Protein AF-A0AAI9E9S0-F1 (afdb_monomer_lite)

Structure (mmCIF, N/CA/C/O backbone):
data_AF-A0AAI9E9S0-F1
#
_entry.id   AF-A0AAI9E9S0-F1
#
loop_
_atom_site.group_PDB
_atom_site.id
_atom_site.type_symbol
_atom_site.label_atom_id
_atom_site.label_alt_id
_atom_site.label_comp_id
_atom_site.label_asym_id
_atom_site.label_entity_id
_atom_site.label_seq_id
_atom_site.pdbx_PDB_ins_code
_atom_site.Cartn_x
_atom_site.Cartn_y
_atom_site.Cartn_z
_atom_site.occupancy
_atom_site.B_iso_or_equiv
_atom_site.auth_seq_id
_atom_site.auth_comp_id
_atom_site.auth_asym_id
_atom_site.auth_atom_id
_atom_site.pdbx_PDB_model_num
ATOM 1 N N . MET A 1 1 ? -4.256 -9.813 33.688 1.00 37.62 1 MET A N 1
ATOM 2 C CA . MET A 1 1 ? -2.878 -9.738 34.220 1.00 37.62 1 MET A CA 1
ATOM 3 C C . MET A 1 1 ? -1.947 -9.517 33.041 1.00 37.62 1 MET A C 1
ATOM 5 O O . MET A 1 1 ? -1.795 -10.424 32.239 1.00 37.62 1 MET A O 1
ATOM 9 N N . PHE A 1 2 ? -1.407 -8.309 32.873 1.00 42.47 2 PHE A N 1
ATOM 10 C CA . PHE A 1 2 ? -0.489 -8.019 31.769 1.00 42.47 2 PHE A CA 1
ATOM 11 C C . PHE A 1 2 ? 0.939 -8.445 32.125 1.00 42.47 2 PHE A C 1
ATOM 13 O O . PHE A 1 2 ? 1.390 -8.265 33.258 1.00 42.47 2 PHE A O 1
ATOM 20 N N . SER A 1 3 ? 1.641 -9.020 31.147 1.00 36.75 3 SER A N 1
ATOM 21 C CA . SER A 1 3 ? 3.048 -9.400 31.262 1.00 36.75 3 SER A CA 1
ATOM 22 C C . SER A 1 3 ? 3.907 -8.158 31.522 1.00 36.75 3 SER A C 1
ATOM 24 O O . SER A 1 3 ? 3.943 -7.231 30.710 1.00 36.75 3 SER A O 1
ATOM 26 N N . LYS A 1 4 ? 4.629 -8.153 32.653 1.00 39.78 4 LYS A N 1
ATOM 27 C CA . LYS A 1 4 ? 5.573 -7.095 33.066 1.00 39.78 4 LYS A CA 1
ATOM 28 C C . LYS A 1 4 ? 6.629 -6.772 31.991 1.00 39.78 4 LYS A C 1
ATOM 30 O O . LYS A 1 4 ? 7.218 -5.695 32.026 1.00 39.78 4 LYS A O 1
ATOM 35 N N . SER A 1 5 ? 6.832 -7.655 31.013 1.00 37.00 5 SER A N 1
ATOM 36 C CA . SER A 1 5 ? 7.821 -7.498 29.944 1.00 37.00 5 SER A CA 1
ATOM 37 C C . SER A 1 5 ? 7.487 -6.388 28.937 1.00 37.00 5 SER A C 1
ATOM 39 O O . SER A 1 5 ? 8.405 -5.743 28.435 1.00 37.00 5 SER A O 1
ATOM 41 N N . ALA A 1 6 ? 6.205 -6.096 28.678 1.00 41.62 6 ALA A N 1
ATOM 42 C CA . ALA A 1 6 ? 5.822 -5.070 27.698 1.00 41.62 6 ALA A CA 1
ATOM 43 C C . ALA A 1 6 ? 6.074 -3.634 28.206 1.00 41.62 6 ALA A C 1
ATOM 45 O O . ALA A 1 6 ? 6.467 -2.753 27.444 1.00 41.62 6 ALA A O 1
ATOM 46 N N . VAL A 1 7 ? 5.933 -3.410 29.516 1.00 46.94 7 VAL A N 1
ATOM 47 C CA . VAL A 1 7 ? 6.136 -2.092 30.146 1.00 46.94 7 VAL A CA 1
ATOM 48 C C . VAL A 1 7 ? 7.628 -1.740 30.258 1.00 46.94 7 VAL A C 1
ATOM 50 O O . VAL A 1 7 ? 8.011 -0.578 30.124 1.00 46.94 7 VAL A O 1
ATOM 53 N N . ILE A 1 8 ? 8.500 -2.741 30.423 1.00 47.16 8 ILE A N 1
ATOM 54 C CA . ILE A 1 8 ? 9.955 -2.540 30.545 1.00 47.16 8 ILE A CA 1
ATOM 55 C C . ILE A 1 8 ? 10.592 -2.171 29.193 1.00 47.16 8 ILE A C 1
ATOM 57 O O . ILE A 1 8 ? 11.488 -1.322 29.149 1.00 47.16 8 ILE A O 1
ATOM 61 N N . ALA A 1 9 ? 10.102 -2.732 28.081 1.00 41.97 9 ALA A N 1
ATOM 62 C CA . ALA A 1 9 ? 10.637 -2.456 26.744 1.00 41.97 9 ALA A CA 1
ATOM 63 C C . ALA A 1 9 ? 10.419 -0.994 26.299 1.00 41.97 9 ALA A C 1
ATOM 65 O O . ALA A 1 9 ? 11.311 -0.379 25.711 1.00 41.97 9 ALA A O 1
ATOM 66 N N . VAL A 1 10 ? 9.273 -0.398 26.649 1.00 48.44 10 VAL A N 1
ATOM 67 C CA . VAL A 1 10 ? 8.953 0.996 26.293 1.00 48.44 10 VAL A CA 1
ATOM 68 C C . VAL A 1 10 ? 9.741 1.995 27.154 1.00 48.44 10 VAL A C 1
ATOM 70 O O . VAL A 1 10 ? 10.228 3.004 26.638 1.00 48.44 10 VAL A O 1
ATOM 73 N N . MET A 1 11 ? 9.979 1.699 28.439 1.00 44.53 11 MET A N 1
ATOM 74 C CA . MET A 1 11 ? 10.754 2.589 29.317 1.00 44.53 11 MET A CA 1
ATOM 75 C C . MET A 1 11 ? 12.261 2.617 29.001 1.00 44.53 11 MET A C 1
ATOM 77 O O . MET A 1 11 ? 12.898 3.664 29.147 1.00 44.53 11 MET A O 1
ATOM 81 N N . HIS A 1 12 ? 12.845 1.520 28.504 1.00 40.50 12 HIS A N 1
ATOM 82 C CA . HIS A 1 12 ? 14.269 1.494 28.140 1.00 40.50 12 HIS A CA 1
ATOM 83 C C . HIS A 1 12 ? 14.606 2.321 26.884 1.00 40.50 12 HIS A C 1
ATOM 85 O O . HIS A 1 12 ? 15.711 2.859 26.783 1.00 40.50 12 HIS A O 1
ATOM 91 N N . SER A 1 13 ? 13.656 2.493 25.958 1.00 39.66 13 SER A N 1
ATOM 92 C CA . SER A 1 13 ? 13.858 3.284 24.733 1.00 39.66 13 SER A CA 1
ATOM 93 C C . SER A 1 13 ? 13.825 4.802 24.998 1.00 39.66 13 SER A C 1
ATOM 95 O O . SER A 1 13 ? 14.531 5.573 24.344 1.00 39.66 13 SER A O 1
ATOM 97 N N . ALA A 1 14 ? 13.099 5.246 26.032 1.00 41.09 14 ALA A N 1
ATOM 98 C CA . ALA A 1 14 ? 13.004 6.661 26.405 1.00 41.09 14 ALA A CA 1
ATOM 99 C C . ALA A 1 14 ? 14.246 7.184 27.158 1.00 41.09 14 ALA A C 1
ATOM 101 O O . ALA A 1 14 ? 14.602 8.356 27.037 1.00 41.09 14 ALA A O 1
ATOM 102 N N . ARG A 1 15 ? 14.966 6.319 27.888 1.00 38.50 15 ARG A N 1
ATOM 103 C CA . ARG A 1 15 ? 16.116 6.728 28.719 1.00 38.50 15 ARG A CA 1
ATOM 104 C C . ARG A 1 15 ? 17.417 6.946 27.933 1.00 38.50 15 ARG A C 1
ATOM 106 O O . ARG A 1 15 ? 18.344 7.559 28.451 1.00 38.50 15 ARG A O 1
ATOM 113 N N . LYS A 1 16 ? 17.495 6.501 26.672 1.00 40.56 16 LYS A N 1
ATOM 114 C CA . LYS A 1 16 ? 18.721 6.582 25.851 1.00 40.56 16 LYS A CA 1
ATOM 115 C C . LYS A 1 16 ? 18.895 7.904 25.079 1.00 40.56 16 LYS A C 1
ATOM 117 O O . LYS A 1 16 ? 19.890 8.052 24.379 1.00 40.56 16 LYS A O 1
ATOM 122 N N . ARG A 1 17 ? 17.963 8.868 25.186 1.00 43.06 17 ARG A N 1
ATOM 123 C CA . ARG A 1 17 ? 17.985 10.130 24.403 1.00 43.06 17 ARG A CA 1
ATOM 124 C C . ARG A 1 17 ? 18.277 11.415 25.188 1.00 43.06 17 ARG A C 1
ATOM 126 O O . ARG A 1 17 ? 18.325 12.480 24.583 1.00 43.06 17 ARG A O 1
ATOM 133 N N . HIS A 1 18 ? 18.547 11.338 26.488 1.00 36.56 18 HIS A N 1
ATOM 134 C CA . HIS A 1 18 ? 18.933 12.505 27.287 1.00 36.56 18 HIS A CA 1
ATOM 135 C C . HIS A 1 18 ? 20.314 12.323 27.905 1.00 36.56 18 HIS A C 1
ATOM 137 O O . HIS A 1 18 ? 20.424 12.038 29.090 1.00 36.56 18 HIS A O 1
ATOM 143 N N . ASN A 1 19 ? 21.369 12.495 27.104 1.00 39.25 19 ASN A N 1
ATOM 144 C CA . ASN A 1 19 ? 22.635 12.989 27.641 1.00 39.25 19 ASN A CA 1
ATOM 145 C C . ASN A 1 19 ? 23.551 13.535 26.536 1.00 39.25 19 ASN A C 1
ATOM 147 O O . ASN A 1 19 ? 24.425 12.813 26.070 1.00 39.25 19 ASN A O 1
ATOM 151 N N . LYS A 1 20 ? 23.342 14.785 26.105 1.00 37.12 20 LYS A N 1
ATOM 152 C CA . LYS A 1 20 ? 24.395 15.654 25.546 1.00 37.12 20 LYS A CA 1
ATOM 153 C C . LYS A 1 20 ? 24.008 17.113 25.802 1.00 37.12 20 LYS A C 1
ATOM 155 O O . LYS A 1 20 ? 23.267 17.696 25.019 1.00 37.12 20 LYS A O 1
ATOM 160 N N . ASN A 1 21 ? 24.494 17.662 26.914 1.00 35.44 21 ASN A N 1
ATOM 161 C CA . ASN A 1 21 ? 24.666 19.102 27.085 1.00 35.44 21 ASN A CA 1
ATOM 162 C C . ASN A 1 21 ? 26.125 19.466 26.755 1.00 35.44 21 ASN A C 1
ATOM 164 O O . ASN A 1 21 ? 27.052 18.746 27.119 1.00 35.44 21 ASN A O 1
ATOM 168 N N . THR A 1 22 ? 26.240 20.577 26.032 1.00 41.19 22 THR A N 1
ATOM 169 C CA . THR A 1 22 ? 27.369 21.444 25.626 1.00 41.19 22 THR A CA 1
ATOM 170 C C . THR A 1 22 ? 28.330 21.816 26.781 1.00 41.19 22 THR A C 1
ATOM 172 O O . THR A 1 22 ? 27.913 21.632 27.927 1.00 41.19 22 THR A O 1
ATOM 175 N N . PRO A 1 23 ? 29.561 22.369 26.564 1.00 47.38 23 PRO A N 1
ATOM 176 C CA . PRO A 1 23 ? 29.767 23.666 25.870 1.00 47.38 23 PRO A CA 1
ATOM 177 C C . PRO A 1 23 ? 31.135 23.932 25.178 1.00 47.38 23 PRO A C 1
ATOM 179 O O . PRO A 1 23 ? 32.105 23.213 25.382 1.00 47.38 23 PRO A O 1
ATOM 182 N N . GLY A 1 24 ? 31.215 25.064 24.460 1.00 33.78 24 GLY A N 1
ATOM 183 C CA . GLY A 1 24 ? 32.368 25.974 24.564 1.00 33.78 24 GLY A CA 1
ATOM 184 C C . GLY A 1 24 ? 33.218 26.206 23.312 1.00 33.78 24 GLY A C 1
ATOM 185 O O . GLY A 1 24 ? 33.991 25.340 22.922 1.00 33.78 24 GLY A O 1
ATOM 186 N N . ASP A 1 25 ? 33.117 27.424 22.769 1.00 41.34 25 ASP A N 1
ATOM 187 C CA . ASP A 1 25 ? 34.102 28.082 21.900 1.00 41.34 25 ASP A CA 1
ATOM 188 C C . ASP A 1 25 ? 35.520 28.047 22.492 1.00 41.34 25 ASP A C 1
ATOM 190 O O . ASP A 1 25 ? 35.710 28.445 23.642 1.00 41.34 25 ASP A O 1
ATOM 194 N N . GLN A 1 26 ? 36.515 27.699 21.670 1.00 35.00 26 GLN A N 1
ATOM 195 C CA . GLN A 1 26 ? 37.838 28.330 21.686 1.00 35.00 26 GLN A CA 1
ATOM 196 C C . GLN A 1 26 ? 38.583 28.085 20.364 1.00 35.00 26 GLN A C 1
ATOM 198 O O . GLN A 1 26 ? 38.620 26.978 19.832 1.00 35.00 26 GLN A O 1
ATOM 203 N N . VAL A 1 27 ? 39.148 29.174 19.852 1.00 41.09 27 VAL A N 1
ATOM 204 C CA . VAL A 1 27 ? 39.994 29.299 18.663 1.00 41.09 27 VAL A CA 1
ATOM 205 C C . VAL A 1 27 ? 41.451 29.086 19.082 1.00 41.09 27 VAL A C 1
ATOM 207 O O . VAL A 1 27 ? 41.869 29.739 20.032 1.00 41.09 27 VAL A O 1
ATOM 210 N N . ASP A 1 28 ? 42.199 28.205 18.405 1.00 33.59 28 ASP A N 1
ATOM 211 C CA . ASP A 1 28 ? 43.530 28.492 17.820 1.00 33.59 28 ASP A CA 1
ATOM 212 C C . ASP A 1 28 ? 44.173 27.254 17.136 1.00 33.59 28 ASP A C 1
ATOM 214 O O . ASP A 1 28 ? 43.714 26.127 17.344 1.00 33.59 28 ASP A O 1
ATOM 218 N N . PRO A 1 29 ? 45.185 27.451 16.255 1.00 55.69 29 PRO A N 1
ATOM 219 C CA . PRO A 1 29 ? 45.495 26.559 15.139 1.00 55.69 29 PRO A CA 1
ATOM 220 C C . PRO A 1 29 ? 46.784 25.734 15.307 1.00 55.69 29 PRO A C 1
ATOM 222 O O . PRO A 1 29 ? 47.699 26.106 16.037 1.00 55.69 29 PRO A O 1
ATOM 225 N N . GLY A 1 30 ? 46.913 24.690 14.479 1.00 32.34 30 GLY A N 1
ATOM 226 C CA . GLY A 1 30 ? 48.213 24.210 13.996 1.00 32.34 30 GLY A CA 1
ATOM 227 C C . GLY A 1 30 ? 48.457 22.702 14.083 1.00 32.34 30 GLY A C 1
ATOM 228 O O . GLY A 1 30 ? 48.504 22.166 15.180 1.00 32.34 30 GLY A O 1
ATOM 229 N N . LEU A 1 31 ? 48.756 22.114 12.905 1.00 34.47 31 LEU A N 1
ATOM 230 C CA . LEU A 1 31 ? 49.663 20.967 12.652 1.00 34.47 31 LEU A CA 1
ATOM 231 C C . LEU A 1 31 ? 49.209 19.604 13.244 1.00 34.47 31 LEU A C 1
ATOM 233 O O . LEU A 1 31 ? 48.863 19.507 14.406 1.00 34.47 31 LEU A O 1
ATOM 237 N N . THR A 1 32 ? 49.128 18.475 12.531 1.00 34.94 32 THR A N 1
ATOM 238 C CA . THR A 1 32 ? 49.977 17.896 11.472 1.00 34.94 32 THR A CA 1
ATOM 239 C C . THR A 1 32 ? 49.245 16.743 10.766 1.00 34.94 32 THR A C 1
ATOM 241 O O . THR A 1 32 ? 48.364 16.108 11.340 1.00 34.94 32 THR A O 1
ATOM 244 N N . GLN A 1 33 ? 49.67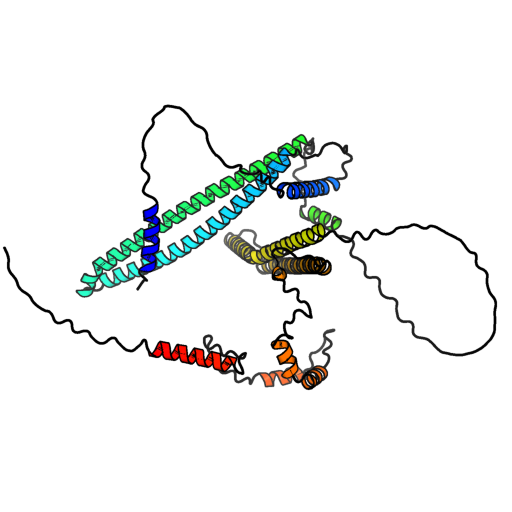9 16.467 9.533 1.00 39.72 33 GLN A N 1
ATOM 245 C CA . GLN A 1 33 ? 49.444 15.262 8.727 1.00 39.72 33 GLN A CA 1
ATOM 246 C C . GLN A 1 33 ? 49.690 13.948 9.500 1.00 39.72 33 GLN A C 1
ATOM 248 O O . GLN A 1 33 ? 50.731 13.829 10.136 1.00 39.72 33 GLN A O 1
ATOM 253 N N . SER A 1 34 ? 48.823 12.942 9.345 1.00 36.12 34 SER A N 1
ATOM 254 C CA . SER A 1 34 ? 49.113 11.714 8.574 1.00 36.12 34 SER A CA 1
ATOM 255 C C . SER A 1 34 ? 47.888 10.781 8.532 1.00 36.12 34 SER A C 1
ATOM 257 O O . SER A 1 34 ? 47.064 10.767 9.441 1.00 36.12 34 SER A O 1
ATOM 259 N N . ASP A 1 35 ? 47.802 10.028 7.435 1.00 36.38 35 ASP A N 1
ATOM 260 C CA . ASP A 1 35 ? 47.088 8.755 7.265 1.00 36.38 35 ASP A CA 1
ATOM 261 C C . ASP A 1 35 ? 45.549 8.763 7.192 1.00 36.38 35 ASP A C 1
ATOM 263 O O . ASP A 1 35 ? 44.829 8.413 8.127 1.00 36.38 35 ASP A O 1
ATOM 267 N N . ARG A 1 36 ? 45.048 9.053 5.982 1.00 32.62 36 ARG A N 1
ATOM 268 C CA . ARG A 1 36 ? 43.782 8.504 5.471 1.00 32.62 36 ARG A CA 1
ATOM 269 C C . ARG A 1 36 ? 44.088 7.414 4.438 1.00 32.62 36 ARG A C 1
ATOM 271 O O . ARG A 1 36 ? 44.893 7.681 3.546 1.00 32.62 36 ARG A O 1
ATOM 278 N N . PRO A 1 37 ? 43.466 6.229 4.531 1.00 37.22 37 PRO A N 1
ATOM 279 C CA . PRO A 1 37 ? 43.490 5.261 3.451 1.00 37.22 37 PRO A CA 1
ATOM 280 C C . PRO A 1 37 ? 42.573 5.722 2.311 1.00 37.22 37 PRO A C 1
ATOM 282 O O . PRO A 1 37 ? 41.578 6.412 2.523 1.00 37.22 37 PRO A O 1
ATOM 285 N N . ASP A 1 38 ? 43.002 5.347 1.118 1.00 40.78 38 ASP A N 1
ATOM 286 C CA . ASP A 1 38 ? 42.445 5.611 -0.202 1.00 40.78 38 ASP A CA 1
ATOM 287 C C . ASP A 1 38 ? 41.045 4.973 -0.335 1.00 40.78 38 ASP A C 1
ATOM 289 O O . ASP A 1 38 ? 40.919 3.748 -0.410 1.00 40.78 38 ASP A O 1
ATOM 293 N N . ASP A 1 39 ? 39.989 5.792 -0.307 1.00 35.53 39 ASP A N 1
ATOM 294 C CA . ASP A 1 39 ? 38.630 5.362 -0.643 1.00 35.53 39 ASP A CA 1
ATOM 295 C C . ASP A 1 39 ? 38.507 5.371 -2.170 1.00 35.53 39 ASP A C 1
ATOM 297 O O . ASP A 1 39 ? 38.377 6.421 -2.797 1.00 35.53 39 ASP A O 1
ATOM 301 N N . GLY A 1 40 ? 38.596 4.179 -2.759 1.00 34.59 40 GLY A N 1
ATOM 302 C CA . GLY A 1 40 ? 38.465 3.967 -4.193 1.00 34.59 40 GLY A CA 1
ATOM 303 C C . GLY A 1 40 ? 37.113 4.431 -4.737 1.00 34.59 40 GLY A C 1
ATOM 304 O O . GLY A 1 40 ? 36.052 4.084 -4.215 1.00 34.59 40 GLY A O 1
ATOM 305 N N . ASP A 1 41 ? 37.182 5.177 -5.837 1.00 38.88 41 ASP A N 1
ATOM 306 C CA . ASP A 1 41 ? 36.060 5.621 -6.655 1.00 38.88 41 ASP A CA 1
ATOM 307 C C . ASP A 1 41 ? 35.214 4.438 -7.153 1.00 38.88 41 ASP A C 1
ATOM 309 O O . ASP A 1 41 ? 35.500 3.813 -8.176 1.00 38.88 41 ASP A O 1
ATOM 313 N N . THR A 1 42 ? 34.103 4.159 -6.474 1.00 39.91 42 THR A N 1
ATOM 314 C CA . THR A 1 42 ? 32.997 3.381 -7.043 1.00 39.91 42 THR A CA 1
ATOM 315 C C . THR A 1 42 ? 31.984 4.330 -7.672 1.00 39.91 42 THR A C 1
ATOM 317 O O . THR A 1 42 ? 30.894 4.548 -7.136 1.00 39.91 42 THR A O 1
ATOM 320 N N . HIS A 1 43 ? 32.328 4.906 -8.825 1.00 37.22 43 HIS A N 1
ATOM 321 C CA . HIS A 1 43 ? 31.319 5.497 -9.698 1.00 37.22 43 HIS A CA 1
ATOM 322 C C . HIS A 1 43 ? 30.461 4.379 -10.316 1.00 37.22 43 HIS A C 1
ATOM 324 O O . HIS A 1 43 ? 30.913 3.490 -11.033 1.00 37.22 43 HIS A O 1
ATOM 330 N N . THR A 1 44 ? 29.188 4.421 -9.946 1.00 40.62 44 THR A N 1
ATOM 331 C CA . THR A 1 44 ? 28.093 3.498 -10.234 1.00 40.62 44 THR A CA 1
ATOM 332 C C . THR A 1 44 ? 27.805 3.279 -11.726 1.00 40.62 44 THR A C 1
ATOM 334 O O . THR A 1 44 ? 27.346 4.187 -12.418 1.00 40.62 44 THR A O 1
ATOM 337 N N . ALA A 1 45 ? 27.910 2.028 -12.187 1.00 42.28 45 ALA A N 1
ATOM 338 C CA . ALA A 1 45 ? 27.492 1.577 -13.523 1.00 42.28 45 ALA A CA 1
ATOM 339 C C . ALA A 1 45 ? 25.958 1.596 -13.757 1.00 42.28 45 ALA A C 1
ATOM 341 O O . ALA A 1 45 ? 25.478 1.389 -14.873 1.00 42.28 45 ALA A O 1
ATOM 342 N N . THR A 1 46 ? 25.155 1.874 -12.727 1.00 48.75 46 THR A N 1
ATOM 343 C CA . THR A 1 46 ? 23.685 1.861 -12.803 1.00 48.75 46 THR A CA 1
ATOM 344 C C . THR A 1 46 ? 23.082 3.098 -13.484 1.00 48.75 46 THR A C 1
ATOM 346 O O . THR A 1 46 ? 22.007 2.982 -14.071 1.00 48.75 46 THR A O 1
ATOM 349 N N . GLY A 1 47 ? 23.769 4.249 -13.509 1.00 40.81 47 GLY A N 1
ATOM 350 C CA . GLY A 1 47 ? 23.272 5.477 -14.162 1.00 40.81 47 GLY A CA 1
ATOM 351 C C . GLY A 1 47 ? 23.153 5.378 -15.693 1.00 40.81 47 GLY A C 1
ATOM 352 O O . GLY A 1 47 ? 22.168 5.827 -16.284 1.00 40.81 47 GLY A O 1
ATOM 353 N N . SER A 1 48 ? 24.100 4.689 -16.340 1.00 50.84 48 SER A N 1
ATOM 354 C CA . SER A 1 48 ? 24.180 4.540 -17.808 1.00 50.84 48 SER A CA 1
ATOM 355 C C . SER A 1 48 ? 22.966 3.812 -18.417 1.00 50.84 48 SER A C 1
ATOM 357 O O . SER A 1 48 ? 22.411 4.205 -19.454 1.00 50.84 48 SER A O 1
ATOM 359 N N . THR A 1 49 ? 22.478 2.767 -17.743 1.00 54.81 49 THR A N 1
ATOM 360 C CA . THR A 1 49 ? 21.355 1.957 -18.246 1.00 54.81 49 THR A CA 1
ATOM 361 C C . THR A 1 49 ? 20.022 2.705 -18.218 1.00 54.81 49 THR A C 1
ATOM 363 O O . THR A 1 49 ? 19.203 2.540 -19.130 1.00 54.81 49 THR A O 1
ATOM 366 N N . LEU A 1 50 ? 19.808 3.564 -17.218 1.00 48.72 50 LEU A N 1
ATOM 367 C CA . LEU A 1 50 ? 18.581 4.346 -17.079 1.00 48.72 50 LEU A CA 1
ATOM 368 C C . LEU A 1 50 ? 18.564 5.527 -18.060 1.00 48.72 50 LEU A C 1
ATOM 370 O O . LEU A 1 50 ? 17.539 5.762 -18.704 1.00 48.72 50 LEU A O 1
ATOM 374 N N . GLN A 1 51 ? 19.713 6.182 -18.285 1.00 50.59 51 GLN A N 1
ATOM 375 C CA . GLN A 1 51 ? 19.866 7.216 -19.323 1.00 50.59 51 GLN A CA 1
ATOM 376 C C . GLN A 1 51 ? 19.549 6.659 -20.716 1.00 50.59 51 GLN A C 1
ATOM 378 O O . GLN A 1 51 ? 18.820 7.275 -21.496 1.00 50.59 51 GLN A O 1
ATOM 383 N N . THR A 1 52 ? 20.014 5.443 -21.008 1.00 60.12 52 THR A N 1
ATOM 384 C CA . THR A 1 52 ? 19.753 4.777 -22.290 1.00 60.12 52 THR A CA 1
ATOM 385 C C . THR A 1 52 ? 18.269 4.431 -22.478 1.00 60.12 52 THR A C 1
ATOM 387 O O . THR A 1 52 ? 17.746 4.544 -23.589 1.00 60.12 52 THR A O 1
ATOM 390 N N . ARG A 1 53 ? 17.558 4.038 -21.409 1.00 54.47 53 ARG A N 1
ATOM 391 C CA . ARG A 1 53 ? 16.115 3.729 -21.459 1.00 54.47 53 ARG A CA 1
ATOM 392 C C . ARG A 1 53 ? 15.261 4.986 -21.650 1.00 54.47 53 ARG A C 1
ATOM 394 O O . ARG A 1 53 ? 14.408 4.983 -22.535 1.00 54.47 53 ARG A O 1
ATOM 401 N N . VAL A 1 54 ? 15.534 6.066 -20.910 1.00 53.22 54 VAL A N 1
ATOM 402 C CA . VAL A 1 54 ? 14.830 7.355 -21.070 1.00 53.22 54 VAL A CA 1
ATOM 403 C C . VAL A 1 54 ? 15.049 7.918 -22.479 1.00 53.22 54 VAL A C 1
ATOM 405 O O . VAL A 1 54 ? 14.080 8.273 -23.149 1.00 53.22 54 VAL A O 1
ATOM 408 N N . ARG A 1 55 ? 16.288 7.873 -23.000 1.00 59.34 55 ARG A N 1
ATOM 409 C CA . ARG A 1 55 ? 16.597 8.263 -24.390 1.00 59.34 55 ARG A CA 1
ATOM 410 C C . ARG A 1 55 ? 15.846 7.421 -25.429 1.00 59.34 55 ARG A C 1
ATOM 412 O O . ARG A 1 55 ? 15.401 7.971 -26.434 1.00 59.34 55 ARG A O 1
ATOM 419 N N . LYS A 1 56 ? 15.686 6.105 -25.221 1.00 62.59 56 LYS A N 1
ATOM 420 C CA . LYS A 1 56 ? 14.931 5.226 -26.142 1.00 62.59 56 LYS A CA 1
ATOM 421 C C . LYS A 1 56 ? 13.426 5.521 -26.136 1.00 62.59 56 LYS A C 1
ATOM 423 O O . LYS A 1 56 ? 12.827 5.523 -27.209 1.00 62.59 56 LYS A O 1
ATOM 428 N N . ILE A 1 57 ? 12.833 5.784 -24.969 1.00 59.16 57 ILE A N 1
ATOM 429 C CA . ILE A 1 57 ? 11.405 6.122 -24.841 1.00 59.16 57 ILE A CA 1
ATOM 430 C C . ILE A 1 57 ? 11.118 7.475 -25.505 1.00 59.16 57 ILE A C 1
ATOM 432 O O . ILE A 1 57 ? 10.234 7.551 -26.355 1.00 59.16 57 ILE A O 1
ATOM 436 N N . PHE A 1 58 ? 11.930 8.502 -25.229 1.00 54.28 58 PHE A N 1
ATOM 437 C CA . PHE A 1 58 ? 11.806 9.807 -25.891 1.00 54.28 58 PHE A CA 1
ATOM 438 C C . PHE A 1 58 ? 12.009 9.710 -27.411 1.00 54.28 58 PHE A C 1
ATOM 440 O O . PHE A 1 58 ? 11.195 10.230 -28.169 1.00 54.28 58 PHE A O 1
ATOM 447 N N . LYS A 1 59 ? 13.021 8.967 -27.889 1.00 58.91 59 LYS A N 1
ATOM 448 C CA . LYS A 1 59 ? 13.209 8.740 -29.336 1.00 58.91 59 LYS A CA 1
ATOM 449 C C . LYS A 1 59 ? 12.024 8.032 -29.998 1.00 58.91 59 LYS A C 1
ATOM 451 O O . LYS A 1 59 ? 11.768 8.304 -31.166 1.00 58.91 59 LYS A O 1
ATOM 456 N N . ARG A 1 60 ? 11.325 7.124 -29.303 1.00 58.22 60 ARG A N 1
ATOM 457 C CA . ARG A 1 60 ? 10.115 6.464 -29.831 1.00 58.22 60 ARG A CA 1
ATOM 458 C C . ARG A 1 60 ? 8.922 7.415 -29.880 1.00 58.22 60 ARG A C 1
ATOM 460 O O . ARG A 1 60 ? 8.269 7.471 -30.913 1.00 58.22 60 ARG A O 1
ATOM 467 N N . LEU A 1 61 ? 8.688 8.184 -28.816 1.00 48.94 61 LEU A N 1
ATOM 468 C CA . LEU A 1 61 ? 7.575 9.138 -28.735 1.00 48.94 61 LEU A CA 1
ATOM 469 C C . LEU A 1 61 ? 7.698 10.286 -29.749 1.00 48.94 61 LEU A C 1
ATOM 471 O O . LEU A 1 61 ? 6.694 10.731 -30.289 1.00 48.94 61 LEU A O 1
ATOM 475 N N . PHE A 1 62 ? 8.919 10.731 -30.058 1.00 52.41 62 PHE A N 1
ATOM 476 C CA . PHE A 1 62 ? 9.141 11.799 -31.040 1.00 52.41 62 PHE A CA 1
ATOM 477 C C . PHE A 1 62 ? 9.279 11.307 -32.489 1.00 52.41 62 PHE A C 1
ATOM 479 O O . PHE A 1 62 ? 9.103 12.101 -33.406 1.00 52.41 62 PHE A O 1
ATOM 486 N N . ARG A 1 63 ? 9.539 10.011 -32.732 1.00 52.34 63 ARG A N 1
ATOM 487 C CA . ARG A 1 63 ? 9.562 9.442 -34.097 1.00 52.34 63 ARG A CA 1
ATOM 488 C C . ARG A 1 63 ? 8.175 9.259 -34.714 1.00 52.34 63 ARG A C 1
ATOM 490 O O . ARG A 1 63 ? 8.093 9.179 -35.934 1.00 52.34 63 ARG A O 1
ATOM 497 N N . SER A 1 64 ? 7.115 9.142 -33.911 1.00 47.03 64 SER A N 1
ATOM 498 C CA . SER A 1 64 ? 5.751 8.909 -34.413 1.00 47.03 64 SER A CA 1
ATOM 499 C C . SER A 1 64 ? 5.060 10.182 -34.908 1.00 47.03 64 SER A C 1
ATOM 501 O O . SER A 1 64 ? 4.149 10.107 -35.729 1.00 47.03 64 SER A O 1
ATOM 503 N N . ARG A 1 65 ? 5.512 11.365 -34.478 1.00 46.97 65 ARG A N 1
ATOM 504 C CA . ARG A 1 65 ? 5.080 12.636 -35.060 1.00 46.97 65 ARG A CA 1
ATOM 505 C C . ARG A 1 65 ? 5.916 12.903 -36.306 1.00 46.97 65 ARG A C 1
ATOM 507 O O . ARG A 1 65 ? 7.103 13.188 -36.218 1.00 46.97 65 ARG A O 1
ATOM 514 N N . ASN A 1 66 ? 5.276 12.792 -37.467 1.00 42.66 66 ASN A N 1
ATOM 515 C CA . ASN A 1 66 ? 5.847 12.955 -38.806 1.00 42.66 66 ASN A CA 1
ATOM 516 C C . ASN A 1 66 ? 6.211 14.429 -39.108 1.00 42.66 66 ASN A C 1
ATOM 518 O O . ASN A 1 66 ? 5.815 15.001 -40.124 1.00 42.66 66 ASN A O 1
ATOM 522 N N . VAL A 1 67 ? 6.921 15.080 -38.185 1.00 47.38 67 VAL A N 1
ATOM 523 C CA . VAL A 1 67 ? 7.424 16.442 -38.325 1.00 47.38 67 VAL A CA 1
ATOM 524 C C . VAL A 1 67 ? 8.728 16.336 -39.099 1.00 47.38 67 VAL A C 1
ATOM 526 O O . VAL A 1 67 ? 9.734 15.830 -38.607 1.00 47.38 67 VAL A O 1
ATOM 529 N N . LYS A 1 68 ? 8.706 16.796 -40.351 1.00 46.66 68 LYS A N 1
ATOM 530 C CA . LYS A 1 68 ? 9.908 17.013 -41.162 1.00 46.66 68 LYS A CA 1
ATOM 531 C C . LYS A 1 68 ? 10.692 18.199 -40.587 1.00 46.66 68 LYS A C 1
ATOM 533 O O . LYS A 1 68 ? 10.742 19.259 -41.198 1.00 46.66 68 LYS A O 1
ATOM 538 N N . SER A 1 69 ? 11.268 18.052 -39.400 1.00 44.47 69 SER A N 1
ATOM 539 C CA . SER A 1 69 ? 12.214 19.010 -38.833 1.00 44.47 69 SER A CA 1
ATOM 540 C C . SER A 1 69 ? 13.597 18.380 -38.788 1.00 44.47 69 SER A C 1
ATOM 542 O O . SER A 1 69 ? 13.746 17.207 -38.449 1.00 44.47 69 SER A O 1
ATOM 544 N N . SER A 1 70 ? 14.581 19.183 -39.186 1.00 44.53 70 SER A N 1
ATOM 545 C CA . SER A 1 70 ? 16.018 18.919 -39.184 1.00 44.53 70 SER A CA 1
ATOM 546 C C . SER A 1 70 ? 16.452 17.915 -38.109 1.00 44.53 70 SER A C 1
ATOM 548 O O . SER A 1 70 ? 16.163 18.086 -36.930 1.00 44.53 70 SER A O 1
ATOM 550 N N . SER A 1 71 ? 17.165 16.865 -38.511 1.00 43.09 71 SER A N 1
ATOM 551 C CA . SER A 1 71 ? 17.648 15.777 -37.647 1.00 43.09 71 SER A CA 1
ATOM 552 C C . SER A 1 71 ? 18.761 16.181 -36.665 1.00 43.09 71 SER A C 1
ATOM 554 O O . SER A 1 71 ? 19.362 15.317 -36.027 1.00 43.09 71 SER A O 1
ATOM 556 N N . GLU A 1 72 ? 19.041 17.475 -36.534 1.00 49.44 72 GLU A N 1
ATOM 557 C CA . GLU A 1 72 ? 19.926 18.045 -35.525 1.00 49.44 72 GLU A CA 1
ATOM 558 C C . GLU A 1 72 ? 19.076 18.722 -34.443 1.00 49.44 72 GLU A C 1
ATOM 560 O O . GLU A 1 72 ? 18.397 19.705 -34.718 1.00 49.44 72 GLU A O 1
ATOM 565 N N . GLY A 1 73 ? 19.140 18.223 -33.203 1.00 50.38 73 GLY A N 1
ATOM 566 C CA . GLY A 1 73 ? 18.854 19.074 -32.041 1.00 50.38 73 GLY A CA 1
ATOM 567 C C . GLY A 1 73 ? 17.619 18.769 -31.191 1.00 50.38 73 GLY A C 1
ATOM 568 O O . GLY A 1 73 ? 16.965 19.692 -30.740 1.00 50.38 73 GLY A O 1
ATOM 569 N N . LEU A 1 74 ? 17.329 17.503 -30.881 1.00 50.62 74 LEU A N 1
ATOM 570 C CA . LEU A 1 74 ? 16.645 17.153 -29.618 1.00 50.62 74 LEU A CA 1
ATOM 571 C C . LEU A 1 74 ? 17.492 16.138 -28.841 1.00 50.62 74 LEU A C 1
ATOM 573 O O . LEU A 1 74 ? 17.024 15.112 -28.343 1.00 50.62 74 LEU A O 1
ATOM 577 N N . LEU A 1 75 ? 18.799 16.396 -28.782 1.00 59.97 75 LEU A N 1
ATOM 578 C CA . LEU A 1 75 ? 19.611 15.825 -27.721 1.00 59.97 75 LEU A CA 1
ATOM 579 C C . LEU A 1 75 ? 19.170 16.551 -26.453 1.00 59.97 75 LEU A C 1
ATOM 581 O O . LEU A 1 75 ? 19.586 17.680 -26.230 1.00 59.97 75 LEU A O 1
ATOM 585 N N . LEU A 1 76 ? 18.270 15.926 -25.683 1.00 62.53 76 LEU A N 1
ATOM 586 C CA . LEU A 1 76 ? 18.001 16.341 -24.306 1.00 62.53 76 LEU A CA 1
ATOM 587 C C . LEU A 1 76 ? 19.358 16.580 -23.648 1.00 62.53 76 LEU A C 1
ATOM 589 O O . LEU A 1 76 ? 20.190 15.661 -23.649 1.00 62.53 76 LEU A O 1
ATOM 593 N N . GLU A 1 77 ? 19.575 17.801 -23.163 1.00 79.56 77 GLU A N 1
ATOM 594 C CA . GLU A 1 77 ? 20.799 18.154 -22.456 1.00 79.56 77 GLU A CA 1
ATOM 595 C C . GLU A 1 77 ? 21.049 17.105 -21.370 1.00 79.56 77 GLU A C 1
ATOM 597 O O . GLU A 1 77 ? 20.119 16.629 -20.709 1.00 79.56 77 GLU A O 1
ATOM 602 N N . GLU A 1 78 ? 22.299 16.661 -21.251 1.00 82.31 78 GLU A N 1
ATOM 603 C CA . GLU A 1 78 ? 22.679 15.609 -20.305 1.00 82.31 78 GLU A CA 1
ATOM 604 C C . GLU A 1 78 ? 22.247 15.975 -18.875 1.00 82.31 78 GLU A C 1
ATOM 606 O O . GLU A 1 78 ? 21.694 15.133 -18.161 1.00 82.31 78 GLU A O 1
ATOM 611 N N . ASP A 1 79 ? 22.331 17.268 -18.560 1.00 79.25 79 ASP A N 1
ATOM 612 C CA . ASP A 1 79 ? 21.887 17.904 -17.322 1.00 79.25 79 ASP A CA 1
ATOM 613 C C . ASP A 1 79 ? 20.383 17.715 -17.055 1.00 79.25 79 ASP A C 1
ATOM 615 O O . ASP A 1 79 ? 19.979 17.406 -15.931 1.00 79.25 79 ASP A O 1
ATOM 619 N N . LEU A 1 80 ? 19.528 17.820 -18.079 1.00 82.44 80 LEU A N 1
ATOM 620 C CA . LEU A 1 80 ? 18.083 17.615 -17.941 1.00 82.44 80 LEU A CA 1
ATOM 621 C C . LEU A 1 80 ? 17.748 16.145 -17.681 1.00 82.44 80 LEU A C 1
ATOM 623 O O . LEU A 1 80 ? 16.878 15.829 -16.866 1.00 82.44 80 LEU A O 1
ATOM 627 N N . VAL A 1 81 ? 18.437 15.224 -18.361 1.00 83.38 81 VAL A N 1
ATOM 628 C CA . VAL A 1 81 ? 18.238 13.786 -18.135 1.00 83.38 81 VAL A CA 1
ATOM 629 C C . VAL A 1 81 ? 18.631 13.424 -16.706 1.00 83.38 81 VAL A C 1
ATOM 631 O O . VAL A 1 81 ? 17.890 12.698 -16.039 1.00 83.38 81 VAL A O 1
ATOM 634 N N . GLU A 1 82 ? 19.756 13.944 -16.217 1.00 84.56 82 GLU A N 1
ATOM 635 C CA . GLU A 1 82 ? 20.185 13.749 -14.834 1.00 84.56 82 GLU A CA 1
ATOM 636 C C . GLU A 1 82 ? 19.194 14.375 -13.836 1.00 84.56 82 GLU A C 1
ATOM 638 O O . GLU A 1 82 ? 18.790 13.718 -12.871 1.00 84.56 82 GLU A O 1
ATOM 643 N N . ALA A 1 83 ? 18.719 15.598 -14.092 1.00 81.88 83 ALA A N 1
ATOM 644 C CA . ALA A 1 83 ? 17.725 16.270 -13.257 1.00 81.88 83 ALA A CA 1
ATOM 645 C C . ALA A 1 83 ? 16.412 15.475 -13.160 1.00 81.88 83 ALA A C 1
ATOM 647 O O . ALA A 1 83 ? 15.880 15.284 -12.060 1.00 81.88 83 ALA A O 1
ATOM 648 N N . LEU A 1 84 ? 15.915 14.946 -14.283 1.00 83.88 84 LEU A N 1
ATOM 649 C CA . LEU A 1 84 ? 14.718 14.105 -14.317 1.00 83.88 84 LEU A CA 1
ATOM 650 C C . LEU A 1 84 ? 14.933 12.793 -13.562 1.00 83.88 84 LEU A C 1
ATOM 652 O O . LEU A 1 84 ? 14.085 12.403 -12.759 1.00 83.88 84 LEU A O 1
ATOM 656 N N . GLN A 1 85 ? 16.069 12.122 -13.767 1.00 87.38 85 GLN A N 1
ATOM 657 C CA . GLN A 1 85 ? 16.393 10.884 -13.053 1.00 87.38 85 GLN A CA 1
ATOM 658 C C . GLN A 1 85 ? 16.444 11.097 -11.543 1.00 87.38 85 GLN A C 1
ATOM 660 O O . GLN A 1 85 ? 15.784 10.370 -10.793 1.00 87.38 85 GLN A O 1
ATOM 665 N N . ASN A 1 86 ? 17.160 12.130 -11.101 1.00 85.75 86 ASN A N 1
ATOM 666 C CA . ASN A 1 86 ? 17.241 12.504 -9.696 1.00 85.75 86 ASN A CA 1
ATOM 667 C C . ASN A 1 86 ? 15.856 12.859 -9.140 1.00 85.75 86 ASN A C 1
ATOM 669 O O . ASN A 1 86 ? 15.487 12.399 -8.057 1.00 85.75 86 ASN A O 1
ATOM 673 N N . GLY A 1 87 ? 15.046 13.595 -9.905 1.00 86.38 87 GLY A N 1
ATOM 674 C CA . GLY A 1 87 ? 13.660 13.907 -9.566 1.00 86.38 87 GLY A CA 1
ATOM 675 C C . GLY A 1 87 ? 12.803 12.656 -9.348 1.00 86.38 87 GLY A C 1
ATOM 676 O O . GLY A 1 87 ? 12.138 12.540 -8.316 1.00 86.38 87 GLY A O 1
ATOM 677 N N . PHE A 1 88 ? 12.846 11.686 -10.265 1.00 87.31 88 PHE A N 1
ATOM 678 C CA . PHE A 1 88 ? 12.081 10.439 -10.147 1.00 87.31 88 PHE A CA 1
ATOM 679 C C . PHE A 1 88 ? 12.525 9.584 -8.958 1.00 87.31 88 PHE A C 1
ATOM 681 O O . PHE A 1 88 ? 11.675 9.063 -8.230 1.00 87.31 88 PHE A O 1
ATOM 688 N N . VAL A 1 89 ? 13.835 9.466 -8.716 1.00 90.00 89 VAL A N 1
ATOM 689 C CA . VAL A 1 89 ? 14.371 8.732 -7.558 1.00 90.00 89 VAL A CA 1
ATOM 690 C C . VAL A 1 89 ? 13.927 9.388 -6.249 1.00 90.00 89 VAL A C 1
ATOM 692 O O . VAL A 1 89 ? 13.446 8.701 -5.343 1.00 90.00 89 VAL A O 1
ATOM 695 N N . LEU A 1 90 ? 14.027 10.718 -6.150 1.00 88.62 90 LEU A N 1
ATOM 696 C CA . LEU A 1 90 ? 13.583 11.467 -4.973 1.00 88.62 90 LEU A CA 1
ATOM 697 C C . LEU A 1 90 ? 12.072 11.352 -4.757 1.00 88.62 90 LEU A C 1
ATOM 699 O O . LEU A 1 90 ? 11.639 11.156 -3.620 1.00 88.62 90 LEU A O 1
ATOM 703 N N . ARG A 1 91 ? 11.275 11.414 -5.830 1.00 91.44 91 ARG A N 1
ATOM 704 C CA . ARG A 1 91 ? 9.821 11.221 -5.773 1.00 91.44 91 ARG A CA 1
ATOM 705 C C . ARG A 1 91 ? 9.470 9.831 -5.252 1.00 91.44 91 ARG A C 1
ATOM 707 O O . ARG A 1 91 ? 8.679 9.729 -4.321 1.00 91.44 91 ARG A O 1
ATOM 714 N N . ARG A 1 92 ? 10.082 8.775 -5.798 1.00 91.00 92 ARG A N 1
ATOM 715 C CA . ARG A 1 92 ? 9.836 7.391 -5.361 1.00 91.00 92 ARG A CA 1
ATOM 716 C C . ARG A 1 92 ? 10.176 7.206 -3.883 1.00 91.00 92 ARG A C 1
ATOM 718 O O . ARG A 1 92 ? 9.369 6.681 -3.127 1.00 91.00 92 ARG A O 1
ATOM 725 N N . LYS A 1 93 ? 11.321 7.737 -3.445 1.00 90.50 93 LYS A N 1
ATOM 726 C CA . LYS A 1 93 ? 11.725 7.710 -2.034 1.00 90.50 93 LYS A CA 1
ATOM 727 C C . LYS A 1 93 ? 10.737 8.450 -1.125 1.00 90.50 93 LYS A C 1
ATOM 729 O O . LYS A 1 93 ? 10.459 7.971 -0.028 1.00 90.50 93 LYS A O 1
ATOM 734 N N . ALA A 1 94 ? 10.220 9.603 -1.551 1.00 88.88 94 ALA A N 1
ATOM 735 C CA . ALA A 1 94 ? 9.203 10.341 -0.800 1.00 88.88 94 ALA A CA 1
ATOM 736 C C . ALA A 1 94 ? 7.877 9.564 -0.721 1.00 88.88 94 ALA A C 1
ATOM 738 O O . ALA A 1 94 ? 7.272 9.496 0.346 1.00 88.88 94 ALA A O 1
ATOM 739 N N . GLN A 1 95 ? 7.471 8.916 -1.814 1.00 91.94 95 GLN A N 1
ATOM 740 C CA . GLN A 1 95 ? 6.267 8.088 -1.874 1.00 91.94 95 GLN A CA 1
ATOM 741 C C . GLN A 1 95 ? 6.362 6.862 -0.950 1.00 91.94 95 GLN A C 1
ATOM 743 O O . GLN A 1 95 ? 5.429 6.589 -0.197 1.00 91.94 95 GLN A O 1
ATOM 748 N N . ASP A 1 96 ? 7.504 6.170 -0.929 1.00 91.88 96 ASP A N 1
ATOM 749 C CA . ASP A 1 96 ? 7.736 5.043 -0.015 1.00 91.88 96 ASP A CA 1
ATOM 750 C C . ASP A 1 96 ? 7.717 5.496 1.458 1.00 91.88 96 ASP A C 1
ATOM 752 O O . ASP A 1 96 ? 7.152 4.825 2.324 1.00 91.88 96 ASP A O 1
ATOM 756 N N . GLN A 1 97 ? 8.273 6.678 1.754 1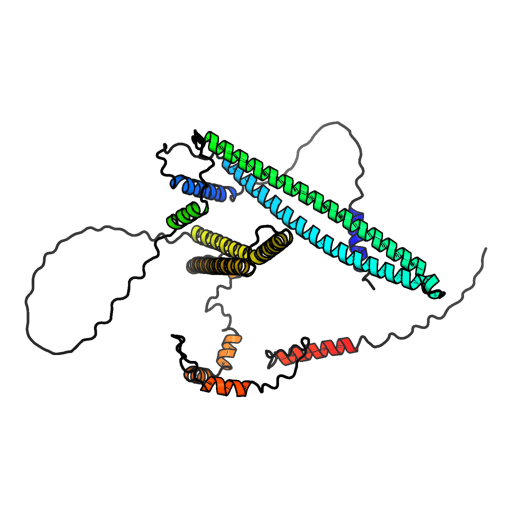.00 93.50 97 GLN A N 1
ATOM 757 C CA . GLN A 1 97 ? 8.184 7.283 3.088 1.00 93.50 97 GLN A CA 1
ATOM 758 C C . GLN A 1 97 ? 6.742 7.636 3.476 1.00 93.50 97 GLN A C 1
ATOM 760 O O . GLN A 1 97 ? 6.367 7.428 4.631 1.00 93.50 97 GLN A O 1
ATOM 765 N N . ASN A 1 98 ? 5.941 8.144 2.535 1.00 93.81 98 ASN A N 1
ATOM 766 C CA . ASN A 1 98 ? 4.528 8.453 2.757 1.00 93.81 98 ASN A CA 1
ATOM 767 C C . ASN A 1 98 ? 3.740 7.186 3.101 1.00 93.81 98 ASN A C 1
ATOM 769 O O . ASN A 1 98 ? 3.091 7.159 4.145 1.00 93.81 98 ASN A O 1
ATOM 773 N N . ARG A 1 99 ? 3.911 6.110 2.321 1.00 93.62 99 ARG A N 1
ATOM 774 C CA . ARG A 1 99 ? 3.289 4.802 2.589 1.00 93.62 99 ARG A CA 1
ATOM 775 C C . ARG A 1 99 ? 3.630 4.280 3.984 1.00 93.62 99 ARG A C 1
ATOM 777 O O . ARG A 1 99 ? 2.748 3.888 4.741 1.00 93.62 99 ARG A O 1
ATOM 784 N N . GLN A 1 100 ? 4.906 4.331 4.374 1.00 94.06 100 GLN A N 1
ATOM 785 C CA . GLN A 1 100 ? 5.320 3.876 5.705 1.00 94.06 100 GLN A CA 1
ATOM 786 C C . GLN A 1 100 ? 4.707 4.719 6.834 1.00 94.06 100 GLN A C 1
ATOM 788 O O . GLN A 1 100 ? 4.380 4.193 7.900 1.00 94.06 100 GLN A O 1
ATOM 793 N N . LEU A 1 101 ? 4.585 6.035 6.641 1.00 93.44 101 LEU A N 1
ATOM 794 C CA . LEU A 1 101 ? 3.956 6.924 7.617 1.00 93.44 101 LEU A CA 1
ATOM 795 C C . LEU A 1 101 ? 2.451 6.663 7.731 1.00 93.44 101 LEU A C 1
ATOM 797 O O . LEU A 1 101 ? 1.948 6.655 8.850 1.00 93.44 101 LEU A O 1
ATOM 801 N N . GLU A 1 102 ? 1.766 6.397 6.621 1.00 95.38 102 GLU A N 1
ATOM 802 C CA . GLU A 1 102 ? 0.343 6.037 6.598 1.00 95.38 102 GLU A CA 1
ATOM 803 C C . GLU A 1 102 ? 0.085 4.729 7.354 1.00 95.38 102 GLU A C 1
ATOM 805 O O . GLU A 1 102 ? -0.762 4.703 8.245 1.00 95.38 102 GLU A O 1
ATOM 810 N N . VAL A 1 103 ? 0.891 3.686 7.117 1.00 95.31 103 VAL A N 1
ATOM 811 C CA . VAL A 1 103 ? 0.824 2.425 7.884 1.00 95.31 103 VAL A CA 1
ATOM 812 C C . VAL A 1 103 ? 1.033 2.671 9.383 1.00 95.31 103 VAL A C 1
ATOM 814 O O . VAL A 1 103 ? 0.290 2.153 10.215 1.00 95.31 103 VAL A O 1
ATOM 817 N N . ASN A 1 104 ? 2.015 3.500 9.751 1.00 92.56 104 ASN A N 1
ATOM 818 C CA . ASN A 1 104 ? 2.273 3.825 11.156 1.00 92.56 104 ASN A CA 1
ATOM 819 C C . ASN A 1 104 ? 1.120 4.608 11.807 1.00 92.56 104 ASN A C 1
ATOM 821 O O . ASN A 1 104 ? 0.890 4.448 13.004 1.00 92.56 104 ASN A O 1
ATOM 825 N N . ILE A 1 105 ? 0.437 5.479 11.058 1.00 96.38 105 ILE A N 1
ATOM 826 C CA . ILE A 1 105 ? -0.725 6.232 11.548 1.00 96.38 105 ILE A CA 1
ATOM 827 C C . ILE A 1 105 ? -1.908 5.284 11.759 1.00 96.38 105 ILE A C 1
ATOM 829 O O . ILE A 1 105 ? -2.459 5.287 12.857 1.00 96.38 105 ILE A O 1
ATOM 833 N N . LYS A 1 106 ? -2.210 4.404 10.792 1.00 95.25 106 LYS A N 1
ATOM 834 C CA . LYS A 1 106 ? -3.257 3.373 10.931 1.00 95.25 106 LYS A CA 1
ATOM 835 C C . LYS A 1 106 ? -3.023 2.489 12.164 1.00 95.25 106 LYS A C 1
ATOM 837 O O . LYS A 1 106 ? -3.911 2.324 12.993 1.00 95.25 106 LYS A O 1
ATOM 842 N N . ALA A 1 107 ? -1.790 2.018 12.362 1.00 94.00 107 ALA A N 1
ATOM 843 C CA . ALA A 1 107 ? -1.438 1.234 13.546 1.00 94.00 107 ALA A CA 1
ATOM 844 C C . ALA A 1 107 ? -1.623 2.018 14.862 1.00 94.00 107 ALA A C 1
ATOM 846 O O . ALA A 1 107 ? -1.985 1.437 15.887 1.00 94.00 107 ALA A O 1
ATOM 847 N N . LEU A 1 108 ? -1.375 3.335 14.863 1.00 95.62 108 LEU A N 1
ATOM 848 C CA . LEU A 1 108 ? -1.630 4.173 16.035 1.00 95.62 108 LEU A CA 1
ATOM 849 C C . LEU A 1 108 ? -3.124 4.324 16.308 1.00 95.62 108 LEU A C 1
ATOM 851 O O . LEU A 1 108 ? -3.505 4.264 17.475 1.00 95.62 108 LEU A O 1
ATOM 855 N N . ASP A 1 109 ? -3.949 4.457 15.275 1.00 96.69 109 ASP A N 1
ATOM 856 C CA . ASP A 1 109 ? -5.403 4.541 15.419 1.00 96.69 109 ASP A CA 1
A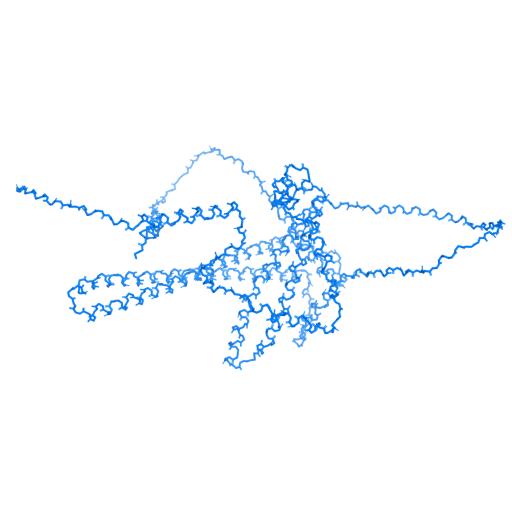TOM 857 C C . ASP A 1 109 ? -5.990 3.309 16.093 1.00 96.69 109 ASP A C 1
ATOM 859 O O . ASP A 1 109 ? -6.648 3.439 17.126 1.00 96.69 109 ASP A O 1
ATOM 863 N N . GLU A 1 110 ? -5.612 2.115 15.641 1.00 95.75 110 GLU A N 1
ATOM 864 C CA . GLU A 1 110 ? -6.031 0.878 16.304 1.00 95.75 110 GLU A CA 1
ATOM 865 C C . GLU A 1 110 ? -5.597 0.829 17.780 1.00 95.75 110 GLU A C 1
ATOM 867 O O . GLU A 1 110 ? -6.309 0.326 18.650 1.00 95.75 110 GLU A O 1
ATOM 872 N N . THR A 1 111 ? -4.394 1.324 18.105 1.00 95.19 111 THR A N 1
ATOM 873 C CA . THR A 1 111 ? -3.933 1.348 19.504 1.00 95.19 111 THR A CA 1
ATOM 874 C C . THR A 1 111 ? -4.672 2.376 20.354 1.00 95.19 111 THR A C 1
ATOM 876 O O . THR A 1 111 ? -4.898 2.122 21.541 1.00 95.19 111 THR A O 1
ATOM 879 N N . ILE A 1 112 ? -5.057 3.515 19.774 1.00 96.25 112 ILE A N 1
ATOM 880 C CA . ILE A 1 112 ? -5.860 4.543 20.441 1.00 96.25 112 ILE A CA 1
ATOM 881 C C . ILE A 1 112 ? -7.247 3.979 20.739 1.00 96.25 112 ILE A C 1
ATOM 883 O O . ILE A 1 112 ? -7.702 4.085 21.876 1.00 96.25 112 ILE A O 1
ATOM 887 N N . GLU A 1 113 ? -7.864 3.299 19.777 1.00 96.88 113 GLU A N 1
ATOM 888 C CA . GLU A 1 113 ? -9.189 2.696 19.920 1.00 96.88 113 GLU A CA 1
ATOM 889 C C . GLU A 1 113 ? -9.212 1.611 21.010 1.00 96.88 113 GLU A C 1
ATOM 891 O O . GLU A 1 113 ? -9.977 1.705 21.972 1.00 96.88 113 GLU A O 1
ATOM 896 N N . ARG A 1 114 ? -8.259 0.665 20.982 1.00 96.69 114 ARG A N 1
ATOM 897 C CA . ARG A 1 114 ? -8.095 -0.339 22.058 1.00 96.69 114 ARG A CA 1
ATOM 898 C C . ARG A 1 114 ? -7.870 0.309 23.431 1.00 96.69 114 ARG A C 1
ATOM 900 O O . ARG A 1 114 ? -8.321 -0.205 24.459 1.00 96.69 114 ARG A O 1
ATOM 907 N N . THR A 1 115 ? -7.161 1.439 23.476 1.00 96.81 115 THR A N 1
ATOM 908 C CA . THR A 1 115 ? -6.936 2.188 24.722 1.00 96.81 115 THR A CA 1
ATOM 909 C C . THR A 1 115 ? -8.214 2.886 25.190 1.00 96.81 115 THR A C 1
ATOM 911 O O . THR A 1 115 ? -8.487 2.895 26.392 1.00 96.81 115 THR A O 1
ATOM 914 N N . ALA A 1 116 ? -9.022 3.421 24.273 1.00 96.69 116 ALA A N 1
ATOM 915 C CA . ALA A 1 116 ? -10.315 4.026 24.572 1.00 96.69 116 ALA A CA 1
ATOM 916 C C . ALA A 1 116 ? -11.297 2.992 25.145 1.00 96.69 116 ALA A C 1
ATOM 918 O O . ALA A 1 116 ? -11.912 3.246 26.181 1.00 96.69 116 ALA A O 1
ATOM 919 N N . GLU A 1 117 ? -11.356 1.785 24.578 1.00 97.56 117 GLU A N 1
ATOM 920 C CA . GLU A 1 117 ? -12.133 0.680 25.153 1.00 97.56 117 GLU A CA 1
ATOM 921 C C . GLU A 1 117 ? -11.657 0.308 26.563 1.00 97.56 117 GLU A C 1
ATOM 923 O O . GLU A 1 117 ? -12.458 0.098 27.478 1.00 97.56 117 GLU A O 1
ATOM 928 N N . SER A 1 118 ? -10.338 0.221 26.768 1.00 96.31 118 SER A N 1
ATOM 929 C CA . SER A 1 118 ? -9.761 -0.064 28.087 1.00 96.31 118 SER A CA 1
ATOM 930 C C . SER A 1 118 ? -10.073 1.040 29.101 1.00 96.31 118 SER A C 1
ATOM 932 O O . SER A 1 118 ? -10.248 0.756 30.294 1.00 96.31 118 SER A O 1
ATOM 934 N N . LYS A 1 119 ? -10.129 2.296 28.650 1.00 97.50 119 LYS A N 1
ATOM 935 C CA . LYS A 1 119 ? -10.523 3.444 29.467 1.00 97.50 119 LYS A CA 1
ATOM 936 C C . LYS A 1 119 ? -11.990 3.322 29.870 1.00 97.50 119 LYS A C 1
ATOM 938 O O . LYS A 1 119 ? -12.262 3.328 31.066 1.00 97.50 119 LYS A O 1
ATOM 943 N N . LEU A 1 120 ? -12.887 3.080 28.914 1.00 97.94 120 LEU A N 1
ATOM 944 C CA . LEU A 1 120 ? -14.318 2.888 29.162 1.00 97.94 120 LEU A CA 1
ATOM 945 C C . LEU A 1 120 ? -14.577 1.745 30.158 1.00 97.94 120 LEU A C 1
ATOM 947 O O . LEU A 1 120 ? -15.313 1.914 31.126 1.00 97.94 120 LEU A O 1
ATOM 951 N N . LYS A 1 121 ? -13.902 0.598 29.995 1.00 97.69 121 LYS A N 1
ATOM 952 C CA . LYS A 1 121 ? -13.983 -0.526 30.952 1.00 97.69 121 LYS A CA 1
ATOM 953 C C . LYS A 1 121 ? -13.500 -0.135 32.354 1.00 97.69 121 LYS A C 1
ATOM 955 O O . LYS A 1 121 ? -14.031 -0.618 33.353 1.00 97.69 121 LYS A O 1
ATOM 960 N N . SER A 1 122 ? -12.484 0.726 32.446 1.00 96.25 122 SER A N 1
ATOM 961 C CA . SER A 1 122 ? -11.977 1.231 33.729 1.00 96.25 122 SER A CA 1
ATOM 962 C C . SER A 1 122 ? -12.947 2.222 34.380 1.00 96.25 122 SER A C 1
ATOM 964 O O . SER A 1 122 ? -13.103 2.181 35.598 1.00 96.25 122 SER A O 1
ATOM 966 N N . GLU A 1 123 ? -13.619 3.063 33.590 1.00 97.81 123 GLU A N 1
ATOM 967 C CA . GLU A 1 123 ? -14.672 3.985 34.047 1.00 97.81 123 GLU A CA 1
ATOM 968 C C . GLU A 1 123 ? -15.889 3.217 34.572 1.00 97.81 123 GLU A C 1
ATOM 970 O O . GLU A 1 123 ? -16.303 3.438 35.705 1.00 97.81 123 GLU A O 1
ATOM 975 N N . GLN A 1 124 ? -16.379 2.225 33.822 1.00 98.00 124 GLN A N 1
ATOM 976 C CA . GLN A 1 124 ? -17.476 1.350 34.259 1.00 98.00 124 GLN A CA 1
ATOM 977 C C . GLN A 1 124 ? -17.137 0.608 35.559 1.00 98.00 124 GLN A C 1
ATOM 979 O O . GLN A 1 124 ? -17.966 0.481 36.460 1.00 98.00 124 GLN A O 1
ATOM 984 N N . ARG A 1 125 ? -15.893 0.125 35.692 1.00 97.12 125 ARG A N 1
ATOM 985 C CA . ARG A 1 125 ? -15.426 -0.507 36.932 1.00 97.12 125 ARG A CA 1
ATOM 986 C C . ARG A 1 125 ? -15.388 0.482 38.096 1.00 97.12 125 ARG A C 1
ATOM 988 O O . ARG A 1 125 ? -15.698 0.089 39.218 1.00 97.12 125 ARG A O 1
ATOM 995 N N . LEU A 1 126 ? -14.968 1.721 37.849 1.00 97.38 126 LEU A N 1
ATOM 996 C CA . LEU A 1 126 ? -14.958 2.773 38.859 1.00 97.38 126 LEU A CA 1
ATOM 997 C C . LEU A 1 126 ? -16.383 3.058 39.344 1.00 97.38 126 LEU A C 1
ATOM 999 O O . LEU A 1 126 ? -16.622 3.011 40.545 1.00 97.38 126 LEU A O 1
ATOM 1003 N N . GLU A 1 127 ? -17.325 3.255 38.424 1.00 97.88 127 GLU A N 1
ATOM 1004 C CA . GLU A 1 127 ? -18.735 3.509 38.730 1.00 97.88 127 GLU A CA 1
ATOM 1005 C C . GLU A 1 127 ? -19.357 2.361 39.542 1.00 97.88 127 GLU A C 1
ATOM 1007 O O . GLU A 1 127 ? -20.001 2.591 40.566 1.00 97.88 127 GLU A O 1
ATOM 1012 N N . ALA A 1 128 ? -19.082 1.108 39.164 1.00 97.50 128 ALA A N 1
ATOM 1013 C CA . ALA A 1 128 ? -19.542 -0.064 39.909 1.00 97.50 128 ALA A CA 1
ATOM 1014 C C . ALA A 1 128 ? -18.959 -0.142 41.335 1.00 97.50 128 ALA A C 1
ATOM 1016 O O . ALA A 1 128 ? -19.644 -0.582 42.262 1.00 97.50 128 ALA A O 1
ATOM 1017 N N . LEU A 1 129 ? -17.701 0.275 41.527 1.00 97.06 129 LEU A N 1
ATOM 1018 C CA . LEU A 1 129 ? -17.079 0.358 42.852 1.00 97.06 129 LEU A CA 1
ATOM 1019 C C . LEU A 1 129 ? -17.642 1.521 43.677 1.00 97.06 129 LEU A C 1
ATOM 1021 O O . LEU A 1 129 ? -17.806 1.365 44.880 1.00 97.06 129 LEU A O 1
ATOM 1025 N N . GLU A 1 130 ? -17.960 2.658 43.055 1.00 96.19 130 GLU A N 1
ATOM 1026 C CA . GLU A 1 130 ? -18.564 3.813 43.733 1.00 96.19 130 GLU A CA 1
ATOM 1027 C C . GLU A 1 130 ? -20.015 3.539 44.153 1.00 96.19 130 GLU A C 1
ATOM 1029 O O . GLU A 1 130 ? -20.431 3.958 45.233 1.00 96.19 130 GLU A O 1
ATOM 1034 N N . ALA A 1 131 ? -20.765 2.770 43.359 1.00 97.00 131 ALA A N 1
ATOM 1035 C CA . ALA A 1 131 ? -22.111 2.318 43.710 1.00 97.00 131 ALA A CA 1
ATOM 1036 C C . ALA A 1 131 ? -22.122 1.285 44.856 1.00 97.00 131 ALA A C 1
ATOM 1038 O O . ALA A 1 131 ? -23.118 1.144 45.570 1.00 97.00 131 ALA A O 1
ATOM 1039 N N . ASN A 1 132 ? -21.024 0.550 45.051 1.00 95.88 132 ASN A N 1
ATOM 1040 C CA . ASN A 1 132 ? -20.910 -0.473 46.083 1.00 95.88 132 ASN A CA 1
ATOM 1041 C C . ASN A 1 132 ? -20.310 0.111 47.373 1.00 95.88 132 ASN A C 1
ATOM 1043 O O . ASN A 1 132 ? -19.105 0.295 47.488 1.00 95.88 132 ASN A O 1
ATOM 1047 N N . SER A 1 133 ? -21.136 0.322 48.400 1.00 93.69 133 SER A N 1
ATOM 1048 C CA . SER A 1 133 ? -20.692 0.901 49.681 1.00 93.69 133 SER A CA 1
ATOM 1049 C C . SER A 1 133 ? -19.940 -0.072 50.614 1.00 93.69 133 SER A C 1
ATOM 1051 O O . SER A 1 133 ? -19.782 0.219 51.801 1.00 93.69 133 SER A O 1
ATOM 1053 N N . SER A 1 134 ? -19.495 -1.237 50.131 1.00 96.44 134 SER A N 1
ATOM 1054 C CA . SER A 1 134 ? -18.713 -2.178 50.945 1.00 96.44 134 SER A CA 1
ATOM 1055 C C . SER A 1 134 ? -17.315 -1.638 51.280 1.00 96.44 134 SER A C 1
ATOM 1057 O O . SER A 1 134 ? -16.685 -0.946 50.482 1.00 96.44 134 SER A O 1
ATOM 1059 N N . GLU A 1 135 ? -16.783 -2.001 52.449 1.00 95.69 135 GLU A N 1
ATOM 1060 C CA . GLU A 1 135 ? -15.437 -1.595 52.888 1.00 95.69 135 GLU A CA 1
ATOM 1061 C C . GLU A 1 135 ? -14.341 -2.040 51.898 1.00 95.69 135 GLU A C 1
ATOM 1063 O O . GLU A 1 135 ? -13.412 -1.290 51.604 1.00 95.69 135 GLU A O 1
ATOM 1068 N N . ASN A 1 136 ? -14.491 -3.226 51.295 1.00 96.06 136 ASN A N 1
ATOM 1069 C CA . ASN A 1 136 ? -13.580 -3.715 50.255 1.00 96.06 136 ASN A CA 1
ATOM 1070 C C . ASN A 1 136 ? -13.627 -2.831 48.993 1.00 96.06 136 ASN A C 1
ATOM 1072 O O . ASN A 1 136 ? -12.588 -2.522 48.413 1.00 96.06 136 ASN A O 1
ATOM 1076 N N . ALA A 1 137 ? -14.811 -2.361 48.586 1.00 95.06 137 ALA A N 1
ATOM 1077 C CA . ALA A 1 137 ? -14.927 -1.427 47.468 1.00 95.06 137 ALA A CA 1
ATOM 1078 C C . ALA A 1 137 ? -14.248 -0.082 47.783 1.00 95.06 137 ALA A C 1
ATOM 1080 O O . ALA A 1 137 ? -13.488 0.422 46.955 1.00 95.06 137 ALA A O 1
ATOM 1081 N N . GLN A 1 138 ? -14.408 0.437 49.007 1.00 95.69 138 GLN A N 1
ATOM 1082 C CA . GLN A 1 138 ? -13.716 1.653 49.454 1.00 95.69 138 GLN A CA 1
ATOM 1083 C C . GLN A 1 138 ? -12.187 1.510 49.424 1.00 95.69 138 GLN A C 1
ATOM 1085 O O . GLN A 1 138 ? -11.495 2.446 49.024 1.00 95.69 138 GLN A O 1
ATOM 1090 N N . GLN A 1 139 ? -11.653 0.334 49.770 1.00 96.94 139 GLN A N 1
ATOM 1091 C CA . GLN A 1 139 ? -10.215 0.052 49.679 1.00 96.94 139 GLN A CA 1
ATOM 1092 C C . GLN A 1 139 ? -9.710 -0.030 48.225 1.00 96.94 139 GLN A C 1
ATOM 1094 O O . GLN A 1 139 ? -8.559 0.313 47.960 1.00 96.94 139 GLN A O 1
ATOM 1099 N N . GLN A 1 140 ? -10.550 -0.444 47.267 1.00 96.56 140 GLN A N 1
ATOM 1100 C CA . GLN A 1 140 ? -10.171 -0.576 45.851 1.00 96.56 140 GLN A CA 1
ATOM 1101 C C . GLN A 1 140 ? -10.299 0.723 45.037 1.00 96.56 140 GLN A C 1
ATOM 1103 O O . GLN A 1 140 ? -9.644 0.854 43.996 1.00 96.56 140 GLN A O 1
ATOM 1108 N N . LEU A 1 141 ? -11.106 1.689 45.491 1.00 97.00 141 LEU A N 1
ATOM 1109 C CA . LEU A 1 141 ? -11.353 2.951 44.780 1.00 97.00 141 LEU A CA 1
ATOM 1110 C C . LEU A 1 141 ? -10.076 3.741 44.431 1.00 97.00 141 LEU A C 1
ATOM 1112 O O . LEU A 1 141 ? -9.942 4.138 43.271 1.00 97.00 141 LEU A O 1
ATOM 1116 N N . PRO A 1 142 ? -9.105 3.953 45.345 1.00 97.69 142 PRO A N 1
ATOM 1117 C CA . PRO A 1 142 ? -7.886 4.696 45.020 1.00 97.69 142 PRO A CA 1
ATOM 1118 C C . PRO A 1 142 ? -7.080 4.039 43.894 1.00 97.69 142 PRO A C 1
ATOM 1120 O O . PRO A 1 142 ? -6.612 4.721 42.983 1.00 97.69 142 PRO A O 1
ATOM 1123 N N . THR A 1 143 ? -6.969 2.708 43.912 1.00 97.19 143 THR A N 1
ATOM 1124 C CA . THR A 1 143 ? -6.256 1.947 42.877 1.00 97.19 143 THR A CA 1
ATOM 1125 C C . THR A 1 143 ? -6.973 2.019 41.531 1.00 97.19 143 THR A C 1
ATOM 1127 O O . THR A 1 143 ? -6.322 2.180 40.500 1.00 97.19 143 THR A O 1
ATOM 1130 N N . ALA A 1 144 ? -8.308 1.942 41.521 1.00 97.19 144 ALA A N 1
ATOM 1131 C CA . ALA A 1 144 ? -9.099 2.082 40.300 1.00 97.19 144 ALA A CA 1
ATOM 1132 C C . ALA A 1 144 ? -8.971 3.492 39.692 1.00 97.19 144 ALA A C 1
ATOM 1134 O O . ALA A 1 144 ? -8.762 3.615 38.485 1.00 97.19 144 ALA A O 1
ATOM 1135 N N . ARG A 1 145 ? -8.996 4.546 40.524 1.00 97.81 145 ARG A N 1
ATOM 1136 C CA . ARG A 1 145 ? -8.764 5.939 40.093 1.00 97.81 145 ARG A CA 1
ATOM 1137 C C . ARG A 1 145 ? -7.376 6.124 39.492 1.00 97.81 145 ARG A C 1
ATOM 1139 O O . ARG A 1 145 ? -7.254 6.665 38.397 1.00 97.81 145 ARG A O 1
ATOM 1146 N N . GLN A 1 146 ? -6.346 5.610 40.162 1.00 97.19 146 GLN A N 1
ATOM 1147 C CA . GLN A 1 146 ? -4.972 5.674 39.666 1.00 97.19 146 GLN A CA 1
ATOM 1148 C C . GLN A 1 146 ? -4.815 4.942 38.325 1.00 97.19 146 GLN A C 1
ATOM 1150 O O . GLN A 1 146 ? -4.146 5.436 37.417 1.00 97.19 146 GLN A O 1
ATOM 1155 N N . HIS A 1 147 ? -5.445 3.773 38.174 1.00 95.62 147 HIS A N 1
ATOM 1156 C CA . HIS A 1 147 ? -5.444 3.044 36.909 1.00 95.62 147 HIS A CA 1
ATOM 1157 C C . HIS A 1 147 ? -6.111 3.860 35.793 1.00 95.62 147 HIS A C 1
ATOM 1159 O O . HIS A 1 147 ? -5.517 4.031 34.730 1.00 95.62 147 HIS A O 1
ATOM 1165 N N . LEU A 1 148 ? -7.300 4.417 36.040 1.00 97.62 148 LEU A N 1
ATOM 1166 C CA . LEU A 1 148 ? -8.012 5.250 35.069 1.00 97.62 148 LEU A CA 1
ATOM 1167 C C . LEU A 1 148 ? -7.188 6.477 34.644 1.00 97.62 148 LEU A C 1
ATOM 1169 O O . LEU A 1 148 ? -7.111 6.793 33.453 1.00 97.62 148 LEU A O 1
ATOM 1173 N N . GLU A 1 149 ? -6.516 7.133 35.591 1.00 97.44 149 GLU A N 1
ATOM 1174 C CA . GLU A 1 149 ? -5.608 8.248 35.306 1.00 97.44 149 GLU A CA 1
ATOM 1175 C C . GLU A 1 149 ? -4.414 7.799 34.444 1.00 97.44 149 GLU A C 1
ATOM 1177 O O . GLU A 1 149 ? -4.070 8.455 33.455 1.00 97.44 149 GLU A O 1
ATOM 1182 N N . SER A 1 150 ? -3.817 6.640 34.742 1.00 94.94 150 SER A N 1
ATOM 1183 C CA . SER A 1 150 ? -2.719 6.085 33.939 1.00 94.94 150 SER A CA 1
ATOM 1184 C C . SER A 1 150 ? -3.132 5.758 32.499 1.00 94.94 150 SER A C 1
ATOM 1186 O O . SER A 1 150 ? -2.403 6.073 31.560 1.00 94.94 150 SER A O 1
ATOM 1188 N N . VAL A 1 151 ? -4.330 5.200 32.298 1.00 96.25 151 VAL A N 1
ATOM 1189 C CA . VAL A 1 151 ? -4.854 4.893 30.958 1.00 96.25 151 VAL A CA 1
ATOM 1190 C C . VAL A 1 151 ? -5.157 6.185 30.200 1.00 96.25 151 VAL A C 1
ATOM 1192 O O . VAL A 1 151 ? -4.813 6.310 29.028 1.00 96.25 151 VAL A O 1
ATOM 1195 N N . SER A 1 152 ? -5.726 7.183 30.878 1.00 95.00 152 SER A N 1
ATOM 1196 C CA . SER A 1 152 ? -6.049 8.485 30.280 1.00 95.00 152 SER A CA 1
ATOM 1197 C C . SER A 1 152 ? -4.797 9.257 29.854 1.00 95.00 152 SER A C 1
ATOM 1199 O O . SER A 1 152 ? -4.745 9.832 28.766 1.00 95.00 152 SER A O 1
ATOM 1201 N N . THR A 1 153 ? -3.755 9.253 30.687 1.00 93.00 153 THR A N 1
ATOM 1202 C CA . THR A 1 153 ? -2.470 9.885 30.350 1.00 93.00 153 THR A CA 1
ATOM 1203 C C . THR A 1 153 ? -1.758 9.162 29.207 1.00 93.00 153 THR A C 1
ATOM 1205 O O . THR A 1 153 ? -1.178 9.829 28.347 1.00 93.00 153 THR A O 1
ATOM 1208 N N . PHE A 1 154 ? -1.844 7.829 29.154 1.00 94.44 154 PHE A N 1
ATOM 1209 C CA . PHE A 1 154 ? -1.327 7.028 28.046 1.00 94.44 154 PHE A CA 1
ATOM 1210 C C . PHE A 1 154 ? -2.069 7.308 26.730 1.00 94.44 154 PHE A C 1
ATOM 1212 O O . PHE A 1 154 ? -1.411 7.579 25.726 1.00 94.44 154 PHE A O 1
ATOM 1219 N N . ALA A 1 155 ? -3.407 7.351 26.750 1.00 94.50 155 ALA A N 1
ATOM 1220 C CA . ALA A 1 155 ? -4.235 7.687 25.587 1.00 94.50 155 ALA A CA 1
ATOM 1221 C C . ALA A 1 155 ? -3.841 9.045 24.983 1.00 94.50 155 ALA A C 1
ATOM 1223 O O . ALA A 1 155 ? -3.516 9.134 23.800 1.00 94.50 155 ALA A O 1
ATOM 1224 N N . ARG A 1 156 ? -3.712 10.081 25.823 1.00 92.44 156 ARG A N 1
ATOM 1225 C CA . ARG A 1 156 ? -3.237 11.406 25.387 1.00 92.44 156 ARG A CA 1
ATOM 1226 C C . ARG A 1 156 ? -1.825 11.354 24.787 1.00 92.44 156 ARG A C 1
ATOM 1228 O O . ARG A 1 156 ? -1.498 12.100 23.866 1.00 92.44 156 ARG A O 1
ATOM 1235 N N . GLY A 1 157 ? -0.956 10.492 25.317 1.00 92.00 157 GLY A N 1
ATOM 1236 C CA . GLY A 1 157 ? 0.383 10.264 24.772 1.00 92.00 157 GLY A CA 1
ATOM 1237 C C . GLY A 1 157 ? 0.359 9.684 23.354 1.00 92.00 157 GLY A C 1
ATOM 1238 O O . GLY A 1 157 ? 1.148 10.120 22.510 1.00 92.00 157 GLY A O 1
ATOM 1239 N N . LEU A 1 158 ? -0.560 8.751 23.085 1.00 94.12 158 LEU A N 1
ATOM 1240 C CA . LEU A 1 158 ? -0.767 8.170 21.757 1.00 94.12 158 LEU A CA 1
ATOM 1241 C C . LEU A 1 158 ? -1.309 9.201 20.763 1.00 94.12 158 LEU A C 1
ATOM 1243 O O . LEU A 1 158 ? -0.755 9.315 19.672 1.00 94.12 158 LEU A O 1
ATOM 1247 N N . GLU A 1 159 ? -2.292 10.016 21.152 1.00 93.56 159 GLU A N 1
ATOM 1248 C CA . GLU A 1 159 ? -2.834 11.095 20.307 1.00 93.56 159 GLU A CA 1
ATOM 1249 C C . GLU A 1 159 ? -1.745 12.095 19.887 1.00 93.56 159 GLU A C 1
ATOM 1251 O O . GLU A 1 159 ? -1.589 12.419 18.709 1.00 93.56 159 GLU A O 1
ATOM 1256 N N . VAL A 1 160 ? -0.907 12.535 20.834 1.00 92.00 160 VAL A N 1
ATOM 1257 C CA . VAL A 1 160 ? 0.227 13.425 20.532 1.00 92.00 160 VAL A CA 1
ATOM 1258 C C . VAL A 1 160 ? 1.240 12.746 19.604 1.00 92.00 160 VAL A C 1
ATOM 1260 O O . VAL A 1 160 ? 1.874 13.412 18.778 1.00 92.00 160 VAL A O 1
ATOM 1263 N N . HIS A 1 161 ? 1.440 11.433 19.738 1.00 93.88 161 HIS A N 1
ATOM 1264 C CA . HIS A 1 161 ? 2.325 10.682 18.853 1.00 93.88 161 HIS A CA 1
ATOM 1265 C C . HIS A 1 161 ? 1.746 10.558 17.437 1.00 93.88 161 HIS A C 1
ATOM 1267 O O . HIS A 1 161 ? 2.481 10.820 16.483 1.00 93.88 161 HIS A O 1
ATOM 1273 N N . LYS A 1 162 ? 0.447 10.260 17.303 1.00 96.00 162 LYS A N 1
ATOM 1274 C CA . LYS A 1 162 ? -0.284 10.259 16.028 1.00 96.00 162 LYS A CA 1
ATOM 1275 C C . LYS A 1 162 ? -0.161 11.611 15.331 1.00 96.00 162 LYS A C 1
ATOM 1277 O O . LYS A 1 162 ? 0.388 11.669 14.233 1.00 96.00 162 LYS A O 1
ATOM 1282 N N . TYR A 1 163 ? -0.487 12.702 16.024 1.00 92.75 163 TYR A N 1
ATOM 1283 C CA . TYR A 1 163 ? -0.367 14.062 15.488 1.00 92.75 163 TYR A CA 1
ATOM 1284 C C . TYR A 1 163 ? 1.047 14.378 14.965 1.00 92.75 163 TYR A C 1
ATOM 1286 O O . TYR A 1 163 ? 1.237 15.008 13.921 1.00 92.75 163 TYR A O 1
ATOM 1294 N N . LYS A 1 164 ? 2.095 13.915 15.664 1.00 91.44 164 LYS A N 1
ATOM 1295 C CA . LYS A 1 164 ? 3.483 14.077 15.199 1.00 91.44 164 LYS A CA 1
ATOM 1296 C C . LYS A 1 164 ? 3.776 13.293 13.919 1.00 91.44 164 LYS A C 1
ATOM 1298 O O . LYS A 1 164 ? 4.601 13.762 13.134 1.00 91.44 164 LYS A O 1
ATOM 1303 N N . GLN A 1 165 ? 3.181 12.116 13.729 1.00 94.38 165 GLN A N 1
ATOM 1304 C CA . GLN A 1 165 ? 3.346 11.325 12.506 1.00 94.38 165 GLN A CA 1
ATOM 1305 C C . GLN A 1 165 ? 2.560 11.933 11.343 1.00 94.38 165 GLN A C 1
ATOM 1307 O O . GLN A 1 165 ? 3.138 12.123 10.277 1.00 94.38 165 GLN A O 1
ATOM 1312 N N . GLU A 1 166 ? 1.319 12.364 11.564 1.00 94.50 166 GLU A N 1
ATOM 1313 C CA . GLU A 1 166 ? 0.513 13.080 10.563 1.00 94.50 166 GLU A CA 1
ATOM 1314 C C . GLU A 1 166 ? 1.222 14.344 10.075 1.00 94.50 166 GLU A C 1
ATOM 1316 O O . GLU A 1 166 ? 1.362 14.578 8.876 1.00 94.50 166 GLU A O 1
ATOM 1321 N N . ARG A 1 167 ? 1.801 15.127 10.993 1.00 94.69 167 ARG A N 1
ATOM 1322 C CA . ARG A 1 167 ? 2.576 16.316 10.619 1.00 94.69 167 ARG A CA 1
ATOM 1323 C C . ARG A 1 167 ? 3.820 15.983 9.788 1.00 94.69 167 ARG A C 1
ATOM 1325 O O . ARG A 1 167 ? 4.243 16.799 8.969 1.00 94.69 167 ARG A O 1
ATOM 1332 N N . LYS A 1 168 ? 4.444 14.819 10.000 1.00 93.31 168 LYS A N 1
ATOM 1333 C CA . LYS A 1 168 ? 5.549 14.353 9.144 1.00 93.31 168 LYS A CA 1
ATOM 1334 C C . LYS A 1 168 ? 5.041 13.928 7.772 1.00 93.31 168 LYS A C 1
ATOM 1336 O O . LYS A 1 168 ? 5.697 14.270 6.793 1.00 93.31 168 LYS A O 1
ATOM 1341 N N . LEU A 1 169 ? 3.902 13.236 7.713 1.00 96.44 169 LEU A N 1
ATOM 1342 C CA . LEU A 1 169 ? 3.266 12.821 6.465 1.00 96.44 169 LEU A CA 1
ATOM 1343 C C . LEU A 1 169 ? 2.925 14.042 5.610 1.00 96.44 169 LEU A C 1
ATOM 1345 O O . LEU A 1 169 ? 3.346 14.102 4.462 1.00 96.44 169 LEU A O 1
ATOM 1349 N N . MET A 1 170 ? 2.293 15.063 6.194 1.00 95.00 170 MET A N 1
ATOM 1350 C CA . MET A 1 170 ? 1.973 16.316 5.498 1.00 95.00 170 MET A CA 1
ATOM 1351 C C . MET A 1 170 ? 3.216 16.986 4.906 1.00 95.00 170 MET A C 1
ATOM 1353 O O . MET A 1 170 ? 3.268 17.245 3.708 1.00 95.00 170 MET A O 1
ATOM 1357 N N . ARG A 1 171 ? 4.278 17.167 5.704 1.00 93.81 171 ARG A N 1
ATOM 1358 C CA . ARG A 1 171 ? 5.551 17.735 5.217 1.00 93.81 171 ARG A CA 1
ATOM 1359 C C . ARG A 1 171 ? 6.206 16.893 4.123 1.00 93.81 171 ARG A C 1
ATOM 1361 O O . ARG A 1 171 ? 6.952 17.416 3.303 1.00 93.81 171 ARG A O 1
ATOM 1368 N N . SER A 1 172 ? 6.010 15.580 4.157 1.00 93.56 172 SER A N 1
ATOM 1369 C CA . SER A 1 172 ? 6.552 14.665 3.156 1.00 93.56 172 SER A CA 1
ATOM 1370 C C . SER A 1 172 ? 5.745 14.725 1.851 1.00 93.56 172 SER A C 1
ATOM 1372 O O . SER A 1 172 ? 6.345 14.821 0.781 1.00 93.56 172 SER A O 1
ATOM 1374 N N . LYS A 1 173 ? 4.409 14.814 1.928 1.00 92.81 173 LYS A N 1
ATOM 1375 C CA . LYS A 1 173 ? 3.522 15.079 0.780 1.00 92.81 173 LYS A CA 1
ATOM 1376 C C . LYS A 1 173 ? 3.813 16.439 0.132 1.00 92.81 173 LYS A C 1
ATOM 1378 O O . LYS A 1 173 ? 3.954 16.503 -1.085 1.00 92.81 173 LYS A O 1
ATOM 1383 N N . GLU A 1 174 ? 4.027 17.493 0.921 1.00 94.50 174 GLU A N 1
ATOM 1384 C CA . GLU A 1 174 ? 4.458 18.813 0.422 1.00 94.50 174 GLU A CA 1
ATOM 1385 C C . GLU A 1 174 ? 5.790 18.734 -0.346 1.00 94.50 174 GLU A C 1
ATOM 1387 O O . GLU A 1 174 ? 5.943 19.326 -1.414 1.00 94.50 174 GLU A O 1
ATOM 1392 N N . ARG A 1 175 ? 6.768 17.966 0.159 1.00 91.88 175 ARG A N 1
ATOM 1393 C CA . ARG A 1 175 ? 8.044 17.747 -0.546 1.00 91.88 175 ARG A CA 1
ATOM 1394 C C . ARG A 1 175 ? 7.854 16.985 -1.850 1.00 91.88 175 ARG A C 1
ATOM 1396 O O . ARG A 1 175 ? 8.486 17.339 -2.839 1.00 91.88 175 ARG A O 1
ATOM 1403 N N . GLU A 1 176 ? 7.012 15.956 -1.856 1.00 91.69 176 GLU A N 1
ATOM 1404 C CA . GLU A 1 176 ? 6.691 15.197 -3.065 1.00 91.69 176 GLU A CA 1
ATOM 1405 C C . GLU A 1 176 ? 6.046 16.100 -4.126 1.00 91.69 176 GLU A C 1
ATOM 1407 O O . GLU A 1 176 ? 6.469 16.078 -5.281 1.00 91.69 176 GLU A O 1
ATOM 1412 N N . GLN A 1 177 ? 5.084 16.941 -3.736 1.00 93.12 177 GLN A N 1
ATOM 1413 C CA . GLN A 1 177 ? 4.477 17.940 -4.619 1.00 93.12 177 GLN A CA 1
ATOM 1414 C C . GLN A 1 177 ? 5.514 18.942 -5.139 1.00 93.12 177 GLN A C 1
ATOM 1416 O O . GLN A 1 177 ? 5.547 19.218 -6.334 1.00 93.12 177 GLN A O 1
ATOM 1421 N N . GLY A 1 178 ? 6.421 19.417 -4.280 1.00 93.00 178 GLY A N 1
ATOM 1422 C CA . GLY A 1 178 ? 7.526 20.282 -4.694 1.00 93.00 178 GLY A CA 1
ATOM 1423 C C . GLY A 1 178 ? 8.478 19.615 -5.694 1.00 93.00 178 GLY A C 1
ATOM 1424 O O . GLY A 1 178 ? 8.960 20.274 -6.611 1.00 93.00 178 GLY A O 1
ATOM 1425 N N . ILE A 1 179 ? 8.735 18.309 -5.563 1.00 88.81 179 ILE A N 1
ATOM 1426 C CA . ILE A 1 179 ? 9.521 17.543 -6.543 1.00 88.81 179 ILE A CA 1
ATOM 1427 C C . ILE A 1 179 ? 8.751 17.415 -7.863 1.00 88.81 179 ILE A C 1
ATOM 1429 O O . ILE A 1 179 ? 9.339 17.641 -8.915 1.00 88.81 179 ILE A O 1
ATOM 1433 N N . LYS A 1 180 ? 7.446 17.106 -7.821 1.00 89.81 180 LYS A N 1
ATOM 1434 C CA . LYS A 1 180 ? 6.594 17.043 -9.022 1.00 89.81 180 LYS A CA 1
ATOM 1435 C C . LYS A 1 180 ? 6.596 18.374 -9.771 1.00 89.81 180 LYS A C 1
ATOM 1437 O O . LYS A 1 180 ? 6.876 18.375 -10.959 1.00 89.81 180 LYS A O 1
ATOM 1442 N N . ALA A 1 181 ? 6.388 19.486 -9.067 1.00 92.38 181 ALA A N 1
ATOM 1443 C CA . ALA A 1 181 ? 6.408 20.821 -9.659 1.00 92.38 181 ALA A CA 1
ATOM 1444 C C . ALA A 1 181 ? 7.758 21.147 -10.318 1.00 92.38 181 ALA A C 1
ATOM 1446 O O . ALA A 1 181 ? 7.783 21.681 -11.419 1.00 92.38 181 ALA A O 1
ATOM 1447 N N . LYS A 1 182 ? 8.884 20.772 -9.692 1.00 90.50 182 LYS A N 1
ATOM 1448 C CA . LYS A 1 182 ? 10.220 20.946 -10.290 1.00 90.50 182 LYS A CA 1
ATOM 1449 C C . LYS A 1 182 ? 10.425 20.099 -11.544 1.00 90.50 182 LYS A C 1
ATOM 1451 O O . LYS A 1 182 ? 11.023 20.582 -12.494 1.00 90.50 182 LYS A O 1
ATOM 1456 N N . ILE A 1 183 ? 9.949 18.852 -11.541 1.00 87.25 183 ILE A N 1
ATOM 1457 C CA . ILE A 1 183 ? 10.002 17.978 -12.721 1.00 87.25 183 ILE A CA 1
ATOM 1458 C C . ILE A 1 183 ? 9.156 18.577 -13.849 1.00 87.25 183 ILE A C 1
ATOM 1460 O O . ILE A 1 183 ? 9.635 18.647 -14.973 1.00 87.25 183 ILE A O 1
ATOM 1464 N N . SER A 1 184 ? 7.936 19.033 -13.551 1.00 86.25 184 SER A N 1
ATOM 1465 C CA . SER A 1 184 ? 7.061 19.681 -14.533 1.00 86.25 184 SER A CA 1
ATOM 1466 C C . SER A 1 184 ? 7.694 20.945 -15.111 1.00 86.25 184 SER A C 1
ATOM 1468 O O . SER A 1 184 ? 7.786 21.051 -16.324 1.00 86.25 184 SER A O 1
ATOM 1470 N N . ALA A 1 185 ? 8.225 21.834 -14.266 1.00 89.62 185 ALA A N 1
ATOM 1471 C CA . ALA A 1 185 ? 8.897 23.054 -14.714 1.00 89.62 185 ALA A CA 1
ATOM 1472 C C . ALA A 1 185 ? 10.126 22.756 -15.592 1.00 89.62 185 ALA A C 1
ATOM 1474 O O . ALA A 1 185 ? 10.311 23.393 -16.620 1.00 89.62 185 ALA A O 1
ATOM 1475 N N . ALA A 1 186 ? 10.936 21.752 -15.232 1.00 86.75 186 ALA A N 1
ATOM 1476 C CA . ALA A 1 186 ? 12.083 21.342 -16.045 1.00 86.75 186 ALA A CA 1
ATOM 1477 C C . ALA A 1 186 ? 11.659 20.753 -17.403 1.00 86.75 186 ALA A C 1
ATOM 1479 O O . ALA A 1 186 ? 12.347 20.938 -18.403 1.00 86.75 186 ALA A O 1
ATOM 1480 N N . LEU A 1 187 ? 10.530 20.037 -17.451 1.00 86.12 187 LEU A N 1
ATOM 1481 C CA . LEU A 1 187 ? 9.965 19.549 -18.709 1.00 86.12 187 LEU A CA 1
ATOM 1482 C C . LEU A 1 187 ? 9.428 20.703 -19.560 1.00 86.12 187 LEU A C 1
ATOM 1484 O O . LEU A 1 187 ? 9.730 20.744 -20.746 1.00 86.12 187 LEU A O 1
ATOM 1488 N N . GLU A 1 188 ? 8.674 21.632 -18.972 1.00 88.06 188 GLU A N 1
ATOM 1489 C CA . GLU A 1 188 ? 8.169 22.836 -19.646 1.00 88.06 188 GLU A CA 1
ATOM 1490 C C . GLU A 1 188 ? 9.318 23.658 -20.243 1.00 88.06 188 GLU A C 1
ATOM 1492 O O . GLU A 1 188 ? 9.315 23.912 -21.445 1.00 88.06 188 GLU A O 1
ATOM 1497 N N . GLU A 1 189 ? 10.356 23.958 -19.455 1.00 87.25 189 GLU A N 1
ATOM 1498 C CA . GLU A 1 189 ? 11.554 24.671 -19.914 1.00 87.25 189 GLU A CA 1
ATOM 1499 C C . GLU A 1 189 ? 12.245 23.937 -21.076 1.00 87.25 189 GLU A C 1
ATOM 1501 O O . GLU A 1 189 ? 12.652 24.561 -22.058 1.00 87.25 189 GLU A O 1
ATOM 1506 N N . ALA A 1 190 ? 12.332 22.606 -21.018 1.00 84.00 190 ALA A N 1
ATOM 1507 C CA . ALA A 1 190 ? 12.885 21.800 -22.102 1.00 84.00 190 ALA A CA 1
ATOM 1508 C C . ALA A 1 190 ? 12.027 21.839 -23.377 1.00 84.00 190 ALA A C 1
ATOM 1510 O O . ALA A 1 190 ? 12.565 21.863 -24.486 1.00 84.00 190 ALA A O 1
ATOM 1511 N N . PHE A 1 191 ? 10.698 21.839 -23.239 1.00 83.00 191 PHE A N 1
ATOM 1512 C CA . PHE A 1 191 ? 9.776 21.965 -24.368 1.00 83.00 191 PHE A CA 1
ATOM 1513 C C . PHE A 1 191 ? 9.833 23.364 -24.999 1.00 83.00 191 PHE A C 1
ATOM 1515 O O . PHE A 1 191 ? 9.744 23.472 -26.226 1.00 83.00 191 PHE A O 1
ATOM 1522 N N . GLU A 1 192 ? 10.020 24.411 -24.191 1.00 84.50 192 GLU A N 1
ATOM 1523 C CA . GLU A 1 192 ? 10.226 25.786 -24.659 1.00 84.50 192 GLU A CA 1
ATOM 1524 C C . GLU A 1 192 ? 11.541 25.908 -25.438 1.00 84.50 192 GLU A C 1
ATOM 1526 O O . GLU A 1 192 ? 11.534 26.346 -26.591 1.00 84.50 192 GLU A O 1
ATOM 1531 N N . HIS A 1 193 ? 12.656 25.440 -24.865 1.00 82.19 193 HIS A N 1
ATOM 1532 C CA . HIS A 1 193 ? 13.972 25.470 -25.517 1.00 82.19 193 HIS A CA 1
ATOM 1533 C C . HIS A 1 193 ? 14.027 24.605 -26.781 1.00 82.19 193 HIS A C 1
ATOM 1535 O O . HIS A 1 193 ? 14.660 24.981 -27.766 1.00 82.19 193 HIS A O 1
ATOM 1541 N N . GLY A 1 194 ? 13.332 23.465 -26.783 1.00 79.44 194 GLY A N 1
ATOM 1542 C CA . GLY A 1 194 ? 13.215 22.584 -27.945 1.00 79.44 194 GLY A CA 1
ATOM 1543 C C . GLY A 1 194 ? 12.344 23.141 -29.076 1.00 79.44 194 GLY A C 1
ATOM 1544 O O . GLY A 1 194 ? 12.164 22.456 -30.082 1.00 79.44 194 GLY A O 1
ATOM 1545 N N . GLY A 1 195 ? 11.757 24.335 -28.919 1.00 77.31 195 GLY A N 1
ATOM 1546 C CA . GLY A 1 195 ? 10.859 24.942 -29.904 1.00 77.31 195 GLY A CA 1
ATOM 1547 C C . GLY A 1 195 ? 9.557 24.163 -30.118 1.00 77.31 195 GLY A C 1
ATOM 1548 O O . GLY A 1 195 ? 8.801 24.476 -31.033 1.00 77.31 195 GLY A O 1
ATOM 1549 N N . ALA A 1 196 ? 9.270 23.160 -29.282 1.00 67.88 196 ALA A N 1
ATOM 1550 C CA . ALA A 1 196 ? 8.063 22.341 -29.373 1.00 67.88 196 ALA A CA 1
ATOM 1551 C C . ALA A 1 196 ? 6.809 23.104 -28.914 1.00 67.88 196 ALA A C 1
ATOM 1553 O O . ALA A 1 196 ? 5.698 22.726 -29.274 1.00 67.88 196 ALA A O 1
ATOM 1554 N N . LEU A 1 197 ? 7.001 24.183 -28.149 1.00 65.94 197 LEU A N 1
ATOM 1555 C CA . LEU A 1 197 ? 5.961 25.132 -27.744 1.00 65.94 197 LEU A CA 1
ATOM 1556 C C . LEU A 1 197 ? 5.867 26.362 -28.665 1.00 65.94 197 LEU A C 1
ATOM 1558 O O . LEU A 1 197 ? 5.104 27.284 -28.379 1.00 65.94 197 LEU A O 1
ATOM 1562 N N . ALA A 1 198 ? 6.623 26.411 -29.771 1.00 57.28 198 ALA A N 1
ATOM 1563 C CA . ALA A 1 198 ? 6.560 27.535 -30.698 1.00 57.28 198 ALA A CA 1
ATOM 1564 C C . ALA A 1 198 ? 5.195 27.575 -31.410 1.00 57.28 198 ALA A C 1
ATOM 1566 O O . ALA A 1 198 ? 4.939 26.790 -32.317 1.00 57.28 198 ALA A O 1
ATOM 1567 N N . GLN A 1 199 ? 4.354 28.522 -30.979 1.00 57.47 199 GLN A N 1
ATOM 1568 C CA . GLN A 1 199 ? 3.090 28.937 -31.600 1.00 57.47 199 GLN A CA 1
ATOM 1569 C C . GLN A 1 199 ? 2.152 27.773 -31.933 1.00 57.47 199 GLN A C 1
ATOM 1571 O O . GLN A 1 199 ? 1.834 27.511 -33.090 1.00 57.47 199 GLN A O 1
ATOM 1576 N N . VAL A 1 200 ? 1.655 27.092 -30.900 1.00 54.59 200 VAL A N 1
ATOM 1577 C CA . VAL A 1 200 ? 0.332 26.484 -31.041 1.00 54.59 200 VAL A CA 1
ATOM 1578 C C . VAL A 1 200 ? -0.650 27.656 -31.043 1.00 54.59 200 VAL A C 1
ATOM 1580 O O . VAL A 1 200 ? -0.896 28.249 -29.993 1.00 54.59 200 VAL A O 1
ATOM 1583 N N . ASP A 1 201 ? -1.100 28.063 -32.233 1.00 63.50 201 ASP A N 1
ATOM 1584 C CA . ASP A 1 201 ? -2.200 29.021 -32.396 1.00 63.50 201 ASP A CA 1
ATOM 1585 C C . ASP A 1 201 ? -3.361 28.611 -31.477 1.00 63.50 201 ASP A C 1
ATOM 1587 O O . ASP A 1 201 ? -3.588 27.410 -31.320 1.00 63.50 201 ASP A O 1
ATOM 1591 N N . GLU A 1 202 ? -4.033 29.592 -30.850 1.00 62.50 202 GLU A N 1
ATOM 1592 C CA . GLU A 1 202 ? -5.132 29.419 -29.879 1.00 62.50 202 GLU A CA 1
ATOM 1593 C C . GLU A 1 202 ? -5.898 28.109 -30.107 1.00 62.50 202 GLU A C 1
ATOM 1595 O O . GLU A 1 202 ? -6.727 28.002 -31.012 1.00 62.50 202 GLU A O 1
ATOM 1600 N N . VAL A 1 203 ? -5.589 27.087 -29.300 1.00 58.59 203 VAL A N 1
ATOM 1601 C CA . VAL A 1 203 ? -6.354 25.842 -29.316 1.00 58.59 203 VAL A CA 1
ATOM 1602 C C . VAL A 1 203 ? -7.733 26.206 -28.800 1.00 58.59 203 VAL A C 1
ATOM 1604 O O . VAL A 1 203 ? -7.871 26.625 -27.650 1.00 58.59 203 VAL A O 1
ATOM 1607 N N . ASP A 1 204 ? -8.732 26.096 -29.672 1.00 64.12 204 ASP A N 1
ATOM 1608 C CA . ASP A 1 204 ? -10.129 26.317 -29.330 1.00 64.12 204 ASP A CA 1
ATOM 1609 C C . ASP A 1 204 ? -10.474 25.439 -28.108 1.00 64.12 204 ASP A C 1
ATOM 1611 O O . ASP A 1 204 ? -10.417 24.209 -28.212 1.00 64.12 204 ASP A O 1
ATOM 1615 N N . PRO A 1 205 ? -10.793 26.028 -26.937 1.00 62.31 205 PRO A N 1
ATOM 1616 C CA . PRO A 1 205 ? -11.016 25.283 -25.698 1.00 62.31 205 PRO A CA 1
ATOM 1617 C C . PRO A 1 205 ? -12.248 24.370 -25.763 1.00 62.31 205 PRO A C 1
ATOM 1619 O O . PRO A 1 205 ? -12.511 23.639 -24.812 1.00 62.31 205 PRO A O 1
ATOM 1622 N N . THR A 1 206 ? -13.015 24.421 -26.857 1.00 62.72 206 THR A N 1
ATOM 1623 C CA . THR A 1 206 ? -14.154 23.533 -27.108 1.00 62.72 206 THR A CA 1
ATOM 1624 C C . THR A 1 206 ? -13.781 22.207 -27.766 1.00 62.72 206 THR A C 1
ATOM 1626 O O . THR A 1 206 ? -14.621 21.309 -27.819 1.00 62.72 206 THR A O 1
ATOM 1629 N N . VAL A 1 207 ? -12.541 22.039 -28.237 1.00 58.91 207 VAL A N 1
ATOM 1630 C CA . VAL A 1 207 ? -12.072 20.740 -28.728 1.00 58.91 207 VAL A CA 1
ATOM 1631 C C . VAL A 1 207 ? -11.702 19.887 -27.518 1.00 58.91 207 VAL A C 1
ATOM 1633 O O . VAL A 1 207 ? -10.568 19.918 -27.039 1.00 58.91 207 VAL A O 1
ATOM 1636 N N . GLU A 1 208 ? -12.680 19.140 -26.999 1.00 58.75 208 GLU A N 1
ATOM 1637 C CA . GLU A 1 208 ? -12.422 18.045 -26.065 1.00 58.75 208 GLU A CA 1
ATOM 1638 C C . GLU A 1 208 ? -11.436 17.085 -26.732 1.00 58.75 208 GLU A C 1
ATOM 1640 O O . GLU A 1 208 ? -11.742 16.419 -27.721 1.00 58.75 208 GLU A O 1
ATOM 1645 N N . PHE A 1 209 ? -10.204 17.074 -26.228 1.00 54.09 209 PHE A N 1
ATOM 1646 C CA . PHE A 1 209 ? -9.213 16.098 -26.639 1.00 54.09 209 PHE A CA 1
ATOM 1647 C C . PHE A 1 209 ? -9.674 14.746 -26.103 1.00 54.09 209 PHE A C 1
ATOM 1649 O O . PHE A 1 209 ? -9.506 14.463 -24.914 1.00 54.09 209 PHE A O 1
ATOM 1656 N N . ASP A 1 210 ? -10.286 13.943 -26.971 1.00 74.38 210 ASP A N 1
ATOM 1657 C CA . ASP A 1 210 ? -10.711 12.590 -26.642 1.00 74.38 210 ASP A CA 1
ATOM 1658 C C . ASP A 1 210 ? -9.468 11.720 -26.397 1.00 74.38 210 ASP A C 1
ATOM 1660 O O . ASP A 1 210 ? -8.843 11.143 -27.293 1.00 74.38 210 ASP A O 1
ATOM 1664 N N . LEU A 1 211 ? -9.060 11.693 -25.128 1.00 56.44 211 LEU A N 1
ATOM 1665 C CA . LEU A 1 211 ? -7.946 10.903 -24.621 1.00 56.44 211 LEU A CA 1
ATOM 1666 C C . LEU A 1 211 ? -8.146 9.411 -24.910 1.00 56.44 211 LEU A C 1
ATOM 1668 O O . LEU A 1 211 ? -7.152 8.701 -25.072 1.00 56.44 211 LEU A O 1
ATOM 1672 N N . GLN A 1 212 ? -9.398 8.952 -25.003 1.00 61.72 212 GLN A N 1
ATOM 1673 C CA . GLN A 1 212 ? -9.739 7.570 -25.302 1.00 61.72 212 GLN A CA 1
ATOM 1674 C C . GLN A 1 212 ? -9.471 7.263 -26.779 1.00 61.72 212 GLN A C 1
ATOM 1676 O O . GLN A 1 212 ? -8.754 6.310 -27.071 1.00 61.72 212 GLN A O 1
ATOM 1681 N N . GLU A 1 213 ? -9.909 8.130 -27.698 1.00 73.94 213 GLU A N 1
ATOM 1682 C CA . GLU A 1 213 ? -9.612 8.003 -29.134 1.00 73.94 213 GLU A CA 1
ATOM 1683 C C . GLU A 1 213 ? -8.096 8.025 -29.402 1.00 73.94 213 GLU A C 1
ATOM 1685 O O . GLU A 1 213 ? -7.571 7.238 -30.197 1.00 73.94 213 GLU A O 1
ATOM 1690 N N . PHE A 1 214 ? -7.350 8.878 -28.689 1.00 65.69 214 PHE A N 1
ATOM 1691 C CA . PHE A 1 214 ? -5.890 8.921 -28.793 1.00 65.69 214 PHE A CA 1
ATOM 1692 C C . PHE A 1 214 ? -5.224 7.626 -28.300 1.00 65.69 214 PHE A C 1
ATOM 1694 O O . PHE A 1 214 ? -4.288 7.130 -28.936 1.00 65.69 214 PHE A O 1
ATOM 1701 N N . LEU A 1 215 ? -5.687 7.069 -27.177 1.00 61.50 215 LEU A N 1
ATOM 1702 C CA . LEU A 1 215 ? -5.167 5.814 -26.630 1.00 61.50 215 LEU A CA 1
ATOM 1703 C C . LEU A 1 215 ? -5.530 4.612 -27.510 1.00 61.50 215 LEU A C 1
ATOM 1705 O O . LEU A 1 215 ? -4.665 3.769 -27.747 1.00 61.50 215 LEU A O 1
ATOM 1709 N N . ASP A 1 216 ? -6.739 4.576 -28.067 1.00 67.62 216 ASP A N 1
ATOM 1710 C CA . ASP A 1 216 ? -7.192 3.535 -28.994 1.00 67.62 216 ASP A CA 1
ATOM 1711 C C . ASP A 1 216 ? -6.417 3.599 -30.319 1.00 67.62 216 ASP A C 1
ATOM 1713 O O . ASP A 1 216 ? -5.950 2.579 -30.841 1.00 67.62 216 ASP A O 1
ATOM 1717 N N . SER A 1 217 ? -6.154 4.807 -30.827 1.00 68.69 217 SER A N 1
ATOM 1718 C CA . SER A 1 217 ? -5.281 5.015 -31.985 1.00 68.69 217 SER A CA 1
ATOM 1719 C C . SER A 1 217 ? -3.837 4.588 -31.695 1.00 68.69 217 SER A C 1
ATOM 1721 O O . SER A 1 217 ? -3.185 3.999 -32.559 1.00 68.69 217 SER A O 1
ATOM 1723 N N . ALA A 1 218 ? -3.307 4.867 -30.501 1.00 56.38 218 ALA A N 1
ATOM 1724 C CA . ALA A 1 218 ? -1.956 4.460 -30.119 1.00 56.38 218 ALA A CA 1
ATOM 1725 C C . ALA A 1 218 ? -1.843 2.938 -29.928 1.00 56.38 218 ALA A C 1
ATOM 1727 O O . ALA A 1 218 ? -0.843 2.344 -30.338 1.00 56.38 218 ALA A O 1
ATOM 1728 N N . ALA A 1 219 ? -2.873 2.298 -29.369 1.00 59.44 219 ALA A N 1
ATOM 1729 C CA . ALA A 1 219 ? -2.968 0.847 -29.242 1.00 59.44 219 ALA A CA 1
ATOM 1730 C C . ALA A 1 219 ? -3.037 0.165 -30.617 1.00 59.44 219 ALA A C 1
ATOM 1732 O O . ALA A 1 219 ? -2.354 -0.831 -30.837 1.00 59.44 219 ALA A O 1
ATOM 1733 N N . THR A 1 220 ? -3.756 0.758 -31.573 1.00 64.56 220 THR A N 1
ATOM 1734 C CA . THR A 1 220 ? -3.838 0.269 -32.960 1.00 64.56 220 THR A CA 1
ATOM 1735 C C . THR A 1 220 ? -2.485 0.332 -33.680 1.00 64.56 220 THR A C 1
ATOM 1737 O O . THR A 1 220 ? -2.137 -0.571 -34.433 1.00 64.56 220 THR A O 1
ATOM 1740 N N . VAL A 1 221 ? -1.674 1.363 -33.419 1.00 55.06 221 VAL A N 1
ATOM 1741 C CA . VAL A 1 221 ? -0.313 1.488 -33.982 1.00 55.06 221 VAL A CA 1
ATOM 1742 C C . VAL A 1 221 ? 0.681 0.520 -33.322 1.00 55.06 221 VAL A C 1
ATOM 1744 O O . VAL A 1 221 ? 1.685 0.150 -33.933 1.00 55.06 221 VAL A O 1
ATOM 1747 N N . LEU A 1 222 ? 0.421 0.111 -32.078 1.00 46.06 222 LEU A N 1
ATOM 1748 C CA . LEU A 1 222 ? 1.245 -0.841 -31.328 1.00 46.06 222 LEU A CA 1
ATOM 1749 C C . LEU A 1 222 ? 0.786 -2.299 -31.471 1.00 46.06 222 LEU A C 1
ATOM 1751 O O . LEU A 1 222 ? 1.524 -3.192 -31.052 1.00 46.06 222 LEU A O 1
ATOM 1755 N N . ALA A 1 223 ? -0.374 -2.549 -32.082 1.00 43.69 223 ALA A N 1
ATOM 1756 C CA . ALA A 1 223 ? -0.824 -3.879 -32.457 1.00 43.69 223 ALA A CA 1
ATOM 1757 C C . ALA A 1 223 ? 0.095 -4.432 -33.558 1.00 43.69 223 ALA A C 1
ATOM 1759 O O . ALA A 1 223 ? -0.005 -4.097 -34.738 1.00 43.69 223 ALA A O 1
ATOM 1760 N N . ILE A 1 224 ? 1.050 -5.257 -33.135 1.00 44.03 224 ILE A N 1
ATOM 1761 C CA . ILE A 1 224 ? 1.869 -6.092 -34.011 1.00 44.03 224 ILE A CA 1
ATOM 1762 C C . ILE A 1 224 ? 0.896 -6.993 -34.789 1.00 44.03 224 ILE A C 1
ATOM 1764 O O . ILE A 1 224 ? 0.047 -7.605 -34.140 1.00 44.03 224 ILE A O 1
ATOM 1768 N N . PRO A 1 225 ? 0.977 -7.085 -36.132 1.00 45.41 225 PRO A N 1
ATOM 1769 C CA . PRO A 1 225 ? 0.104 -7.966 -36.893 1.00 45.41 225 PRO A CA 1
ATOM 1770 C C . PRO A 1 225 ? 0.287 -9.390 -36.379 1.00 45.41 225 PRO A C 1
ATOM 1772 O O . PRO A 1 225 ? 1.377 -9.959 -36.455 1.00 45.41 225 PRO A O 1
ATOM 1775 N N . GLU A 1 226 ? -0.785 -9.905 -35.795 1.00 45.03 226 GLU A N 1
ATOM 1776 C CA . GLU A 1 226 ? -0.954 -11.275 -35.345 1.00 45.03 226 GLU A CA 1
ATOM 1777 C C . GLU A 1 226 ? -0.507 -12.215 -36.477 1.00 45.03 226 GLU A C 1
ATOM 1779 O O . GLU A 1 226 ? -0.942 -12.062 -37.623 1.00 45.03 226 GLU A O 1
ATOM 1784 N N . LEU A 1 227 ? 0.421 -13.134 -36.179 1.00 46.09 227 LEU A N 1
ATOM 1785 C CA . LEU A 1 227 ? 0.779 -14.217 -37.091 1.00 46.09 227 LEU A CA 1
ATOM 1786 C C . LEU A 1 227 ? -0.507 -14.979 -37.417 1.00 46.09 227 LEU A C 1
ATOM 1788 O O . LEU A 1 227 ? -1.034 -15.702 -36.576 1.00 46.09 227 LEU A O 1
ATOM 1792 N N . ALA A 1 228 ? -1.012 -14.792 -38.631 1.00 42.81 228 ALA A N 1
ATOM 1793 C CA . ALA A 1 228 ? -2.077 -15.610 -39.170 1.00 42.81 228 ALA A CA 1
ATOM 1794 C C . ALA A 1 228 ? -1.574 -17.058 -39.265 1.00 42.81 228 ALA A C 1
ATOM 1796 O O . ALA A 1 228 ? -0.644 -17.342 -40.021 1.00 42.81 228 ALA A O 1
ATOM 1797 N N . ASP A 1 229 ? -2.190 -17.949 -38.489 1.00 43.44 229 ASP A N 1
ATOM 1798 C CA . ASP A 1 229 ? -2.095 -19.393 -38.672 1.00 43.44 229 ASP A CA 1
ATOM 1799 C C . ASP A 1 229 ? -2.519 -19.738 -40.106 1.00 43.44 229 ASP A C 1
ATOM 1801 O O . ASP A 1 229 ? -3.680 -19.570 -40.496 1.00 43.44 229 ASP A O 1
ATOM 1805 N N . GLU A 1 230 ? -1.568 -20.214 -40.911 1.00 42.97 230 GLU A N 1
ATOM 1806 C CA . GLU A 1 230 ? -1.882 -20.839 -42.191 1.00 42.97 230 GLU A CA 1
ATOM 1807 C C . GLU A 1 230 ? -2.678 -22.134 -41.946 1.00 42.97 230 GLU A C 1
ATOM 1809 O O . GLU A 1 230 ? -2.235 -23.001 -41.185 1.00 42.97 230 GLU A O 1
ATOM 1814 N N . PRO A 1 231 ? -3.839 -22.323 -42.598 1.00 43.25 231 PRO A N 1
ATOM 1815 C CA . PRO A 1 231 ? -4.588 -23.562 -42.480 1.00 43.25 231 PRO A CA 1
ATOM 1816 C C . PRO A 1 231 ? -3.848 -24.700 -43.195 1.00 43.25 231 PRO A C 1
ATOM 1818 O O . PRO A 1 231 ? -3.563 -24.631 -44.391 1.00 43.25 231 PRO A O 1
ATOM 1821 N N . ALA A 1 232 ? -3.572 -25.772 -42.451 1.00 40.44 232 ALA A N 1
ATOM 1822 C CA . ALA A 1 232 ? -2.972 -26.999 -42.961 1.00 40.44 232 ALA A CA 1
ATOM 1823 C C . ALA A 1 232 ? -3.764 -27.573 -44.162 1.00 40.44 232 ALA A C 1
ATOM 1825 O O . ALA A 1 232 ? -5.000 -27.604 -44.122 1.00 40.44 232 ALA A O 1
ATOM 1826 N N . PRO A 1 233 ? -3.088 -28.058 -45.223 1.00 43.25 233 PRO A N 1
ATOM 1827 C CA . PRO A 1 233 ? -3.761 -28.582 -46.404 1.00 43.25 233 PRO A CA 1
ATOM 1828 C C . PRO A 1 233 ? -4.506 -29.887 -46.100 1.00 43.25 233 PRO A C 1
ATOM 1830 O O . PRO A 1 233 ? -4.012 -30.784 -45.415 1.00 43.25 233 PRO A O 1
ATOM 1833 N N . ALA A 1 234 ? -5.721 -29.963 -46.639 1.00 42.53 234 ALA A N 1
ATOM 1834 C CA . ALA A 1 234 ? -6.641 -31.078 -46.517 1.00 42.53 234 ALA A CA 1
ATOM 1835 C C . ALA A 1 234 ? -6.065 -32.392 -47.075 1.00 42.53 234 ALA A C 1
ATOM 1837 O O . ALA A 1 234 ? -5.424 -32.422 -48.124 1.00 42.53 234 ALA A O 1
ATOM 1838 N N . ASN A 1 235 ? -6.362 -33.484 -46.369 1.00 43.91 235 ASN A N 1
ATOM 1839 C CA . ASN A 1 235 ? -6.168 -34.857 -46.820 1.00 43.91 235 ASN A CA 1
ATOM 1840 C C . ASN A 1 235 ? -6.984 -35.133 -48.093 1.00 43.91 235 ASN A C 1
ATOM 1842 O O . ASN A 1 235 ? -8.214 -35.087 -48.048 1.00 43.91 235 ASN A O 1
ATOM 1846 N N . ASP A 1 236 ? -6.303 -35.504 -49.175 1.00 40.81 236 ASP A N 1
ATOM 1847 C CA . ASP A 1 236 ? -6.904 -36.104 -50.368 1.00 40.81 236 ASP A CA 1
ATOM 1848 C C . ASP A 1 236 ? -6.835 -37.643 -50.252 1.00 40.81 236 ASP A C 1
ATOM 1850 O O . ASP A 1 236 ? -5.742 -38.185 -50.044 1.00 40.81 236 ASP A O 1
ATOM 1854 N N . PRO A 1 237 ? -7.954 -38.386 -50.359 1.00 54.06 237 PRO A N 1
ATOM 1855 C CA . PRO A 1 237 ? -7.948 -39.839 -50.315 1.00 54.06 237 PRO A CA 1
ATOM 1856 C C . PRO A 1 237 ? -8.217 -40.417 -51.708 1.00 54.06 237 PRO A C 1
ATOM 1858 O O . PRO A 1 237 ? -9.367 -40.465 -52.113 1.00 54.06 237 PRO A O 1
ATOM 1861 N N . GLU A 1 238 ? -7.202 -40.920 -52.419 1.00 42.84 238 GLU A N 1
ATOM 1862 C CA . GLU A 1 238 ? -7.383 -41.992 -53.419 1.00 42.84 238 GLU A CA 1
ATOM 1863 C C . GLU A 1 238 ? -6.037 -42.460 -53.996 1.00 42.84 238 GLU A C 1
ATOM 1865 O O . GLU A 1 238 ? -5.478 -41.875 -54.920 1.00 42.84 238 GLU A O 1
ATOM 1870 N N . PHE A 1 239 ? -5.512 -43.568 -53.466 1.00 39.03 239 PHE A N 1
ATOM 1871 C CA . PHE A 1 239 ? -4.429 -44.323 -54.097 1.00 39.03 239 PHE A CA 1
ATOM 1872 C C . PHE A 1 239 ? -4.961 -45.712 -54.465 1.00 39.03 239 PHE A C 1
ATOM 1874 O O . PHE A 1 239 ? -5.055 -46.600 -53.618 1.00 39.03 239 PHE A O 1
ATOM 1881 N N . GLN A 1 240 ? -5.347 -45.895 -55.730 1.00 40.81 240 GLN A N 1
ATOM 1882 C CA . GLN A 1 240 ? -5.583 -47.215 -56.319 1.00 40.81 240 GLN A CA 1
ATOM 1883 C C . GLN A 1 240 ? -4.309 -47.681 -57.041 1.00 40.81 240 GLN A C 1
ATOM 1885 O O . GLN A 1 240 ? -3.785 -46.936 -57.870 1.00 40.81 240 GLN A O 1
ATOM 1890 N N . PRO A 1 241 ? -3.806 -48.902 -56.787 1.00 51.00 241 PRO A N 1
ATOM 1891 C CA . PRO A 1 241 ? -2.683 -49.451 -57.531 1.00 51.00 241 PRO A CA 1
ATOM 1892 C C . PRO A 1 241 ? -3.188 -50.233 -58.753 1.00 51.00 241 PRO A C 1
ATOM 1894 O O . PRO A 1 241 ? -4.001 -51.149 -58.625 1.00 51.00 241 PRO A O 1
ATOM 1897 N N . GLY A 1 242 ? -2.669 -49.920 -59.939 1.00 36.50 242 GLY A N 1
ATOM 1898 C CA . GLY A 1 242 ? -2.893 -50.717 -61.145 1.00 36.50 242 GLY A CA 1
ATOM 1899 C C . GLY A 1 242 ? -1.833 -50.459 -62.224 1.00 36.50 242 GLY A C 1
ATOM 1900 O O . GLY A 1 242 ? -1.305 -49.352 -62.274 1.00 36.50 242 GLY A O 1
ATOM 1901 N N . PRO A 1 243 ? -1.460 -51.471 -63.031 1.00 56.22 243 PRO A N 1
ATOM 1902 C CA . PRO A 1 243 ? -0.065 -51.705 -63.396 1.00 56.22 243 PRO A CA 1
ATOM 1903 C C . PRO A 1 243 ? 0.258 -51.503 -64.888 1.00 56.22 243 PRO A C 1
ATOM 1905 O O . PRO A 1 243 ? -0.622 -51.556 -65.737 1.00 56.22 243 PRO A O 1
ATOM 1908 N N . ASP A 1 244 ? 1.564 -51.392 -65.151 1.00 47.94 244 ASP A N 1
ATOM 1909 C CA . ASP A 1 244 ? 2.276 -51.865 -66.351 1.00 47.94 244 ASP A CA 1
ATOM 1910 C C . ASP A 1 244 ? 1.895 -51.257 -67.719 1.00 47.94 244 ASP A C 1
ATOM 1912 O O . ASP A 1 244 ? 0.908 -51.656 -68.330 1.00 47.94 244 ASP A O 1
ATOM 1916 N N . ALA A 1 245 ? 2.738 -50.346 -68.235 1.00 40.09 245 ALA A N 1
ATOM 1917 C CA . ALA A 1 245 ? 3.190 -50.338 -69.638 1.00 40.09 245 ALA A CA 1
ATOM 1918 C C . ALA A 1 245 ? 4.069 -49.114 -69.979 1.00 40.09 245 ALA A C 1
ATOM 1920 O O . ALA A 1 245 ? 3.575 -48.003 -70.141 1.00 40.09 245 ALA A O 1
ATOM 1921 N N . GLY A 1 246 ? 5.346 -49.378 -70.266 1.00 41.66 246 GLY A N 1
ATOM 1922 C CA . GLY A 1 246 ? 6.006 -48.811 -71.451 1.00 41.66 246 GLY A CA 1
ATOM 1923 C C . GLY A 1 246 ? 6.942 -47.599 -71.267 1.00 41.66 246 GLY A C 1
ATOM 1924 O O . GLY A 1 246 ? 6.703 -46.763 -70.400 1.00 41.66 246 GLY A O 1
ATOM 1925 N N . PRO A 1 247 ? 8.021 -47.499 -72.077 1.00 55.31 247 PRO A N 1
ATOM 1926 C CA . PRO A 1 247 ? 9.158 -46.617 -71.817 1.00 55.31 247 PRO A CA 1
ATOM 1927 C C . PRO A 1 247 ? 9.146 -45.317 -72.643 1.00 55.31 247 PRO A C 1
ATOM 1929 O O . PRO A 1 247 ? 8.851 -45.360 -73.833 1.00 55.31 247 PRO A O 1
ATOM 1932 N N . GLU A 1 248 ? 9.623 -44.234 -72.008 1.00 42.75 248 GLU A N 1
ATOM 1933 C CA . GLU A 1 248 ? 10.193 -43.000 -72.602 1.00 42.75 248 GLU A CA 1
ATOM 1934 C C . GLU A 1 248 ? 9.260 -42.129 -73.494 1.00 42.75 248 GLU A C 1
ATOM 1936 O O . GLU A 1 248 ? 8.297 -42.645 -74.052 1.00 42.75 248 GLU A O 1
ATOM 1941 N N . PRO A 1 249 ? 9.490 -40.798 -73.656 1.00 47.34 249 PRO A N 1
ATOM 1942 C CA . PRO A 1 249 ? 10.770 -40.091 -73.544 1.00 47.34 249 PRO A CA 1
ATOM 1943 C C . PRO A 1 249 ? 10.775 -38.770 -72.743 1.00 47.34 249 PRO A C 1
ATOM 1945 O O . PRO A 1 249 ? 9.752 -38.164 -72.430 1.00 47.34 249 PRO A O 1
ATOM 1948 N N . LYS A 1 250 ? 12.007 -38.328 -72.463 1.00 48.66 250 LYS A N 1
ATOM 1949 C CA . LYS A 1 250 ? 12.422 -36.979 -72.047 1.00 48.66 250 LYS A CA 1
ATOM 1950 C C . LYS A 1 250 ? 11.599 -35.849 -72.684 1.00 48.66 250 LYS A C 1
ATOM 1952 O O . LYS A 1 250 ? 11.368 -35.869 -73.893 1.00 48.66 250 LYS A O 1
ATOM 1957 N N . PRO A 1 251 ? 11.414 -34.760 -71.927 1.00 47.59 251 PRO A N 1
ATOM 1958 C CA . PRO A 1 251 ? 11.702 -33.443 -72.463 1.00 47.59 251 PRO A CA 1
ATOM 1959 C C . PRO A 1 251 ? 12.815 -32.773 -71.657 1.00 47.59 251 PRO A C 1
ATOM 1961 O O . PRO A 1 251 ? 12.727 -32.573 -70.447 1.00 47.59 251 PRO A O 1
ATOM 1964 N N . GLU A 1 252 ? 13.872 -32.448 -72.392 1.00 48.72 252 GLU A N 1
ATOM 1965 C CA . GLU A 1 252 ? 14.840 -31.409 -72.077 1.00 48.72 252 GLU A CA 1
ATOM 1966 C C . GLU A 1 252 ? 14.086 -30.138 -71.671 1.00 48.72 252 GLU A C 1
ATOM 1968 O O . GLU A 1 252 ? 13.260 -29.627 -72.430 1.00 48.72 252 GLU A O 1
ATOM 1973 N N . ARG A 1 253 ? 14.345 -29.640 -70.462 1.00 42.84 253 ARG A N 1
ATOM 1974 C CA . ARG A 1 253 ? 13.978 -28.280 -70.084 1.00 42.84 253 ARG A CA 1
ATOM 1975 C C . ARG A 1 253 ? 15.136 -27.665 -69.319 1.00 42.84 253 ARG A C 1
ATOM 1977 O O . ARG A 1 253 ? 15.267 -27.846 -68.116 1.00 42.84 253 ARG A O 1
ATOM 1984 N N . GLU A 1 254 ? 16.005 -27.079 -70.133 1.00 49.06 254 GLU A N 1
ATOM 1985 C CA . GLU A 1 254 ? 16.677 -25.798 -69.935 1.00 49.06 254 GLU A CA 1
ATOM 1986 C C . GLU A 1 254 ? 17.076 -25.488 -68.491 1.00 49.06 254 GLU A C 1
ATOM 1988 O O . GLU A 1 254 ? 16.306 -24.984 -67.675 1.00 49.06 254 GLU A O 1
ATOM 1993 N 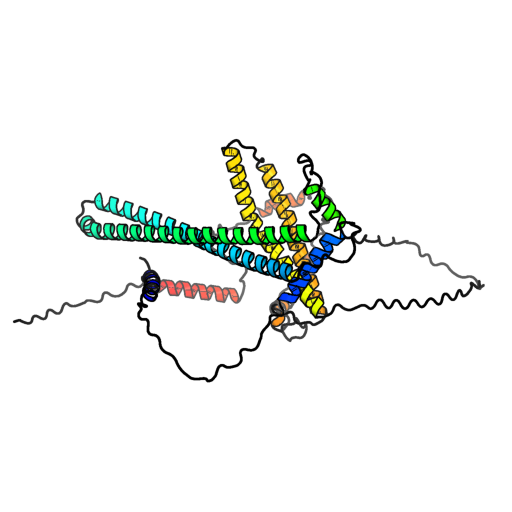N . GLU A 1 255 ? 18.346 -25.793 -68.246 1.00 46.06 255 GLU A N 1
ATOM 1994 C CA . GLU A 1 255 ? 19.234 -25.123 -67.311 1.00 46.06 255 GLU A CA 1
ATOM 1995 C C . GLU A 1 255 ? 19.111 -23.596 -67.483 1.00 46.06 255 GLU A C 1
ATOM 1997 O O . GLU A 1 255 ? 19.771 -22.989 -68.323 1.00 46.06 255 GLU A O 1
ATOM 2002 N N . GLU A 1 256 ? 18.260 -22.961 -66.680 1.00 49.75 256 GLU A N 1
ATOM 2003 C CA . GLU A 1 256 ? 18.486 -21.575 -66.278 1.00 49.75 256 GLU A CA 1
ATOM 2004 C C . GLU A 1 256 ? 19.238 -21.600 -64.950 1.00 49.75 256 GLU A C 1
ATOM 2006 O O . GLU A 1 256 ? 18.669 -21.632 -63.857 1.00 49.75 256 GLU A O 1
ATOM 2011 N N . GLU A 1 257 ? 20.564 -21.617 -65.085 1.00 47.69 257 GLU A N 1
ATOM 2012 C CA . GLU A 1 257 ? 21.520 -21.198 -64.070 1.00 47.69 257 GLU A CA 1
ATOM 2013 C C . GLU A 1 257 ? 21.208 -19.749 -63.654 1.00 47.69 257 GLU A C 1
ATOM 2015 O O . GLU A 1 257 ? 21.783 -18.783 -64.154 1.00 47.69 257 GLU A O 1
ATOM 2020 N N . SER A 1 258 ? 20.276 -19.580 -62.718 1.00 41.31 258 SER A N 1
ATOM 2021 C CA . SER A 1 258 ? 20.225 -18.395 -61.867 1.00 41.31 258 SER A CA 1
ATOM 2022 C C . SER A 1 258 ? 21.045 -18.689 -60.618 1.00 41.31 258 SER A C 1
ATOM 2024 O O . SER A 1 258 ? 20.529 -18.962 -59.536 1.00 41.31 258 SER A O 1
ATOM 2026 N N . SER A 1 259 ? 22.363 -18.650 -60.798 1.00 47.12 259 SER A N 1
ATOM 2027 C CA . SER A 1 259 ? 23.345 -18.526 -59.727 1.00 47.12 259 SER A CA 1
ATOM 2028 C C . SER A 1 259 ? 23.213 -17.130 -59.113 1.00 47.12 259 SER A C 1
ATOM 2030 O O . SER A 1 259 ? 24.021 -16.236 -59.354 1.00 47.12 259 SER A O 1
ATOM 2032 N N . GLN A 1 260 ? 22.139 -16.911 -58.360 1.00 45.94 260 GLN A N 1
ATOM 2033 C CA . GLN A 1 260 ? 22.122 -15.911 -57.305 1.00 45.94 260 GLN A CA 1
ATOM 2034 C C . GLN A 1 260 ? 22.261 -16.651 -55.984 1.00 45.94 260 GLN A C 1
ATOM 2036 O O . GLN A 1 260 ? 21.294 -16.862 -55.253 1.00 45.94 260 GLN A O 1
ATOM 2041 N N . ASP A 1 261 ? 23.515 -16.999 -55.698 1.00 45.03 261 ASP A N 1
ATOM 2042 C CA . ASP A 1 261 ? 24.065 -17.062 -54.350 1.00 45.03 261 ASP A CA 1
ATOM 2043 C C . ASP A 1 261 ? 23.805 -15.705 -53.671 1.00 45.03 261 ASP A C 1
ATOM 2045 O O . ASP A 1 261 ? 24.661 -14.827 -53.592 1.00 45.03 261 ASP A O 1
ATOM 2049 N N . ASN A 1 262 ? 22.569 -15.480 -53.232 1.00 44.72 262 ASN A N 1
ATOM 2050 C CA . ASN A 1 262 ? 22.329 -14.594 -52.113 1.00 44.72 262 ASN A CA 1
ATOM 2051 C C . ASN A 1 262 ? 22.586 -15.444 -50.877 1.00 44.72 262 ASN A C 1
ATOM 2053 O O . ASN A 1 262 ? 21.660 -16.028 -50.311 1.00 44.72 262 ASN A O 1
ATOM 2057 N N . ASP A 1 263 ? 23.863 -15.476 -50.492 1.00 46.81 263 ASP A N 1
ATOM 2058 C CA . ASP A 1 263 ? 24.362 -15.705 -49.137 1.00 46.81 263 ASP A CA 1
ATOM 2059 C C . ASP A 1 263 ? 23.692 -14.712 -48.166 1.00 46.81 263 ASP A C 1
ATOM 2061 O O . ASP A 1 263 ? 24.311 -13.836 -47.565 1.00 46.81 263 ASP A O 1
ATOM 2065 N N . LEU A 1 264 ? 22.378 -14.830 -48.000 1.00 51.94 264 LEU A N 1
ATOM 2066 C CA . LEU A 1 264 ? 21.688 -14.423 -46.795 1.00 51.94 264 LEU A CA 1
ATOM 2067 C C . LEU A 1 264 ? 21.830 -15.596 -45.831 1.00 51.94 264 LEU A C 1
ATOM 2069 O O . LEU A 1 264 ? 20.853 -16.244 -45.453 1.00 51.94 264 LEU A O 1
ATOM 2073 N N . GLU A 1 265 ? 23.072 -15.838 -45.399 1.00 51.38 265 GLU A N 1
ATOM 2074 C CA . GLU A 1 265 ? 23.308 -16.232 -44.019 1.00 51.38 265 GLU A CA 1
ATOM 2075 C C . GLU A 1 265 ? 22.597 -15.172 -43.174 1.00 51.38 265 GLU A C 1
ATOM 2077 O O . GLU A 1 265 ? 23.124 -14.109 -42.849 1.00 51.38 265 GLU A O 1
ATOM 2082 N N . SER A 1 266 ? 21.320 -15.432 -42.886 1.00 48.94 266 SER A N 1
ATOM 2083 C CA . SER A 1 266 ? 20.644 -14.922 -41.713 1.00 48.94 266 SER A CA 1
ATOM 2084 C C . SER A 1 266 ? 21.560 -15.316 -40.571 1.00 48.94 266 SER A C 1
ATOM 2086 O O . SER A 1 266 ? 21.523 -16.449 -40.094 1.00 48.94 266 SER A O 1
ATOM 2088 N N . VAL A 1 267 ? 22.466 -14.400 -40.223 1.00 53.22 267 VAL A N 1
ATOM 2089 C CA . VAL A 1 267 ? 23.291 -14.476 -39.035 1.00 53.22 267 VAL A CA 1
ATOM 2090 C C . VAL A 1 267 ? 22.278 -14.578 -37.908 1.00 53.22 267 VAL A C 1
ATOM 2092 O O . VAL A 1 267 ? 21.695 -13.578 -37.479 1.00 53.22 267 VAL A O 1
ATOM 2095 N N . ARG A 1 268 ? 21.976 -15.818 -37.516 1.00 57.03 268 ARG A N 1
ATOM 2096 C CA . ARG A 1 268 ? 21.268 -16.158 -36.294 1.00 57.03 268 ARG A CA 1
ATOM 2097 C C . ARG A 1 268 ? 22.204 -15.692 -35.198 1.00 57.03 268 ARG A C 1
ATOM 2099 O O . ARG A 1 268 ? 23.056 -16.436 -34.732 1.00 57.03 268 ARG A O 1
ATOM 2106 N N . ASN A 1 269 ? 22.134 -14.397 -34.908 1.00 75.81 269 ASN A N 1
ATOM 2107 C CA . ASN A 1 269 ? 22.760 -13.819 -33.744 1.00 75.81 269 ASN A CA 1
ATOM 2108 C C . ASN A 1 269 ? 21.992 -14.424 -32.582 1.00 75.81 269 ASN A C 1
ATOM 2110 O O . ASN A 1 269 ? 20.933 -13.917 -32.207 1.00 75.81 269 ASN A O 1
ATOM 2114 N N . ASP A 1 270 ? 22.478 -15.568 -32.107 1.00 82.88 270 ASP A N 1
ATOM 2115 C CA . ASP A 1 270 ? 22.015 -16.130 -30.857 1.00 82.88 270 ASP A CA 1
ATOM 2116 C C . ASP A 1 270 ? 22.093 -14.999 -29.822 1.00 82.88 270 ASP A C 1
ATOM 2118 O O . ASP A 1 270 ? 23.113 -14.297 -29.755 1.00 82.88 270 ASP A O 1
ATOM 2122 N N . PRO A 1 271 ? 20.991 -14.725 -29.104 1.00 87.00 271 PRO A N 1
ATOM 2123 C CA . PRO A 1 271 ? 20.927 -13.596 -28.192 1.00 87.00 271 PRO A CA 1
ATOM 2124 C C . PRO A 1 271 ? 22.073 -13.703 -27.191 1.00 87.00 271 PRO A C 1
ATOM 2126 O O . PRO A 1 271 ? 22.321 -14.764 -26.616 1.00 87.00 271 PRO A O 1
ATOM 2129 N N . THR A 1 272 ? 22.790 -12.599 -27.003 1.00 93.00 272 THR A N 1
ATOM 2130 C CA . THR A 1 272 ? 23.946 -12.585 -26.103 1.00 93.00 272 THR A CA 1
ATOM 2131 C C . THR A 1 272 ? 23.510 -12.894 -24.666 1.00 93.00 272 THR A C 1
ATOM 2133 O O . THR A 1 272 ? 22.383 -12.592 -24.266 1.00 93.00 272 THR A O 1
ATOM 2136 N N . GLU A 1 273 ? 24.401 -13.476 -23.857 1.00 93.75 273 GLU A N 1
ATOM 2137 C CA . GLU A 1 273 ? 24.127 -13.796 -22.444 1.00 93.75 273 GLU A CA 1
ATOM 2138 C C . GLU A 1 273 ? 23.572 -12.584 -21.673 1.00 93.75 273 GLU A C 1
ATOM 2140 O O . GLU A 1 273 ? 22.573 -12.685 -20.954 1.00 93.75 273 GLU A O 1
ATOM 2145 N N . GLU A 1 274 ? 24.162 -11.406 -21.890 1.00 92.19 274 GLU A N 1
ATOM 2146 C CA . GLU A 1 274 ? 23.709 -10.155 -21.281 1.00 92.19 274 GLU A CA 1
ATOM 2147 C C . GLU A 1 274 ? 22.280 -9.775 -21.701 1.00 92.19 274 GLU A C 1
ATOM 2149 O O . GLU A 1 274 ? 21.500 -9.272 -20.885 1.00 92.19 274 GLU A O 1
ATOM 2154 N N . GLU A 1 275 ? 21.908 -10.013 -22.961 1.00 94.50 275 GLU A N 1
ATOM 2155 C CA . GLU A 1 275 ? 20.561 -9.746 -23.470 1.00 94.50 275 GLU A CA 1
ATOM 2156 C C . GLU A 1 275 ? 19.529 -10.700 -22.873 1.00 94.50 275 GLU A C 1
ATOM 2158 O O . GLU A 1 275 ? 18.447 -10.248 -22.481 1.00 94.50 275 GLU A O 1
ATOM 2163 N N . LEU A 1 276 ? 19.860 -11.987 -22.739 1.00 94.75 276 LEU A N 1
ATOM 2164 C CA . LEU A 1 276 ? 18.992 -12.983 -22.109 1.00 94.75 276 LEU A CA 1
ATOM 2165 C C . LEU A 1 276 ? 18.745 -12.652 -20.632 1.00 94.75 276 LEU A C 1
ATOM 2167 O O . LEU A 1 276 ? 17.590 -12.552 -20.204 1.00 94.75 276 LEU A O 1
ATOM 2171 N N . LEU A 1 277 ? 19.805 -12.370 -19.868 1.00 92.75 277 LEU A N 1
ATOM 2172 C CA . LEU A 1 277 ? 19.699 -11.973 -18.459 1.00 92.75 277 LEU A CA 1
ATOM 2173 C C . LEU A 1 277 ? 18.909 -10.673 -18.285 1.00 92.75 277 LEU A C 1
ATOM 2175 O O . LEU A 1 277 ? 18.057 -10.558 -17.398 1.00 92.75 277 LEU A O 1
ATOM 2179 N N . ARG A 1 278 ? 19.145 -9.686 -19.156 1.00 92.31 278 ARG A N 1
ATOM 2180 C CA . ARG A 1 278 ? 18.404 -8.421 -19.144 1.00 92.31 278 ARG A CA 1
ATOM 2181 C C . ARG A 1 278 ? 16.926 -8.625 -19.461 1.00 92.31 278 ARG A C 1
ATOM 2183 O O . ARG A 1 278 ? 16.085 -7.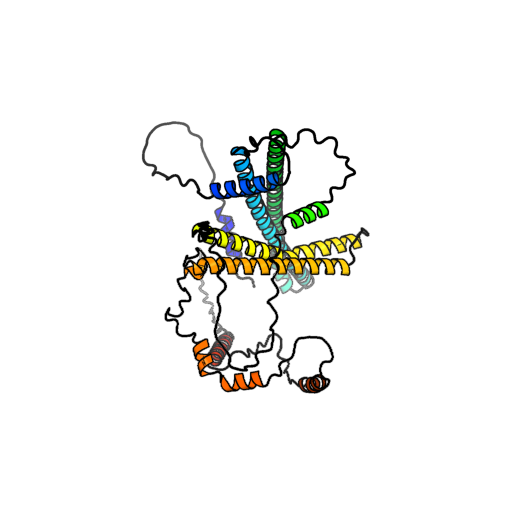962 -18.844 1.00 92.31 278 ARG A O 1
ATOM 2190 N N . THR A 1 279 ? 16.612 -9.490 -20.421 1.00 94.81 279 THR A N 1
ATOM 2191 C CA . THR A 1 279 ? 15.234 -9.811 -20.807 1.00 94.81 279 THR A CA 1
ATOM 2192 C C . THR A 1 279 ? 14.518 -10.491 -19.651 1.00 94.81 279 THR A C 1
ATOM 2194 O O . THR A 1 279 ? 13.472 -10.004 -19.229 1.00 94.81 279 THR A O 1
ATOM 2197 N N . TYR A 1 280 ? 15.135 -11.505 -19.040 1.00 94.50 280 TYR A N 1
ATOM 2198 C CA . TYR A 1 280 ? 14.607 -12.166 -17.848 1.00 94.50 280 TYR A CA 1
ATOM 2199 C C . TYR A 1 280 ? 14.366 -11.194 -16.686 1.00 94.50 280 TYR A C 1
ATOM 2201 O O . TYR A 1 280 ? 13.268 -11.152 -16.133 1.00 94.50 280 TYR A O 1
ATOM 2209 N N . ALA A 1 281 ? 15.347 -10.351 -16.345 1.00 92.25 281 ALA A N 1
ATOM 2210 C CA . ALA A 1 281 ? 15.191 -9.362 -15.278 1.00 92.25 281 ALA A CA 1
ATOM 2211 C C . ALA A 1 281 ? 14.041 -8.383 -15.565 1.00 92.25 281 ALA A C 1
ATOM 2213 O O . ALA A 1 281 ? 13.306 -7.995 -14.658 1.00 92.25 281 ALA A O 1
ATOM 2214 N N . THR A 1 282 ? 13.866 -8.005 -16.833 1.00 93.81 282 THR A N 1
ATOM 2215 C CA . THR A 1 282 ? 12.785 -7.118 -17.269 1.00 93.81 282 THR A CA 1
ATOM 2216 C C . THR A 1 282 ? 11.422 -7.809 -17.152 1.00 93.81 282 THR A C 1
ATOM 2218 O O . THR A 1 282 ? 10.514 -7.235 -16.551 1.00 93.81 282 THR A O 1
ATOM 2221 N N . MET A 1 283 ? 11.283 -9.053 -17.615 1.00 96.12 283 MET A N 1
ATOM 2222 C CA . MET A 1 283 ? 10.028 -9.807 -17.476 1.00 96.12 283 MET A CA 1
ATOM 2223 C C . MET A 1 283 ? 9.689 -10.095 -16.013 1.00 96.12 283 MET A C 1
ATOM 2225 O O . MET A 1 283 ? 8.541 -9.945 -15.611 1.00 96.12 283 MET A O 1
ATOM 2229 N N . LYS A 1 284 ? 10.694 -10.350 -15.167 1.00 93.12 284 LYS A N 1
ATOM 2230 C CA . LYS A 1 284 ? 10.503 -10.505 -13.716 1.00 93.12 284 LYS A CA 1
ATOM 2231 C C . LYS A 1 284 ? 9.931 -9.237 -13.085 1.00 93.12 284 LYS A C 1
ATOM 2233 O O . LYS A 1 284 ? 9.079 -9.310 -12.204 1.00 93.12 284 LYS A O 1
ATOM 2238 N N . THR A 1 285 ? 10.390 -8.063 -13.525 1.00 90.94 285 THR A N 1
ATOM 2239 C CA . THR A 1 285 ? 9.809 -6.799 -13.057 1.00 90.94 285 THR A CA 1
ATOM 2240 C C . THR A 1 285 ? 8.390 -6.575 -13.567 1.00 90.94 285 THR A C 1
ATOM 2242 O O . THR A 1 285 ? 7.581 -6.060 -12.804 1.00 90.94 285 THR A O 1
ATOM 2245 N N . TYR A 1 286 ? 8.074 -6.969 -14.806 1.00 93.12 286 TYR A N 1
ATOM 2246 C CA . TYR A 1 286 ? 6.721 -6.845 -15.352 1.00 93.12 286 TYR A CA 1
ATOM 2247 C C . TYR A 1 286 ? 5.723 -7.757 -14.640 1.00 93.12 286 TYR A C 1
ATOM 2249 O O . TYR A 1 286 ? 4.689 -7.256 -14.210 1.00 93.12 286 TYR A O 1
ATOM 2257 N N . ALA A 1 287 ? 6.066 -9.031 -14.421 1.00 95.44 287 ALA A N 1
ATOM 2258 C CA . ALA A 1 287 ? 5.239 -9.964 -13.653 1.00 95.44 287 ALA A CA 1
ATOM 2259 C C . ALA A 1 287 ? 4.918 -9.407 -12.259 1.00 95.44 287 ALA A C 1
ATOM 2261 O O . ALA A 1 287 ? 3.756 -9.264 -11.895 1.00 95.44 287 ALA A O 1
ATOM 2262 N N . ARG A 1 288 ? 5.939 -8.929 -11.535 1.00 90.38 288 ARG A N 1
ATOM 2263 C CA . ARG A 1 288 ? 5.747 -8.330 -10.207 1.00 90.38 288 ARG A CA 1
ATOM 2264 C C . ARG A 1 288 ? 4.878 -7.068 -10.223 1.00 90.38 288 ARG A C 1
ATOM 2266 O O . ARG A 1 288 ? 4.170 -6.798 -9.261 1.00 90.38 288 ARG A O 1
ATOM 2273 N N . LEU A 1 289 ? 4.983 -6.238 -11.261 1.00 90.06 289 LEU A N 1
ATOM 2274 C CA . LEU A 1 289 ? 4.136 -5.049 -11.381 1.00 90.06 289 LEU A CA 1
ATOM 2275 C C . LEU A 1 289 ? 2.679 -5.434 -11.658 1.00 90.06 289 LEU A C 1
ATOM 2277 O O . LEU A 1 289 ? 1.797 -4.843 -11.042 1.00 90.06 289 LEU A O 1
ATOM 2281 N N . ALA A 1 290 ? 2.447 -6.426 -12.520 1.00 93.12 290 ALA A N 1
ATOM 2282 C CA . ALA A 1 290 ? 1.113 -6.943 -12.809 1.00 93.12 290 ALA A CA 1
ATOM 2283 C C . ALA A 1 290 ? 0.461 -7.560 -11.560 1.00 93.12 290 ALA A C 1
ATOM 2285 O O . ALA A 1 290 ? -0.697 -7.265 -11.282 1.00 93.12 290 ALA A O 1
ATOM 2286 N N . GLU A 1 291 ? 1.211 -8.336 -10.769 1.00 92.31 291 GLU A N 1
ATOM 2287 C CA . GLU A 1 291 ? 0.757 -8.868 -9.472 1.00 92.31 291 GLU A CA 1
ATOM 2288 C C . GLU A 1 291 ? 0.344 -7.746 -8.513 1.00 92.31 291 GLU A C 1
ATOM 2290 O O . GLU A 1 291 ? -0.749 -7.770 -7.961 1.00 92.31 291 GLU A O 1
ATOM 2295 N N . VAL A 1 292 ? 1.186 -6.718 -8.351 1.00 89.62 292 VAL A N 1
ATOM 2296 C CA . VAL A 1 292 ? 0.886 -5.589 -7.456 1.00 89.62 292 VAL A CA 1
ATOM 2297 C C . VAL A 1 292 ? -0.356 -4.823 -7.914 1.00 89.62 292 VAL A C 1
ATOM 2299 O O . VAL A 1 292 ? -1.165 -4.430 -7.080 1.00 89.62 292 VAL A O 1
ATOM 2302 N N . GLU A 1 293 ? -0.521 -4.592 -9.217 1.00 89.50 293 GLU A N 1
ATOM 2303 C CA . GLU A 1 293 ? -1.722 -3.942 -9.756 1.00 89.50 293 GLU A CA 1
ATOM 2304 C C . GLU A 1 293 ? -2.971 -4.799 -9.539 1.00 89.50 293 GLU A C 1
ATOM 2306 O O . GLU A 1 293 ? -4.014 -4.281 -9.140 1.00 89.50 293 GLU A O 1
ATOM 2311 N N . PHE A 1 294 ? -2.850 -6.113 -9.737 1.00 96.62 294 PHE A N 1
ATOM 2312 C CA . PHE A 1 294 ? -3.912 -7.053 -9.424 1.00 96.62 294 PHE A CA 1
ATOM 2313 C C . PHE A 1 294 ? -4.275 -6.981 -7.940 1.00 96.62 294 PHE A C 1
ATOM 2315 O O . PHE A 1 294 ? -5.443 -6.788 -7.628 1.00 96.62 294 PHE A O 1
ATOM 2322 N N . ASP A 1 295 ? -3.318 -7.057 -7.019 1.00 88.19 295 ASP A N 1
ATOM 2323 C CA . ASP A 1 295 ? -3.577 -7.031 -5.575 1.00 88.19 295 ASP A CA 1
ATOM 2324 C C . ASP A 1 295 ? -4.211 -5.715 -5.105 1.00 88.19 295 ASP A C 1
ATOM 2326 O O . ASP A 1 295 ? -5.168 -5.733 -4.331 1.00 88.19 295 ASP A O 1
ATOM 2330 N N . MET A 1 296 ? -3.745 -4.574 -5.624 1.00 87.88 296 MET A N 1
ATOM 2331 C CA . MET A 1 296 ? -4.288 -3.252 -5.277 1.00 87.88 296 MET A CA 1
ATOM 2332 C C . MET A 1 296 ? -5.722 -3.023 -5.773 1.00 87.88 296 MET A C 1
ATOM 2334 O O . MET A 1 296 ? -6.366 -2.079 -5.321 1.00 87.88 296 MET A O 1
ATOM 2338 N N . ARG A 1 297 ? -6.251 -3.857 -6.682 1.00 96.94 297 ARG A N 1
ATOM 2339 C CA . ARG A 1 297 ? -7.606 -3.675 -7.231 1.00 96.94 297 ARG A CA 1
ATOM 2340 C C . ARG A 1 297 ? -8.686 -3.659 -6.148 1.00 96.94 297 ARG A C 1
ATOM 2342 O O . ARG A 1 297 ? -9.691 -2.988 -6.320 1.00 96.94 297 ARG A O 1
ATOM 2349 N N . HIS A 1 298 ? -8.490 -4.402 -5.057 1.00 88.50 298 HIS A N 1
ATOM 2350 C CA . HIS A 1 298 ? -9.493 -4.513 -4.000 1.00 88.50 298 HIS A CA 1
ATOM 2351 C C . HIS A 1 298 ? -9.668 -3.187 -3.260 1.00 88.50 298 HIS A C 1
ATOM 2353 O O . HIS A 1 298 ? -10.790 -2.705 -3.168 1.00 88.50 298 HIS A O 1
ATOM 2359 N N . ASP A 1 299 ? -8.557 -2.567 -2.853 1.00 85.38 299 ASP A N 1
ATOM 2360 C CA . ASP A 1 299 ? -8.554 -1.258 -2.192 1.00 85.38 299 ASP A CA 1
ATOM 2361 C C . ASP A 1 299 ? -9.210 -0.189 -3.084 1.00 85.38 299 ASP A C 1
ATOM 2363 O O . ASP A 1 299 ? -10.007 0.615 -2.610 1.00 85.38 299 ASP A O 1
ATOM 2367 N N . VAL A 1 300 ? -8.917 -0.211 -4.392 1.00 91.81 300 VAL A N 1
ATOM 2368 C CA . VAL A 1 300 ? -9.523 0.715 -5.366 1.00 91.81 300 VAL A CA 1
ATOM 2369 C C . VAL A 1 300 ? -11.030 0.480 -5.491 1.00 91.81 300 VAL A C 1
ATOM 2371 O O . VAL A 1 300 ? -11.798 1.434 -5.517 1.00 91.81 300 VAL A O 1
ATOM 2374 N N . PHE A 1 301 ? -11.477 -0.776 -5.556 1.00 97.19 301 PHE A N 1
ATOM 2375 C CA . PHE A 1 301 ? -12.904 -1.092 -5.665 1.00 97.19 301 PHE A CA 1
ATOM 2376 C C . PHE A 1 301 ? -13.688 -0.720 -4.405 1.00 97.19 301 PHE A C 1
ATOM 2378 O O . PHE A 1 301 ? -14.838 -0.298 -4.519 1.00 97.19 301 PHE A O 1
ATOM 2385 N N . GLU A 1 302 ? -13.087 -0.868 -3.222 1.00 91.75 302 GLU A N 1
ATOM 2386 C CA . GLU A 1 302 ? -13.681 -0.400 -1.968 1.00 91.75 302 GLU A CA 1
ATOM 2387 C C . GLU A 1 302 ? -13.812 1.127 -1.957 1.00 91.75 302 GLU A C 1
ATOM 2389 O O . GLU A 1 302 ? -14.904 1.628 -1.699 1.00 91.75 302 GLU A O 1
ATOM 2394 N N . GLU A 1 303 ? -12.752 1.860 -2.319 1.00 92.06 303 GLU A N 1
ATOM 2395 C CA . GLU A 1 303 ? -12.778 3.329 -2.402 1.00 92.06 303 GLU A CA 1
ATOM 2396 C C . GLU A 1 303 ? -13.839 3.823 -3.399 1.00 92.06 303 GLU A C 1
ATOM 2398 O O . GLU A 1 303 ? -14.642 4.691 -3.061 1.00 92.06 303 GLU A O 1
ATOM 2403 N N . GLU A 1 304 ? -13.920 3.218 -4.589 1.00 95.62 304 GLU A N 1
ATOM 2404 C CA . GLU A 1 304 ? -14.943 3.548 -5.590 1.00 95.62 304 GLU A CA 1
ATOM 2405 C C . GLU A 1 304 ? -16.367 3.268 -5.090 1.00 95.62 304 GLU A C 1
ATOM 2407 O O . GLU A 1 304 ? -17.291 4.022 -5.399 1.00 95.62 304 GLU A O 1
ATOM 2412 N N . ARG A 1 305 ? -16.571 2.195 -4.314 1.00 96.56 305 ARG A N 1
ATOM 2413 C CA . ARG A 1 305 ? -17.886 1.874 -3.745 1.00 96.56 305 ARG A CA 1
ATOM 2414 C C . ARG A 1 305 ? -18.265 2.868 -2.648 1.00 96.56 305 ARG A C 1
ATOM 2416 O O . ARG A 1 305 ? -19.381 3.373 -2.666 1.00 96.56 305 ARG A O 1
ATOM 2423 N N . GLU A 1 306 ? -17.334 3.221 -1.764 1.00 94.69 306 GLU A N 1
ATOM 2424 C CA . GLU A 1 306 ? -17.548 4.266 -0.755 1.00 94.69 306 GLU A CA 1
ATOM 2425 C C . GLU A 1 306 ? -17.822 5.640 -1.386 1.00 94.69 306 GLU A C 1
ATOM 2427 O O . GLU A 1 306 ? -18.623 6.418 -0.867 1.00 94.69 306 GLU A O 1
ATOM 2432 N N . GLU A 1 307 ? -17.144 5.975 -2.486 1.00 94.38 307 GLU A N 1
ATOM 2433 C CA . GLU A 1 307 ? -17.412 7.188 -3.264 1.00 94.38 307 GLU A CA 1
ATOM 2434 C C . GLU A 1 307 ? -18.816 7.184 -3.858 1.00 94.38 307 GLU A C 1
ATOM 2436 O O . GLU A 1 307 ? -19.521 8.189 -3.753 1.00 94.38 307 GLU A O 1
ATOM 2441 N N . ASN A 1 308 ? -19.233 6.056 -4.428 1.00 96.44 308 ASN A N 1
ATOM 2442 C CA . ASN A 1 308 ? -20.541 5.912 -5.046 1.00 96.44 308 ASN A CA 1
ATOM 2443 C C . ASN A 1 308 ? -21.681 5.962 -4.014 1.00 96.44 308 ASN A C 1
ATOM 2445 O O . ASN A 1 308 ? -22.669 6.658 -4.236 1.00 96.44 308 ASN A O 1
ATOM 2449 N N . ASP A 1 309 ? -21.513 5.310 -2.859 1.00 95.44 309 ASP A N 1
ATOM 2450 C CA . ASP A 1 309 ? -22.470 5.363 -1.747 1.00 95.44 309 ASP A CA 1
ATOM 2451 C C . ASP A 1 309 ? -22.603 6.803 -1.213 1.00 95.44 309 ASP A C 1
ATOM 2453 O O . ASP A 1 309 ? -23.707 7.301 -0.985 1.00 95.44 309 ASP A O 1
ATOM 2457 N N . ARG A 1 310 ? -21.482 7.532 -1.088 1.00 96.00 310 ARG A N 1
ATOM 2458 C CA . ARG A 1 310 ? -21.493 8.957 -0.710 1.00 96.00 310 ARG A CA 1
ATOM 2459 C C . ARG A 1 310 ? -22.194 9.836 -1.744 1.00 96.00 310 ARG A C 1
ATOM 2461 O O . ARG A 1 310 ? -22.895 10.771 -1.357 1.00 96.00 310 ARG A O 1
ATOM 2468 N N . ALA A 1 311 ? -21.996 9.573 -3.034 1.00 96.12 311 ALA A N 1
ATOM 2469 C CA . ALA A 1 311 ? -22.677 10.300 -4.103 1.00 96.12 311 ALA A CA 1
ATOM 2470 C C . ALA A 1 311 ? -24.197 10.061 -4.050 1.00 96.12 311 ALA A C 1
ATOM 2472 O O . ALA A 1 311 ? -24.966 11.020 -4.141 1.00 96.12 311 ALA A O 1
ATOM 2473 N N . GLU A 1 312 ? -24.628 8.818 -3.800 1.00 97.44 312 GLU A N 1
ATOM 2474 C CA . GLU A 1 312 ? -26.040 8.466 -3.611 1.00 97.44 312 GLU A CA 1
ATOM 2475 C C . GLU A 1 312 ? -26.652 9.200 -2.404 1.00 97.44 312 GLU A C 1
ATOM 2477 O O . GLU A 1 312 ? -27.713 9.818 -2.525 1.00 97.44 312 GLU A O 1
ATOM 2482 N N . GLU A 1 313 ? -25.968 9.210 -1.254 1.00 96.56 313 GLU A N 1
ATOM 2483 C CA . GLU A 1 313 ? -26.427 9.910 -0.045 1.00 96.56 313 GLU A CA 1
ATOM 2484 C C . GLU A 1 313 ? -26.546 11.432 -0.237 1.00 96.56 313 GLU A C 1
ATOM 2486 O O . GLU A 1 313 ? -27.471 12.063 0.288 1.00 96.56 313 GLU A O 1
ATOM 2491 N N . CYS A 1 314 ? -25.627 12.030 -0.998 1.00 96.81 314 CYS A N 1
ATOM 2492 C CA . CYS A 1 314 ? -25.628 13.458 -1.316 1.00 96.81 314 CYS A CA 1
ATOM 2493 C C . CYS A 1 314 ? -26.616 13.838 -2.435 1.00 96.81 314 CYS A C 1
ATOM 2495 O O . CYS A 1 314 ? -26.861 15.029 -2.644 1.00 96.81 314 CYS A O 1
ATOM 2497 N N . GLY A 1 315 ? -27.203 12.858 -3.132 1.00 95.81 315 GLY A N 1
ATOM 2498 C CA . GLY A 1 315 ? -28.051 13.082 -4.304 1.00 95.81 315 GLY A CA 1
ATOM 2499 C C . GLY A 1 315 ? -27.285 13.611 -5.522 1.00 95.81 315 GLY A C 1
ATOM 2500 O O . GLY A 1 315 ? -27.872 14.314 -6.347 1.00 95.81 315 GLY A O 1
ATOM 2501 N N . GLU A 1 316 ? -25.985 13.326 -5.600 1.00 96.44 316 GLU A N 1
ATOM 2502 C CA . GLU A 1 316 ? -25.147 13.577 -6.776 1.00 96.44 316 GLU A CA 1
ATOM 2503 C C . GLU A 1 316 ? -25.376 12.483 -7.835 1.00 96.44 316 GLU A C 1
ATOM 2505 O O . GLU A 1 316 ? -26.068 11.496 -7.585 1.00 96.44 316 GLU A O 1
ATOM 2510 N N . ASP A 1 317 ? -24.829 12.659 -9.040 1.00 94.69 317 ASP A N 1
ATOM 2511 C CA . ASP A 1 317 ? -24.886 11.613 -10.062 1.00 94.69 317 ASP A CA 1
ATOM 2512 C C . ASP A 1 317 ? -24.058 10.405 -9.595 1.00 94.69 317 ASP A C 1
ATOM 2514 O O . ASP A 1 317 ? -22.849 10.513 -9.392 1.00 94.69 317 ASP A O 1
ATOM 2518 N N . PHE A 1 318 ? -24.711 9.254 -9.433 1.00 96.44 318 PHE A N 1
ATOM 2519 C CA . PHE A 1 318 ? -24.084 8.009 -8.991 1.00 96.44 318 PHE A CA 1
ATOM 2520 C C . PHE A 1 318 ? -24.297 6.888 -10.014 1.00 96.44 318 PHE A C 1
ATOM 2522 O O . PHE A 1 318 ? -25.271 6.869 -10.776 1.00 96.44 318 PHE A O 1
ATOM 2529 N N . GLU A 1 319 ? -23.373 5.932 -10.042 1.00 95.62 319 GLU A N 1
ATOM 2530 C CA . GLU A 1 319 ? -23.480 4.743 -10.878 1.00 95.62 319 GLU A CA 1
ATOM 2531 C C . GLU A 1 319 ? -24.354 3.693 -10.175 1.00 95.62 319 GLU A C 1
ATOM 2533 O O . GLU A 1 319 ? -24.248 3.464 -8.971 1.00 95.62 319 GLU A O 1
ATOM 2538 N N . SER A 1 320 ? -25.240 3.013 -10.911 1.00 97.25 320 SER A N 1
ATOM 2539 C CA . SER A 1 320 ? -26.017 1.919 -10.313 1.00 97.25 320 SER A CA 1
ATOM 2540 C C . SER A 1 320 ? -25.084 0.802 -9.828 1.00 97.25 320 SER A C 1
ATOM 2542 O O . SER A 1 320 ? -24.153 0.443 -10.550 1.00 97.25 320 SER A O 1
ATOM 2544 N N . ALA A 1 321 ? -25.377 0.186 -8.679 1.00 95.25 321 ALA A N 1
ATOM 2545 C CA . ALA A 1 321 ? -24.545 -0.880 -8.106 1.00 95.25 321 ALA A CA 1
ATOM 2546 C C . ALA A 1 321 ? -24.206 -2.001 -9.112 1.00 95.25 321 ALA A C 1
ATOM 2548 O O . ALA A 1 321 ? -23.071 -2.461 -9.175 1.00 95.25 321 ALA A O 1
ATOM 2549 N N . LEU A 1 322 ? -25.165 -2.387 -9.965 1.00 95.94 322 LEU A N 1
ATOM 2550 C CA . LEU A 1 322 ? -24.945 -3.396 -11.006 1.00 95.94 322 LEU A CA 1
ATOM 2551 C C . LEU A 1 322 ? -23.930 -2.946 -12.070 1.00 95.94 322 LEU A C 1
ATOM 2553 O O . LEU A 1 322 ? -23.132 -3.757 -12.529 1.00 95.94 322 LEU A O 1
ATOM 2557 N N . ALA A 1 323 ? -23.977 -1.681 -12.493 1.00 96.94 323 ALA A N 1
ATOM 2558 C CA . ALA A 1 323 ? -23.046 -1.147 -13.486 1.00 96.94 323 ALA A CA 1
ATOM 2559 C C . ALA A 1 323 ? -21.622 -1.046 -12.911 1.00 96.94 323 ALA A C 1
ATOM 2561 O O . ALA A 1 323 ? -20.674 -1.497 -13.558 1.00 96.94 323 ALA A O 1
ATOM 2562 N N . LEU A 1 324 ? -21.505 -0.604 -11.653 1.00 97.44 324 LEU A N 1
ATOM 2563 C CA . LEU A 1 324 ? -20.241 -0.572 -10.922 1.00 97.44 324 LEU A CA 1
ATOM 2564 C C . LEU A 1 324 ? -19.633 -1.981 -10.785 1.00 97.44 324 LEU A C 1
ATOM 2566 O O . LEU A 1 324 ? -18.476 -2.199 -11.149 1.00 97.44 324 LEU A O 1
ATOM 2570 N N . ASP A 1 325 ? -20.432 -2.969 -10.365 1.00 96.81 325 ASP A N 1
ATOM 2571 C CA . ASP A 1 325 ? -19.991 -4.364 -10.236 1.00 96.81 325 ASP A CA 1
ATOM 2572 C C . ASP A 1 325 ? -19.558 -4.961 -11.594 1.00 96.81 325 ASP A C 1
ATOM 2574 O O . ASP A 1 325 ? -18.551 -5.673 -11.683 1.00 96.81 325 ASP A O 1
ATOM 2578 N N . LEU A 1 326 ? -20.282 -4.656 -12.681 1.00 97.56 326 LEU A N 1
ATOM 2579 C CA . LEU A 1 326 ? -19.904 -5.080 -14.036 1.00 97.56 326 LEU A CA 1
ATOM 2580 C C . LEU A 1 326 ? -18.557 -4.485 -14.461 1.00 97.56 326 LEU A C 1
ATOM 2582 O O . LEU A 1 326 ? -17.725 -5.198 -15.032 1.00 97.56 326 LEU A O 1
ATOM 2586 N N . ARG A 1 327 ? -18.314 -3.207 -14.155 1.00 97.75 327 ARG A N 1
ATOM 2587 C CA . ARG A 1 327 ? -17.037 -2.532 -14.418 1.00 97.75 327 ARG A CA 1
ATOM 2588 C C . ARG A 1 327 ? -15.896 -3.180 -13.633 1.00 97.75 327 ARG A C 1
ATOM 2590 O O . ARG A 1 327 ? -14.870 -3.524 -14.222 1.00 97.75 327 ARG A O 1
ATOM 2597 N N . HIS A 1 328 ? -16.078 -3.429 -12.334 1.00 98.06 328 HIS A N 1
ATOM 2598 C CA . HIS A 1 328 ? -15.088 -4.109 -11.482 1.00 98.06 328 HIS A CA 1
ATOM 2599 C C . HIS A 1 328 ? -14.752 -5.516 -11.984 1.00 98.06 328 HIS A C 1
ATOM 2601 O O . HIS A 1 328 ? -13.583 -5.923 -11.998 1.00 98.06 328 HIS A O 1
ATOM 2607 N N . LEU A 1 329 ? -15.754 -6.254 -12.466 1.00 98.12 329 LEU A N 1
ATOM 2608 C CA . LEU A 1 329 ? -15.563 -7.573 -13.064 1.00 98.12 329 LEU A CA 1
ATOM 2609 C C . LEU A 1 329 ? -14.733 -7.499 -14.354 1.00 98.12 329 LEU A C 1
ATOM 2611 O O . LEU A 1 329 ? -13.796 -8.283 -14.522 1.00 98.12 329 LEU A O 1
ATOM 2615 N N . GLN A 1 330 ? -15.015 -6.540 -15.240 1.00 97.75 330 GLN A N 1
ATOM 2616 C CA . GLN A 1 330 ? -14.230 -6.324 -16.463 1.00 97.75 330 GLN A CA 1
ATOM 2617 C C . GLN A 1 330 ? -12.776 -5.944 -16.154 1.00 97.75 330 GLN A C 1
ATOM 2619 O O . GLN A 1 330 ? -11.848 -6.503 -16.747 1.00 97.75 330 GLN A O 1
ATOM 2624 N N . VAL A 1 331 ? -12.559 -5.048 -15.185 1.00 96.75 331 VAL A N 1
ATOM 2625 C CA . VAL A 1 331 ? -11.216 -4.668 -14.721 1.00 96.75 331 VAL A CA 1
ATOM 2626 C C . VAL A 1 331 ? -10.481 -5.883 -14.157 1.00 96.75 331 VAL A C 1
ATOM 2628 O O . VAL A 1 331 ? -9.337 -6.135 -14.533 1.00 96.75 331 VAL A O 1
ATOM 2631 N N . THR A 1 332 ? -11.142 -6.695 -13.330 1.00 97.69 332 THR A N 1
ATOM 2632 C CA . THR A 1 332 ? -10.549 -7.918 -12.766 1.00 97.69 332 THR A CA 1
ATOM 2633 C C . THR A 1 332 ? -10.144 -8.903 -13.858 1.00 97.69 332 THR A C 1
ATOM 2635 O O . THR A 1 332 ? -9.037 -9.441 -13.814 1.00 97.69 332 THR A O 1
ATOM 2638 N N . GLN A 1 333 ? -10.987 -9.116 -14.872 1.00 97.88 333 GLN A N 1
ATOM 2639 C CA . GLN A 1 333 ? -10.646 -9.975 -16.009 1.00 97.88 333 GLN A CA 1
ATOM 2640 C C . GLN A 1 333 ? -9.427 -9.451 -16.773 1.00 97.88 333 GLN A C 1
ATOM 2642 O O . GLN A 1 333 ? -8.530 -10.229 -17.101 1.00 97.88 333 GLN A O 1
ATOM 2647 N N . ARG A 1 334 ? -9.363 -8.137 -17.028 1.00 98.19 334 ARG A N 1
ATOM 2648 C CA . ARG A 1 334 ? -8.214 -7.500 -17.686 1.00 98.19 334 ARG A CA 1
ATOM 2649 C C . ARG A 1 334 ? -6.929 -7.705 -16.887 1.00 98.19 334 ARG A C 1
ATOM 2651 O O . ARG A 1 334 ? -5.930 -8.132 -17.458 1.00 98.19 334 ARG A O 1
ATOM 2658 N N . LEU A 1 335 ? -6.960 -7.433 -15.582 1.00 95.38 335 LEU A N 1
ATOM 2659 C CA . LEU A 1 335 ? -5.795 -7.582 -14.708 1.00 95.38 335 LEU A CA 1
ATOM 2660 C C . LEU A 1 335 ? -5.361 -9.050 -14.591 1.00 95.38 335 LEU A C 1
ATOM 2662 O O . LEU A 1 335 ? -4.173 -9.337 -14.671 1.00 95.38 335 LEU A O 1
ATOM 2666 N N . THR A 1 336 ? -6.309 -9.988 -14.510 1.00 97.75 336 THR A N 1
ATOM 2667 C CA . THR A 1 336 ? -6.010 -11.433 -14.501 1.00 97.75 336 THR A CA 1
ATOM 2668 C C . THR A 1 336 ? -5.273 -11.853 -15.774 1.00 97.75 336 THR A C 1
ATOM 2670 O O . THR A 1 336 ? -4.265 -12.550 -15.704 1.00 97.75 336 THR A O 1
ATOM 2673 N N . ARG A 1 337 ? -5.738 -11.398 -16.948 1.00 97.44 337 ARG A N 1
ATOM 2674 C CA . ARG A 1 337 ? -5.052 -11.664 -18.225 1.00 97.44 337 ARG A CA 1
ATOM 2675 C C . ARG A 1 337 ? -3.656 -11.043 -18.256 1.00 97.44 337 ARG A C 1
ATOM 2677 O O . ARG A 1 337 ? -2.734 -11.674 -18.757 1.00 97.44 337 ARG A O 1
ATOM 2684 N N . ALA A 1 338 ? -3.495 -9.833 -17.719 1.00 94.81 338 ALA A N 1
ATOM 2685 C CA . ALA A 1 338 ? -2.198 -9.166 -17.655 1.00 94.81 338 ALA A CA 1
ATOM 2686 C C . ALA A 1 338 ? -1.193 -9.935 -16.779 1.00 94.81 338 ALA A C 1
ATOM 2688 O O . ALA A 1 338 ? -0.045 -10.097 -17.187 1.00 94.81 338 ALA A O 1
ATOM 2689 N N . VAL A 1 339 ? -1.631 -10.450 -15.624 1.00 96.94 339 VAL A N 1
ATOM 2690 C CA . VAL A 1 339 ? -0.807 -11.313 -14.761 1.00 96.94 339 VAL A CA 1
ATOM 2691 C C . VAL A 1 339 ? -0.422 -12.594 -15.497 1.00 96.94 339 VAL A C 1
ATOM 2693 O O . VAL A 1 339 ? 0.766 -12.878 -15.612 1.00 96.94 339 VAL A O 1
ATOM 2696 N N . ALA A 1 340 ? -1.393 -13.306 -16.078 1.00 95.94 340 ALA A N 1
ATOM 2697 C CA . ALA A 1 340 ? -1.136 -14.556 -16.795 1.00 95.94 340 ALA A CA 1
ATOM 2698 C C . ALA A 1 340 ? -0.119 -14.380 -17.939 1.00 95.94 340 ALA A C 1
ATOM 2700 O O . ALA A 1 340 ? 0.846 -15.134 -18.038 1.00 95.94 340 ALA A O 1
ATOM 2701 N N . LEU A 1 341 ? -0.277 -13.339 -18.765 1.00 96.06 341 LEU A N 1
ATOM 2702 C CA . LEU A 1 341 ? 0.664 -13.043 -19.850 1.00 96.06 341 LEU A CA 1
ATOM 2703 C C . LEU A 1 341 ? 2.063 -12.695 -19.326 1.00 96.06 341 LEU A C 1
ATOM 2705 O O . LEU A 1 341 ? 3.060 -13.159 -19.876 1.00 96.06 341 LEU A O 1
ATOM 2709 N N . ALA A 1 342 ? 2.156 -11.906 -18.252 1.00 95.44 342 ALA A N 1
ATOM 2710 C CA . ALA A 1 342 ? 3.442 -11.530 -17.675 1.00 95.44 342 ALA A CA 1
ATOM 2711 C C . ALA A 1 342 ? 4.168 -12.727 -17.029 1.00 95.44 342 ALA A C 1
ATOM 2713 O O . ALA A 1 342 ? 5.396 -12.821 -17.113 1.00 95.44 342 ALA A O 1
ATOM 2714 N N . GLU A 1 343 ? 3.427 -13.656 -16.419 1.00 96.12 343 GLU A N 1
ATOM 2715 C CA . GLU A 1 343 ? 3.955 -14.925 -15.908 1.00 96.12 343 GLU A CA 1
ATOM 2716 C C . GLU A 1 343 ? 4.447 -15.833 -17.039 1.00 96.12 343 GLU A C 1
ATOM 2718 O O . GLU A 1 343 ? 5.551 -16.378 -16.953 1.00 96.12 343 GLU A O 1
ATOM 2723 N N . GLU A 1 344 ? 3.680 -15.966 -18.125 1.00 96.31 344 GLU A N 1
ATOM 2724 C CA . GLU A 1 344 ? 4.100 -16.720 -19.308 1.00 96.31 344 GLU A CA 1
ATOM 2725 C C . GLU A 1 344 ? 5.366 -16.134 -19.943 1.00 96.31 344 GLU A C 1
ATOM 2727 O O . GLU A 1 344 ? 6.303 -16.874 -20.252 1.00 96.31 344 GLU A O 1
ATOM 2732 N N . ASP A 1 345 ? 5.434 -14.812 -20.109 1.00 96.50 345 ASP A N 1
ATOM 2733 C CA . ASP A 1 345 ? 6.610 -14.123 -20.647 1.00 96.50 345 ASP A CA 1
ATOM 2734 C C . ASP A 1 345 ? 7.835 -14.319 -19.745 1.00 96.50 345 ASP A C 1
ATOM 2736 O O . ASP A 1 345 ? 8.947 -14.558 -20.230 1.00 96.50 345 ASP A O 1
ATOM 2740 N N . LEU A 1 346 ? 7.641 -14.276 -18.423 1.00 95.19 346 LEU A N 1
ATOM 2741 C CA . LEU A 1 346 ? 8.685 -14.587 -17.453 1.00 95.19 346 LEU A CA 1
ATOM 2742 C C . LEU A 1 346 ? 9.142 -16.045 -17.568 1.00 95.19 346 LEU A C 1
ATOM 2744 O O . LEU A 1 346 ? 10.347 -16.302 -17.557 1.00 95.19 346 LEU A O 1
ATOM 2748 N N . MET A 1 347 ? 8.216 -16.993 -17.710 1.00 91.62 347 MET A N 1
ATOM 2749 C CA . MET A 1 347 ? 8.524 -18.411 -17.906 1.00 91.62 347 MET A CA 1
ATOM 2750 C C . MET A 1 347 ? 9.299 -18.646 -19.205 1.00 91.62 347 MET A C 1
ATOM 2752 O O . MET A 1 347 ? 10.318 -19.337 -19.177 1.00 91.62 347 MET A O 1
ATOM 2756 N N . ARG A 1 348 ? 8.892 -18.025 -20.319 1.00 94.75 348 ARG A N 1
ATOM 2757 C CA . ARG A 1 348 ? 9.611 -18.099 -21.602 1.00 94.75 348 ARG A CA 1
ATOM 2758 C C . ARG A 1 348 ? 11.014 -17.505 -21.488 1.00 94.75 348 ARG A C 1
ATOM 2760 O O . ARG A 1 348 ? 11.982 -18.132 -21.913 1.00 94.75 348 ARG A O 1
ATOM 2767 N N . ALA A 1 349 ? 11.155 -16.341 -20.852 1.00 94.31 349 ALA A N 1
ATOM 2768 C CA . ALA A 1 349 ? 12.463 -15.734 -20.615 1.00 94.31 349 ALA A CA 1
ATOM 2769 C C . ALA A 1 349 ? 13.346 -16.616 -19.717 1.00 94.31 349 ALA A C 1
ATOM 2771 O O . ALA A 1 349 ? 14.533 -16.778 -19.986 1.00 94.31 349 ALA A O 1
ATOM 2772 N N . LYS A 1 350 ? 12.770 -17.234 -18.679 1.00 91.19 350 LYS A N 1
ATOM 2773 C CA . LYS A 1 350 ? 13.470 -18.175 -17.796 1.00 91.19 350 LYS A CA 1
ATOM 2774 C C . LYS A 1 350 ? 13.958 -19.403 -18.565 1.00 91.19 350 LYS A C 1
ATOM 2776 O O . LYS A 1 350 ? 15.118 -19.777 -18.430 1.00 91.19 350 LYS A O 1
ATOM 2781 N N . GLN A 1 351 ? 13.100 -20.005 -19.386 1.00 88.94 351 GLN A N 1
ATOM 2782 C CA . GLN A 1 351 ? 13.449 -21.150 -20.230 1.00 88.94 351 GLN A CA 1
ATOM 2783 C C . GLN A 1 351 ? 14.559 -20.806 -21.229 1.00 88.94 351 GLN A C 1
ATOM 2785 O O . GLN A 1 351 ? 15.467 -21.610 -21.404 1.00 88.94 351 GLN A O 1
ATOM 2790 N N . ALA A 1 352 ? 14.538 -19.611 -21.828 1.00 93.44 352 ALA A N 1
ATOM 2791 C CA . ALA A 1 352 ? 15.589 -19.164 -22.742 1.00 93.44 352 ALA A CA 1
ATOM 2792 C C . ALA A 1 352 ? 16.957 -19.034 -22.048 1.00 93.44 352 ALA A C 1
ATOM 2794 O O . ALA A 1 352 ? 17.967 -19.466 -22.597 1.00 93.44 352 ALA A O 1
ATOM 2795 N N . VAL A 1 353 ? 16.992 -18.495 -20.822 1.00 92.62 353 VAL A N 1
ATOM 2796 C CA . VAL A 1 353 ? 18.234 -18.407 -20.037 1.00 92.62 353 VAL A CA 1
ATOM 2797 C C . VAL A 1 353 ? 18.740 -19.802 -19.638 1.00 92.62 353 VAL A C 1
ATOM 2799 O O . VAL A 1 353 ? 19.933 -20.075 -19.744 1.00 92.62 353 VAL A O 1
ATOM 2802 N N . LEU A 1 354 ? 17.834 -20.706 -19.243 1.00 86.75 354 LEU A N 1
ATOM 2803 C CA . LEU A 1 354 ? 18.171 -22.095 -18.906 1.00 86.75 354 LEU A CA 1
ATOM 2804 C C . LEU A 1 354 ? 18.683 -22.891 -20.115 1.00 86.75 354 LEU A C 1
ATOM 2806 O O . LEU A 1 354 ? 19.632 -23.657 -19.980 1.00 86.75 354 LEU A O 1
ATOM 2810 N N . ALA A 1 355 ? 18.084 -22.706 -21.293 1.00 88.62 355 ALA A N 1
ATOM 2811 C CA . ALA A 1 355 ? 18.510 -23.364 -22.528 1.00 88.62 355 ALA A CA 1
ATOM 2812 C C . ALA A 1 355 ? 19.921 -22.936 -22.967 1.00 88.62 355 ALA A C 1
ATOM 2814 O O . ALA A 1 355 ? 20.633 -23.723 -23.585 1.00 88.62 355 ALA A O 1
ATOM 2815 N N . ALA A 1 356 ? 20.330 -21.717 -22.611 1.00 92.31 356 ALA A N 1
ATOM 2816 C CA . ALA A 1 356 ? 21.680 -21.200 -22.822 1.00 92.31 356 ALA A CA 1
ATOM 2817 C C . ALA A 1 356 ? 22.678 -21.598 -21.711 1.00 92.31 356 ALA A C 1
ATOM 2819 O O . ALA A 1 356 ? 23.832 -21.182 -21.756 1.00 92.31 356 ALA A O 1
ATOM 2820 N N . ASP A 1 357 ? 22.247 -22.392 -20.723 1.00 90.31 357 ASP A N 1
ATOM 2821 C CA . ASP A 1 357 ? 23.027 -22.820 -19.552 1.00 90.31 357 ASP A CA 1
ATOM 2822 C C . ASP A 1 357 ? 23.616 -21.667 -18.714 1.00 90.31 357 ASP A C 1
ATOM 2824 O O . ASP A 1 357 ? 24.675 -21.784 -18.095 1.00 90.31 357 ASP A O 1
ATOM 2828 N N . ILE A 1 358 ? 22.921 -20.528 -18.692 1.00 89.25 358 ILE A N 1
ATOM 2829 C CA . ILE A 1 358 ? 23.328 -19.345 -17.932 1.00 89.25 358 ILE A CA 1
ATOM 2830 C C . ILE A 1 358 ? 22.691 -19.406 -16.537 1.00 89.25 358 ILE A C 1
ATOM 2832 O O . ILE A 1 358 ? 21.473 -19.537 -16.385 1.00 89.25 358 ILE A O 1
ATOM 2836 N N . ALA A 1 359 ? 23.502 -19.257 -15.489 1.00 84.38 359 ALA A N 1
ATOM 2837 C CA . ALA A 1 359 ? 23.004 -19.166 -14.120 1.00 84.38 359 ALA A CA 1
ATOM 2838 C C . ALA A 1 359 ? 22.344 -17.798 -13.878 1.00 84.38 359 ALA A C 1
ATOM 2840 O O . ALA A 1 359 ? 22.982 -16.756 -14.008 1.00 84.38 359 ALA A O 1
ATOM 2841 N N . VAL A 1 360 ? 21.062 -17.789 -13.505 1.00 83.81 360 VAL A N 1
ATOM 2842 C CA . VAL A 1 360 ? 20.312 -16.561 -13.203 1.00 83.81 360 VAL A CA 1
ATOM 2843 C C . VAL A 1 360 ? 20.603 -16.095 -11.770 1.00 83.81 360 VAL A C 1
ATOM 2845 O O . VAL A 1 360 ? 20.167 -16.773 -10.830 1.00 83.81 360 VAL A O 1
ATOM 2848 N N . PRO A 1 361 ? 21.212 -14.910 -11.565 1.00 74.44 361 PRO A N 1
ATOM 2849 C CA . PRO A 1 361 ? 21.507 -14.413 -10.229 1.00 74.44 361 PRO A CA 1
ATOM 2850 C C . PRO A 1 361 ? 20.243 -14.100 -9.414 1.00 74.44 361 PRO A C 1
ATOM 2852 O O . PRO A 1 361 ? 19.282 -13.519 -9.931 1.00 74.44 361 PRO A O 1
ATOM 2855 N N . GLY A 1 362 ? 20.233 -14.454 -8.131 1.00 72.00 362 GLY A N 1
ATOM 2856 C CA . GLY A 1 362 ? 19.116 -14.262 -7.202 1.00 72.00 362 GLY A CA 1
ATOM 2857 C C . GLY A 1 362 ? 17.817 -14.967 -7.608 1.00 72.00 362 GLY A C 1
ATOM 2858 O O . GLY A 1 362 ? 16.724 -14.516 -7.245 1.00 72.00 362 GLY A O 1
ATOM 2859 N N . SER A 1 363 ? 17.904 -16.017 -8.424 1.00 70.00 363 SER A N 1
ATOM 2860 C CA . SER A 1 363 ? 16.821 -16.987 -8.569 1.00 70.00 363 SER A CA 1
ATOM 2861 C C . SER A 1 363 ? 17.100 -18.170 -7.652 1.00 70.00 363 SER A C 1
ATOM 2863 O O . SER A 1 363 ? 18.260 -18.499 -7.429 1.00 70.00 363 SER A O 1
ATOM 2865 N N . ASP A 1 364 ? 16.064 -18.851 -7.164 1.00 60.28 364 ASP A N 1
ATOM 2866 C CA . ASP A 1 364 ? 16.236 -20.059 -6.337 1.00 60.28 364 ASP A CA 1
ATOM 2867 C C . ASP A 1 364 ? 16.991 -21.193 -7.076 1.00 60.28 364 ASP A C 1
ATOM 2869 O O . ASP A 1 364 ? 17.390 -22.185 -6.470 1.00 60.28 364 ASP A O 1
ATOM 2873 N N . LEU A 1 365 ? 17.259 -21.017 -8.378 1.00 53.91 365 LEU A N 1
ATOM 2874 C CA . LEU A 1 365 ? 18.140 -21.855 -9.194 1.00 53.91 365 LEU A CA 1
ATOM 2875 C C . LEU A 1 365 ? 19.637 -21.663 -8.877 1.00 53.91 365 LEU A C 1
ATOM 2877 O O . LEU A 1 365 ? 20.440 -22.526 -9.223 1.00 53.91 365 LEU A O 1
ATOM 2881 N N . GLU A 1 366 ? 20.040 -20.577 -8.200 1.00 46.81 366 GLU A N 1
ATOM 2882 C CA . GLU A 1 366 ? 21.419 -20.382 -7.707 1.00 46.81 366 GLU A CA 1
ATOM 2883 C C . GLU A 1 366 ? 21.854 -21.477 -6.733 1.00 46.81 366 GLU A C 1
ATOM 2885 O O . GLU A 1 366 ? 23.049 -21.659 -6.502 1.00 46.81 366 GLU A O 1
ATOM 2890 N N . SER A 1 367 ? 20.905 -22.237 -6.182 1.00 53.50 367 SER A N 1
ATOM 2891 C CA . SER A 1 367 ? 21.214 -23.358 -5.306 1.00 53.50 367 SER A CA 1
ATOM 2892 C C . SER A 1 367 ? 22.033 -24.461 -5.992 1.00 53.50 367 SER A C 1
ATOM 2894 O O . SER A 1 367 ? 22.401 -25.432 -5.332 1.00 53.50 367 SER A O 1
ATOM 2896 N N . GLY A 1 368 ? 22.304 -24.365 -7.299 1.00 47.38 368 GLY A N 1
ATOM 2897 C CA . GLY A 1 368 ? 23.071 -25.371 -8.033 1.00 47.38 368 GLY A CA 1
ATOM 2898 C C . GLY A 1 368 ? 22.328 -26.699 -8.175 1.00 47.38 368 GLY A C 1
ATOM 2899 O O . GLY A 1 368 ? 22.835 -27.601 -8.834 1.00 47.38 368 GLY A O 1
ATOM 2900 N N . PHE A 1 369 ? 21.109 -26.795 -7.633 1.00 51.00 369 PHE A N 1
ATOM 2901 C CA . PHE A 1 369 ? 20.098 -27.767 -8.024 1.00 51.00 369 PHE A CA 1
ATOM 2902 C C . PHE A 1 369 ? 19.561 -27.341 -9.390 1.00 51.00 369 PHE A C 1
ATOM 2904 O O . PHE A 1 369 ? 18.426 -26.898 -9.549 1.00 51.00 369 PHE A O 1
ATOM 2911 N N . LYS A 1 370 ? 20.431 -27.424 -10.398 1.00 50.72 370 LYS A N 1
ATOM 2912 C CA . LYS A 1 370 ? 19.970 -27.758 -11.737 1.00 50.72 370 LYS A CA 1
ATOM 2913 C C . LYS A 1 370 ? 19.197 -29.061 -11.519 1.00 50.72 370 LYS A C 1
ATOM 2915 O O . LYS A 1 370 ? 19.779 -29.963 -10.922 1.00 50.72 370 LYS A O 1
ATOM 2920 N N . ASP A 1 371 ? 17.923 -29.135 -11.908 1.00 50.06 371 ASP A N 1
ATOM 2921 C CA . ASP A 1 371 ? 17.205 -30.414 -12.046 1.00 50.06 371 ASP A CA 1
ATOM 2922 C C . ASP A 1 371 ? 17.937 -31.209 -13.141 1.00 50.06 371 ASP A C 1
ATOM 2924 O O . ASP A 1 371 ? 17.489 -31.343 -14.280 1.00 50.06 371 ASP A O 1
ATOM 2928 N N . ASP A 1 372 ? 19.163 -31.630 -12.854 1.00 48.38 372 ASP A N 1
ATOM 2929 C CA . ASP A 1 372 ? 19.890 -32.547 -13.685 1.00 48.38 372 ASP A CA 1
ATOM 2930 C C . ASP A 1 372 ? 19.190 -33.871 -13.433 1.00 48.38 372 ASP A C 1
ATOM 2932 O O . ASP A 1 372 ? 19.132 -34.362 -12.306 1.00 48.38 372 ASP A O 1
ATOM 2936 N N . VAL A 1 373 ? 18.643 -34.461 -14.491 1.00 53.16 373 VAL A N 1
ATOM 2937 C CA . VAL A 1 373 ? 17.961 -35.763 -14.445 1.00 53.16 373 VAL A CA 1
ATOM 2938 C C . VAL A 1 373 ? 18.871 -36.848 -13.823 1.00 53.16 373 VAL A C 1
ATOM 2940 O O . VAL A 1 373 ? 18.400 -37.921 -13.448 1.00 53.16 373 VAL A O 1
ATOM 2943 N N . ASN A 1 374 ? 20.172 -36.558 -13.681 1.00 51.59 374 ASN A N 1
ATOM 2944 C CA . ASN A 1 374 ? 21.205 -37.393 -13.085 1.00 51.59 374 ASN A CA 1
ATOM 2945 C C . ASN A 1 374 ? 21.907 -36.813 -11.834 1.00 51.59 374 ASN A C 1
ATOM 2947 O O . ASN A 1 374 ? 22.938 -37.369 -11.450 1.00 51.59 374 ASN A O 1
ATOM 2951 N N . ASP A 1 375 ? 21.413 -35.763 -11.164 1.00 50.91 375 ASP A N 1
ATOM 2952 C CA . ASP A 1 375 ? 22.083 -35.206 -9.963 1.00 50.91 375 ASP A CA 1
ATOM 2953 C C . ASP A 1 375 ? 22.100 -36.157 -8.745 1.00 50.91 375 ASP A C 1
ATOM 2955 O O . ASP A 1 375 ? 22.697 -35.867 -7.704 1.00 50.91 375 ASP A O 1
ATOM 2959 N N . GLY A 1 376 ? 21.489 -37.335 -8.874 1.00 52.84 376 GLY A N 1
ATOM 2960 C CA . GLY A 1 376 ? 21.493 -38.352 -7.837 1.00 52.84 376 GLY A CA 1
ATOM 2961 C C . GLY A 1 376 ? 20.515 -38.060 -6.704 1.00 52.84 376 GLY A C 1
ATOM 2962 O O . GLY A 1 376 ? 20.487 -38.840 -5.743 1.00 52.84 376 GLY A O 1
ATOM 2963 N N . TYR A 1 377 ? 19.648 -37.043 -6.822 1.00 47.41 377 TYR A N 1
ATOM 2964 C CA . TYR A 1 377 ? 18.361 -37.140 -6.154 1.00 47.41 377 TYR A CA 1
ATOM 2965 C C . TYR A 1 377 ? 17.681 -38.383 -6.711 1.00 47.41 377 TYR A C 1
ATOM 2967 O O . TYR A 1 377 ? 17.258 -38.461 -7.864 1.00 47.41 377 TYR A O 1
ATOM 2975 N N . ARG A 1 378 ? 17.643 -39.423 -5.870 1.00 46.56 378 ARG A N 1
ATOM 2976 C CA . ARG A 1 378 ? 16.749 -40.564 -6.048 1.00 46.56 378 ARG A CA 1
ATOM 2977 C C . ARG A 1 378 ? 15.418 -39.997 -6.518 1.00 46.56 378 ARG A C 1
ATOM 2979 O O . ARG A 1 378 ? 14.895 -39.132 -5.812 1.00 46.56 378 ARG A O 1
ATOM 2986 N N . VAL A 1 379 ? 14.922 -40.501 -7.658 1.00 56.03 379 VAL A N 1
ATOM 2987 C CA . VAL A 1 379 ? 13.501 -40.508 -8.053 1.00 56.03 379 VAL A CA 1
ATOM 2988 C C . VAL A 1 379 ? 12.700 -40.249 -6.794 1.00 56.03 379 VAL A C 1
ATOM 2990 O O . VAL A 1 379 ? 12.821 -41.070 -5.877 1.00 56.03 379 VAL A O 1
ATOM 2993 N N . SER A 1 380 ? 12.090 -39.059 -6.690 1.00 56.88 380 SER A N 1
ATOM 2994 C CA . SER A 1 380 ? 11.628 -38.513 -5.409 1.00 56.88 380 SER A CA 1
ATOM 2995 C C . SER A 1 380 ? 10.966 -39.626 -4.603 1.00 56.88 380 SER A C 1
ATOM 2997 O O . SER A 1 380 ? 10.292 -40.477 -5.182 1.00 56.88 380 SER A O 1
ATOM 2999 N N . LEU A 1 381 ? 11.172 -39.691 -3.283 1.00 61.50 381 LEU A N 1
ATOM 3000 C CA . LEU A 1 381 ? 10.541 -40.735 -2.458 1.00 61.50 381 LEU A CA 1
ATOM 3001 C C . LEU A 1 381 ? 9.046 -40.876 -2.801 1.00 61.50 381 LEU A C 1
ATOM 3003 O O . LEU A 1 381 ? 8.511 -41.973 -2.789 1.00 61.50 381 LEU A O 1
ATOM 3007 N N . GLU A 1 382 ? 8.417 -39.766 -3.176 1.00 59.91 382 GLU A N 1
ATOM 3008 C CA . GLU A 1 382 ? 7.077 -39.675 -3.731 1.00 59.91 382 GLU A CA 1
ATOM 3009 C C . GLU A 1 382 ? 6.888 -40.408 -5.070 1.00 59.91 382 GLU A C 1
ATOM 3011 O O . GLU A 1 382 ? 5.972 -41.211 -5.168 1.00 59.91 382 GLU A O 1
ATOM 3016 N N . GLN A 1 383 ? 7.749 -40.234 -6.073 1.00 66.56 383 GLN A N 1
ATOM 3017 C CA . GLN A 1 383 ? 7.704 -40.998 -7.324 1.00 66.56 383 GLN A CA 1
ATOM 3018 C C . GLN A 1 383 ? 8.072 -42.482 -7.126 1.00 66.56 383 GLN A C 1
ATOM 3020 O O . GLN A 1 383 ? 7.425 -43.349 -7.709 1.00 66.56 383 GLN A O 1
ATOM 3025 N N . GLU A 1 384 ? 9.020 -42.814 -6.240 1.00 69.19 384 GLU A N 1
ATOM 3026 C CA . GLU A 1 384 ? 9.301 -44.204 -5.842 1.00 69.19 384 GLU A CA 1
ATOM 3027 C C . GLU A 1 384 ? 8.102 -44.825 -5.102 1.00 69.19 384 GLU A C 1
ATOM 3029 O O . GLU A 1 384 ? 7.772 -45.997 -5.309 1.00 69.19 384 GLU A O 1
ATOM 3034 N N . MET A 1 385 ? 7.418 -44.045 -4.260 1.00 68.19 385 MET A N 1
ATOM 3035 C CA . MET A 1 385 ? 6.173 -44.454 -3.623 1.00 68.19 385 MET A CA 1
ATOM 3036 C C . MET A 1 385 ? 5.066 -44.602 -4.656 1.00 68.19 385 MET A C 1
ATOM 3038 O O . MET A 1 385 ? 4.440 -45.647 -4.650 1.00 68.19 385 MET A O 1
ATOM 3042 N N . MET A 1 386 ? 4.852 -43.659 -5.574 1.00 72.12 386 MET A N 1
ATOM 3043 C CA . MET A 1 386 ? 3.835 -43.770 -6.624 1.00 72.12 386 MET A CA 1
ATOM 3044 C C . MET A 1 386 ? 4.080 -44.988 -7.518 1.00 72.12 386 MET A C 1
ATOM 3046 O O . MET A 1 386 ? 3.143 -45.707 -7.854 1.00 72.12 386 MET A O 1
ATOM 3050 N N . ASP A 1 387 ? 5.336 -45.282 -7.848 1.00 76.44 387 ASP A N 1
ATOM 3051 C CA . ASP A 1 387 ? 5.696 -46.448 -8.652 1.00 76.44 387 ASP A CA 1
ATOM 3052 C C . ASP A 1 387 ? 5.466 -47.778 -7.922 1.00 76.44 387 ASP A C 1
ATOM 3054 O O . ASP A 1 387 ? 5.172 -48.783 -8.573 1.00 76.44 387 ASP A O 1
ATOM 3058 N N . LYS A 1 388 ? 5.577 -47.796 -6.588 1.00 74.81 388 LYS A N 1
ATOM 3059 C CA . LYS A 1 388 ? 5.412 -49.005 -5.762 1.00 74.81 388 LYS A CA 1
ATOM 3060 C C . LYS A 1 388 ? 4.020 -49.170 -5.152 1.00 74.81 388 LYS A C 1
ATOM 3062 O O . LYS A 1 388 ? 3.624 -50.300 -4.878 1.00 74.81 388 LYS A O 1
ATOM 3067 N N . SER A 1 389 ? 3.308 -48.080 -4.888 1.00 72.44 389 SER A N 1
ATOM 3068 C CA . SER A 1 389 ? 2.049 -48.053 -4.134 1.00 72.44 389 SER A CA 1
ATOM 3069 C C . SER A 1 389 ? 0.827 -47.876 -5.029 1.00 72.44 389 SER A C 1
ATOM 3071 O O . SER A 1 389 ? -0.258 -48.330 -4.661 1.00 72.44 389 SER A O 1
ATOM 3073 N N . VAL A 1 390 ? 0.981 -47.274 -6.214 1.00 75.69 390 VAL A N 1
ATOM 3074 C CA . VAL A 1 390 ? -0.134 -47.077 -7.142 1.00 75.69 390 VAL A CA 1
ATOM 3075 C C . VAL A 1 390 ? -0.203 -48.252 -8.111 1.00 75.69 390 VAL A C 1
ATOM 3077 O O . VAL A 1 390 ? 0.681 -48.475 -8.937 1.00 75.69 390 VAL A O 1
ATOM 3080 N N . ASP A 1 391 ? -1.307 -48.992 -8.049 1.00 85.38 391 ASP A N 1
ATOM 3081 C CA . ASP A 1 391 ? -1.669 -50.024 -9.022 1.00 85.38 391 ASP A CA 1
ATOM 3082 C C . ASP A 1 391 ? -2.019 -49.362 -10.372 1.00 85.38 391 ASP A C 1
ATOM 3084 O O . ASP A 1 391 ? -3.182 -49.111 -10.704 1.00 85.38 391 ASP A O 1
ATOM 3088 N N . LYS A 1 392 ? -0.982 -49.019 -11.148 1.00 84.81 392 LYS A N 1
ATOM 3089 C CA . LYS A 1 392 ? -1.098 -48.374 -12.468 1.00 84.81 392 LYS A CA 1
ATOM 3090 C C . LYS A 1 392 ? -2.040 -49.128 -13.423 1.00 84.81 392 LYS A C 1
ATOM 3092 O O . LYS A 1 392 ? -2.803 -48.458 -14.122 1.00 84.81 392 LYS A O 1
ATOM 3097 N N . PRO A 1 393 ? -2.042 -50.477 -13.489 1.00 86.00 393 PRO A N 1
ATOM 3098 C CA . PRO A 1 393 ? -3.035 -51.225 -14.261 1.00 86.00 393 PRO A CA 1
ATOM 3099 C C . PRO A 1 393 ? -4.477 -50.930 -13.845 1.00 86.00 393 PRO A C 1
ATOM 3101 O O . PRO A 1 393 ? -5.322 -50.689 -14.709 1.00 86.00 393 PRO A O 1
ATOM 3104 N N . ARG A 1 394 ? -4.763 -50.906 -12.538 1.00 85.69 394 ARG A N 1
ATOM 3105 C CA . ARG A 1 394 ? -6.097 -50.571 -12.027 1.00 85.69 394 ARG A CA 1
ATOM 3106 C C . ARG A 1 394 ? -6.480 -49.130 -12.347 1.00 85.69 394 ARG A C 1
ATOM 3108 O O . ARG A 1 394 ? -7.605 -48.905 -12.784 1.00 85.69 394 ARG A O 1
ATOM 3115 N N . LEU A 1 395 ? -5.552 -48.184 -12.197 1.00 80.94 395 LEU A N 1
ATOM 3116 C CA . LEU A 1 395 ? -5.780 -46.776 -12.530 1.00 80.94 395 LEU A CA 1
ATOM 3117 C C . LEU A 1 395 ? -6.085 -46.591 -14.024 1.00 80.94 395 LEU A C 1
ATOM 3119 O O . LEU A 1 395 ? -7.047 -45.922 -14.378 1.00 80.94 395 LEU A O 1
ATOM 3123 N N . ARG A 1 396 ? -5.318 -47.238 -14.909 1.00 86.19 396 ARG A N 1
ATOM 3124 C CA . ARG A 1 396 ? -5.562 -47.203 -16.361 1.00 86.19 396 ARG A CA 1
ATOM 3125 C C . ARG A 1 396 ? -6.885 -47.853 -16.740 1.00 86.19 396 ARG A C 1
ATOM 3127 O O . ARG A 1 396 ? -7.575 -47.346 -17.612 1.00 86.19 396 ARG A O 1
ATOM 3134 N N . LYS A 1 397 ? -7.253 -48.956 -16.082 1.00 88.38 397 LYS A N 1
ATOM 3135 C CA . LYS A 1 397 ? -8.556 -49.602 -16.280 1.00 88.38 397 LYS A CA 1
ATOM 3136 C C . LYS A 1 397 ? -9.706 -48.711 -15.811 1.00 88.38 397 LYS A C 1
ATOM 3138 O O . LYS A 1 397 ? -10.754 -48.713 -16.441 1.00 88.38 397 LYS A O 1
ATOM 3143 N N . TRP A 1 398 ? -9.509 -47.970 -14.721 1.00 86.44 398 TRP A N 1
ATOM 3144 C CA . TRP A 1 398 ? -10.470 -46.983 -14.243 1.00 86.44 398 TRP A CA 1
ATOM 3145 C C . TRP A 1 398 ? -10.597 -45.815 -15.227 1.00 86.44 398 TRP A C 1
ATOM 3147 O O . TRP A 1 398 ? -11.705 -45.556 -15.670 1.00 86.44 398 TRP A O 1
ATOM 3157 N N . LEU A 1 399 ? -9.481 -45.214 -15.664 1.00 81.56 399 LEU A N 1
ATOM 3158 C CA . LEU A 1 399 ? -9.447 -44.155 -16.685 1.00 81.56 399 LEU A CA 1
ATOM 3159 C C . LEU A 1 399 ? -10.104 -44.586 -18.002 1.00 81.56 399 LEU A C 1
ATOM 3161 O O . LEU A 1 399 ? -10.917 -43.853 -18.538 1.00 81.56 399 LEU A O 1
ATOM 3165 N N . ALA A 1 400 ? -9.823 -45.799 -18.483 1.00 84.50 400 ALA A N 1
ATOM 3166 C CA . ALA A 1 400 ? -10.459 -46.351 -19.682 1.00 84.50 400 ALA A CA 1
ATOM 3167 C C . ALA A 1 400 ? -11.955 -46.676 -19.495 1.00 84.50 400 ALA A C 1
ATOM 3169 O O . ALA A 1 400 ? -12.654 -46.942 -20.468 1.00 84.50 400 ALA A O 1
ATOM 3170 N N . GLY A 1 401 ? -12.431 -46.727 -18.248 1.00 79.12 401 GLY A N 1
ATOM 3171 C CA . GLY A 1 401 ? -13.839 -46.903 -17.905 1.00 79.12 401 GLY A CA 1
ATOM 3172 C C . GLY A 1 401 ? -14.586 -45.586 -17.702 1.00 79.12 401 GLY A C 1
ATOM 3173 O O . GLY A 1 401 ? -15.808 -45.623 -17.570 1.00 79.12 401 GLY A O 1
ATOM 3174 N N . ILE A 1 402 ? -13.883 -44.448 -17.670 1.00 78.38 402 ILE A N 1
ATOM 3175 C CA . ILE A 1 402 ? -14.508 -43.128 -17.681 1.00 78.38 402 ILE A CA 1
ATOM 3176 C C . ILE A 1 402 ? -14.951 -42.887 -19.127 1.00 78.38 402 ILE A C 1
ATOM 3178 O O . ILE A 1 402 ? -14.105 -42.897 -20.019 1.00 78.38 402 ILE A O 1
ATOM 3182 N N . PRO A 1 403 ? -16.259 -42.727 -19.394 1.00 77.44 403 PRO A N 1
ATOM 3183 C CA . PRO A 1 403 ? -16.717 -42.352 -20.722 1.00 77.44 403 PRO A CA 1
ATOM 3184 C C . PRO A 1 403 ? -16.037 -41.041 -21.110 1.00 77.44 403 PRO A C 1
ATOM 3186 O O . PRO A 1 403 ? -16.029 -40.115 -20.297 1.00 77.44 403 PRO A O 1
ATOM 3189 N N . ASP A 1 404 ? -15.492 -40.958 -22.324 1.00 66.44 404 ASP A N 1
ATOM 3190 C CA . ASP A 1 404 ? -15.018 -39.696 -22.889 1.00 66.44 404 ASP A CA 1
ATOM 3191 C C . ASP A 1 404 ? -16.213 -38.739 -22.941 1.00 66.44 404 ASP A C 1
ATOM 3193 O O . ASP A 1 404 ? -17.019 -38.757 -23.874 1.00 66.44 404 ASP A O 1
ATOM 3197 N N . PHE A 1 405 ? -16.387 -37.937 -21.891 1.00 56.09 405 PHE A N 1
ATOM 3198 C CA . PHE A 1 405 ? -17.343 -36.851 -21.906 1.00 56.09 405 PHE A CA 1
ATOM 3199 C C . PHE A 1 405 ? -16.814 -35.862 -22.931 1.00 56.09 405 PHE A C 1
ATOM 3201 O O . PHE A 1 405 ? -15.861 -35.127 -22.675 1.00 56.09 405 PHE A O 1
ATOM 3208 N N . GLN A 1 406 ? -17.416 -35.884 -24.120 1.00 51.03 406 GLN A N 1
ATOM 3209 C CA . GLN A 1 406 ? -17.291 -34.811 -25.088 1.00 51.03 406 GLN A CA 1
ATOM 3210 C C . GLN A 1 406 ? -17.763 -33.532 -24.399 1.00 51.03 406 GLN A C 1
ATOM 3212 O O . GLN A 1 406 ? -18.953 -33.233 -24.334 1.00 51.03 406 GLN A O 1
ATOM 3217 N N . VAL A 1 407 ? -16.815 -32.781 -23.843 1.00 49.81 407 VAL A N 1
ATOM 3218 C CA . VAL A 1 407 ? -17.018 -31.387 -23.465 1.00 49.81 407 VAL A CA 1
ATOM 3219 C C . VAL A 1 407 ? -17.062 -30.618 -24.781 1.00 49.81 407 VAL A C 1
ATOM 3221 O O . VAL A 1 407 ? -16.062 -30.099 -25.266 1.00 49.81 407 VAL A O 1
ATOM 3224 N N . GLY A 1 408 ? -18.222 -30.663 -25.427 1.00 42.53 408 GLY A N 1
ATOM 3225 C CA . GLY A 1 408 ? -18.425 -30.101 -26.748 1.00 42.53 408 GLY A CA 1
ATOM 3226 C C . GLY A 1 408 ? -19.892 -30.142 -27.142 1.00 42.53 408 GLY A C 1
ATOM 3227 O O . GLY A 1 408 ? -20.394 -31.184 -27.536 1.00 42.53 408 GLY A O 1
ATOM 3228 N N . ALA A 1 409 ? -20.508 -28.961 -27.090 1.00 41.94 409 ALA A N 1
ATOM 3229 C CA . ALA A 1 409 ? -21.851 -28.609 -27.544 1.00 41.94 409 ALA A CA 1
ATOM 3230 C C . ALA A 1 409 ? -23.008 -29.080 -26.647 1.00 41.94 409 ALA A C 1
ATOM 3232 O O . ALA A 1 409 ? -23.278 -30.264 -26.473 1.00 41.94 409 ALA A O 1
ATOM 3233 N N . GLY A 1 410 ? -23.692 -28.088 -26.073 1.00 49.72 410 GLY A N 1
ATOM 3234 C CA . GLY A 1 410 ? -24.868 -28.279 -25.245 1.00 49.72 410 GLY A CA 1
ATOM 3235 C C . GLY A 1 410 ? -25.959 -29.056 -25.967 1.00 49.72 410 GLY A C 1
ATOM 3236 O O . GLY A 1 410 ? -26.371 -28.688 -27.058 1.00 49.72 410 GLY A O 1
ATOM 3237 N N . ASP A 1 411 ? -26.409 -30.130 -25.337 1.00 47.88 411 ASP A N 1
ATOM 3238 C CA . ASP A 1 411 ? -27.815 -30.334 -25.014 1.00 47.88 411 ASP A CA 1
ATOM 3239 C C . ASP A 1 411 ? -27.953 -31.597 -24.158 1.00 47.88 411 ASP A C 1
ATOM 3241 O O . ASP A 1 411 ? -27.410 -32.656 -24.463 1.00 47.88 411 ASP A O 1
ATOM 3245 N N . SER A 1 412 ? -28.726 -31.474 -23.078 1.00 50.41 412 SER A N 1
ATOM 3246 C CA . SER A 1 412 ? -29.202 -32.546 -22.192 1.00 50.41 412 SER A CA 1
ATOM 3247 C C . SER A 1 412 ? -28.142 -33.389 -21.459 1.00 50.41 412 SER A C 1
ATOM 3249 O O . SER A 1 412 ? -27.651 -34.408 -21.941 1.00 50.41 412 SER A O 1
ATOM 3251 N N . VAL A 1 413 ? -27.889 -33.027 -20.196 1.00 56.59 413 VAL A N 1
ATOM 3252 C CA . VAL A 1 413 ? -27.362 -33.970 -19.197 1.00 56.59 413 VAL A CA 1
ATOM 3253 C C . VAL A 1 413 ? -28.322 -35.171 -19.134 1.00 56.59 413 VAL A C 1
ATOM 3255 O O . VAL A 1 413 ? -29.528 -34.958 -18.977 1.00 56.59 413 VAL A O 1
ATOM 3258 N N . PRO A 1 414 ? -27.851 -36.425 -19.267 1.00 56.31 414 PRO A N 1
ATOM 3259 C CA . PRO A 1 414 ? -28.726 -37.589 -19.215 1.00 56.31 414 PRO A CA 1
ATOM 3260 C C . PRO A 1 414 ? -29.446 -37.656 -17.864 1.00 56.31 414 PRO A C 1
ATOM 3262 O O . PRO A 1 414 ? -28.804 -37.721 -16.820 1.00 56.31 414 PRO A O 1
ATOM 3265 N N . GLU A 1 415 ? -30.778 -37.723 -17.886 1.00 53.75 415 GLU A N 1
ATOM 3266 C CA . GLU A 1 415 ? -31.678 -37.787 -16.715 1.00 53.75 415 GLU A CA 1
ATOM 3267 C C . GLU A 1 415 ? -31.321 -38.910 -15.713 1.00 53.75 415 GLU A C 1
ATOM 3269 O O . GLU A 1 415 ? -31.679 -38.860 -14.539 1.00 53.75 415 GLU A O 1
ATOM 3274 N N . LYS A 1 416 ? -30.535 -39.907 -16.142 1.00 54.09 416 LYS A N 1
ATOM 3275 C CA . LYS A 1 416 ? -29.986 -40.958 -15.274 1.00 54.09 416 LYS A CA 1
ATOM 3276 C C . LYS A 1 416 ? -28.910 -40.488 -14.290 1.00 54.09 416 LYS A C 1
ATOM 3278 O O . LYS A 1 416 ? -28.797 -41.103 -13.239 1.00 54.09 416 LYS A O 1
ATOM 3283 N N . LEU A 1 417 ? -28.142 -39.440 -14.596 1.00 52.66 417 LEU A N 1
ATOM 3284 C CA . LEU A 1 417 ? -27.139 -38.898 -13.664 1.00 52.66 417 LEU A CA 1
ATOM 3285 C C . LEU A 1 417 ? -27.795 -38.095 -12.531 1.00 52.66 417 LEU A C 1
ATOM 3287 O O . LEU A 1 417 ? -27.367 -38.200 -11.388 1.00 52.66 417 LEU A O 1
ATOM 3291 N N . LEU A 1 418 ? -28.903 -37.406 -12.820 1.00 54.81 418 LEU A N 1
ATOM 3292 C CA . LEU A 1 418 ? -29.715 -36.708 -11.814 1.00 54.81 418 LEU A CA 1
ATOM 3293 C C . LEU A 1 418 ? -30.417 -37.677 -10.843 1.00 54.81 418 LEU A C 1
ATOM 3295 O O . LEU A 1 418 ? -30.667 -37.330 -9.692 1.00 54.81 418 LEU A O 1
ATOM 3299 N N . ALA A 1 419 ? -30.724 -38.903 -11.283 1.00 57.38 419 ALA A N 1
ATOM 3300 C CA . ALA A 1 419 ? -31.328 -39.923 -10.423 1.00 57.38 419 ALA A CA 1
ATOM 3301 C C . ALA A 1 419 ? -30.330 -40.540 -9.420 1.00 57.38 419 ALA A C 1
ATOM 3303 O O . ALA A 1 419 ? -30.743 -40.918 -8.325 1.00 57.38 419 ALA A O 1
ATOM 3304 N N . ASP A 1 420 ? -29.037 -40.607 -9.761 1.00 52.47 420 ASP A N 1
ATOM 3305 C CA . ASP A 1 420 ? -27.983 -41.090 -8.853 1.00 52.47 420 ASP A CA 1
ATOM 3306 C C . ASP A 1 420 ? -27.488 -39.998 -7.886 1.00 52.47 420 ASP A C 1
ATOM 3308 O O . ASP A 1 420 ? -27.034 -40.320 -6.790 1.00 52.47 420 ASP A O 1
ATOM 3312 N N . GLU A 1 421 ? -27.644 -38.707 -8.205 1.00 52.44 421 GLU A N 1
ATOM 3313 C CA . GLU A 1 421 ? -27.353 -37.613 -7.259 1.00 52.44 421 GLU A CA 1
ATOM 3314 C C . GLU A 1 421 ? -28.243 -37.663 -6.005 1.00 52.44 421 GLU A C 1
ATOM 3316 O O . GLU A 1 421 ? -27.793 -37.319 -4.910 1.00 52.44 421 GLU A O 1
ATOM 3321 N N . ALA A 1 422 ? -29.470 -38.181 -6.121 1.00 54.38 422 ALA A N 1
ATOM 3322 C CA . ALA A 1 422 ? -30.344 -38.413 -4.970 1.00 54.38 422 ALA A CA 1
ATOM 3323 C C . ALA A 1 422 ? -29.828 -39.527 -4.033 1.00 54.38 422 ALA A C 1
ATOM 3325 O O . ALA A 1 422 ? -30.186 -39.545 -2.858 1.00 54.38 422 ALA A O 1
ATOM 3326 N N . ALA A 1 423 ? -28.961 -40.428 -4.513 1.00 54.84 423 ALA A N 1
ATOM 3327 C CA . ALA A 1 423 ? -28.319 -41.460 -3.695 1.00 54.84 423 ALA A CA 1
ATOM 3328 C C . ALA A 1 423 ? -27.021 -40.977 -3.016 1.00 54.84 423 ALA A C 1
ATOM 3330 O O . ALA A 1 423 ? -26.540 -41.625 -2.089 1.00 54.84 423 ALA A O 1
ATOM 3331 N N . PHE A 1 424 ? -26.472 -39.827 -3.428 1.00 50.50 424 PHE A N 1
ATOM 3332 C CA . PHE A 1 424 ? -25.313 -39.188 -2.789 1.00 50.50 424 PHE A CA 1
ATOM 3333 C C . PHE A 1 424 ? -25.686 -38.233 -1.641 1.00 50.50 424 PHE A C 1
ATOM 3335 O O . PHE A 1 424 ? -24.795 -37.719 -0.966 1.00 50.50 424 PHE A O 1
ATOM 3342 N N . GLN A 1 425 ? -26.981 -38.012 -1.381 1.00 48.06 425 GLN A N 1
ATOM 3343 C CA . GLN A 1 425 ? -27.451 -37.179 -0.264 1.00 48.06 425 GLN A CA 1
ATOM 3344 C C . GLN A 1 425 ? -27.427 -37.877 1.105 1.00 48.06 425 GLN A C 1
ATOM 3346 O O . GLN A 1 425 ? -27.586 -37.200 2.116 1.00 48.06 425 GLN A O 1
ATOM 3351 N N . ASP A 1 426 ? -27.165 -39.185 1.159 1.00 50.44 426 ASP A N 1
ATOM 3352 C CA . ASP A 1 426 ? -27.063 -39.964 2.405 1.00 50.44 426 ASP A CA 1
ATOM 3353 C C . ASP A 1 426 ? -25.604 -40.088 2.889 1.00 50.44 426 ASP A C 1
ATOM 3355 O O . ASP A 1 426 ? -25.167 -41.106 3.433 1.00 50.44 426 ASP A O 1
ATOM 3359 N N . TRP A 1 427 ? -24.798 -39.046 2.660 1.00 59.62 427 TRP A N 1
ATOM 3360 C CA . TRP A 1 427 ? -23.484 -38.963 3.284 1.00 59.62 427 TRP A CA 1
ATOM 3361 C C . TRP A 1 427 ? -23.687 -38.585 4.751 1.00 59.62 427 TRP A C 1
ATOM 3363 O O . TRP A 1 427 ? -23.930 -37.423 5.071 1.00 59.62 427 TRP A O 1
ATOM 3373 N N . ASP A 1 428 ? -23.580 -39.582 5.632 1.00 54.28 428 ASP A N 1
ATOM 3374 C CA . ASP A 1 428 ? -23.574 -39.472 7.099 1.00 54.28 428 ASP A CA 1
ATOM 3375 C C . ASP A 1 428 ? -22.324 -38.689 7.571 1.00 54.28 428 ASP A C 1
ATOM 3377 O O . ASP A 1 428 ? -21.410 -39.195 8.229 1.00 54.28 428 ASP A O 1
ATOM 3381 N N . ALA A 1 429 ? -22.218 -37.428 7.157 1.00 51.22 429 ALA A N 1
ATOM 3382 C CA . ALA A 1 429 ? -21.208 -36.505 7.626 1.00 51.22 429 ALA A CA 1
ATOM 3383 C C . ALA A 1 429 ? -21.564 -36.157 9.072 1.00 51.22 429 ALA A C 1
ATOM 3385 O O . ALA A 1 429 ? -22.380 -35.274 9.338 1.00 51.22 429 ALA A O 1
ATOM 3386 N N . ALA A 1 430 ? -20.961 -36.881 10.018 1.00 55.72 430 ALA A N 1
ATOM 3387 C CA . ALA A 1 430 ? -20.954 -36.468 11.412 1.00 55.72 430 ALA A CA 1
ATOM 3388 C C . ALA A 1 430 ? -20.554 -34.986 11.459 1.00 55.72 430 ALA A C 1
ATOM 3390 O O . ALA A 1 430 ? -19.563 -34.595 10.841 1.00 55.72 430 ALA A O 1
ATOM 3391 N N . SER A 1 431 ? -21.352 -34.153 12.128 1.00 48.56 431 SER A N 1
ATOM 3392 C CA . SER A 1 431 ? -21.085 -32.723 12.250 1.00 48.56 431 SER A CA 1
ATOM 3393 C C . SER A 1 431 ? -19.808 -32.526 13.061 1.00 48.56 431 SER A C 1
ATOM 3395 O O . SER A 1 431 ? -19.831 -32.514 14.290 1.00 48.56 431 SER A O 1
ATOM 3397 N N . VAL A 1 432 ? -18.687 -32.434 12.363 1.00 52.12 432 VAL A N 1
ATOM 3398 C CA . VAL A 1 432 ? -17.394 -32.099 12.938 1.00 52.12 432 VAL A CA 1
ATOM 3399 C C . VAL A 1 432 ? -17.403 -30.588 13.174 1.00 52.12 432 VAL A C 1
ATOM 3401 O O . VAL A 1 432 ? -17.587 -29.812 12.234 1.00 52.12 432 VAL A O 1
ATOM 3404 N N . GLU A 1 433 ? -17.299 -30.155 14.431 1.00 48.12 433 GLU A N 1
ATOM 3405 C CA . GLU A 1 433 ? -17.277 -28.726 14.763 1.00 48.12 433 GLU A CA 1
ATOM 3406 C C . GLU A 1 433 ? -16.074 -28.039 14.090 1.00 48.12 433 GLU A C 1
ATOM 3408 O O . GLU A 1 433 ? -15.043 -28.664 13.862 1.00 48.12 433 GLU A O 1
ATOM 3413 N N . ILE A 1 434 ? -16.170 -26.733 13.799 1.00 49.69 434 ILE A N 1
ATOM 3414 C CA . ILE A 1 434 ? -15.154 -25.944 13.055 1.00 49.69 434 ILE A CA 1
ATOM 3415 C C . ILE A 1 434 ? -13.730 -26.074 13.649 1.00 49.69 434 ILE A C 1
ATOM 3417 O O . ILE A 1 434 ? -12.730 -25.855 12.966 1.00 49.69 434 ILE A O 1
ATOM 3421 N N . TRP A 1 435 ? -13.621 -26.466 14.918 1.00 56.12 435 TRP A N 1
ATOM 3422 C CA . TRP A 1 435 ? -12.365 -26.633 15.651 1.00 56.12 435 TRP A CA 1
ATOM 3423 C C . TRP A 1 435 ? -11.789 -28.058 15.585 1.00 56.12 435 TRP A C 1
ATOM 3425 O O . TRP A 1 435 ? -10.623 -28.274 15.920 1.00 56.12 435 TRP A O 1
ATOM 3435 N N . GLU A 1 436 ? -12.573 -29.038 15.143 1.00 44.16 436 GLU A N 1
ATOM 3436 C CA . GLU A 1 436 ? -12.183 -30.439 15.031 1.00 44.16 436 GLU A CA 1
ATOM 3437 C C . GLU A 1 436 ? -11.637 -30.726 13.625 1.00 44.16 436 GLU A C 1
ATOM 3439 O O . GLU A 1 436 ? -12.257 -31.358 12.783 1.00 44.16 436 GLU A O 1
ATOM 3444 N N . SER A 1 437 ? -10.419 -30.279 13.326 1.00 49.66 437 SER A N 1
ATOM 3445 C CA . SER A 1 437 ? -9.771 -30.668 12.065 1.00 49.66 437 SER A CA 1
ATOM 3446 C C . SER A 1 437 ? -9.395 -32.161 12.080 1.00 49.66 437 SER A C 1
ATOM 3448 O O . SER A 1 437 ? -8.360 -32.583 12.609 1.00 49.66 437 SER A O 1
ATOM 3450 N N . VAL A 1 438 ? -10.245 -32.998 11.482 1.00 52.03 438 VAL A N 1
ATOM 3451 C CA . VAL A 1 438 ? -9.912 -34.388 11.153 1.00 52.03 438 VAL A CA 1
ATOM 3452 C C . VAL A 1 438 ? -9.120 -34.372 9.847 1.00 52.03 438 VAL A C 1
ATOM 3454 O O . VAL A 1 438 ? -9.678 -34.376 8.756 1.00 52.03 438 VAL A O 1
ATOM 3457 N N . SER A 1 439 ? -7.791 -34.303 9.954 1.00 50.44 439 SER A N 1
ATOM 3458 C CA . SER A 1 439 ? -6.911 -34.432 8.788 1.00 50.44 439 SER A CA 1
ATOM 3459 C C . SER A 1 439 ? -7.076 -35.820 8.160 1.00 50.44 439 SER A C 1
ATOM 3461 O O . SER A 1 439 ? -6.654 -36.823 8.739 1.00 50.44 439 SER A O 1
ATOM 3463 N N . LEU A 1 440 ? -7.692 -35.853 6.976 1.00 50.78 440 LEU A N 1
ATOM 3464 C CA . LEU A 1 440 ? -7.856 -37.029 6.111 1.00 50.78 440 LEU A CA 1
ATOM 3465 C C . LEU A 1 440 ? -6.551 -37.448 5.404 1.00 50.78 440 LEU A C 1
ATOM 3467 O O . LEU A 1 440 ? -6.525 -38.475 4.738 1.00 50.78 440 LEU A O 1
ATOM 3471 N N . VAL A 1 441 ? -5.466 -36.674 5.539 1.00 52.41 441 VAL A N 1
ATOM 3472 C CA . VAL A 1 441 ? -4.229 -36.834 4.744 1.00 52.41 441 VAL A CA 1
ATOM 3473 C C . VAL A 1 441 ? -3.194 -37.752 5.411 1.00 52.41 441 VAL A C 1
ATOM 3475 O O . VAL A 1 441 ? -2.211 -38.139 4.790 1.00 52.41 441 VAL A O 1
ATOM 3478 N N . ALA A 1 442 ? -3.396 -38.155 6.667 1.00 51.06 442 ALA A N 1
ATOM 3479 C CA . ALA A 1 442 ? -2.420 -38.966 7.392 1.00 51.06 442 ALA A CA 1
ATOM 3480 C C . ALA A 1 442 ? -2.952 -40.376 7.676 1.00 51.06 442 ALA A C 1
ATOM 3482 O O . ALA A 1 442 ? -3.407 -40.660 8.785 1.00 51.06 442 ALA A O 1
ATOM 3483 N N . GLU A 1 443 ? -2.839 -41.279 6.704 1.00 51.56 443 GLU A N 1
ATOM 3484 C CA . GLU A 1 443 ? -2.755 -42.716 6.980 1.00 51.56 443 GLU A CA 1
ATOM 3485 C C . GLU A 1 443 ? -1.272 -43.135 7.009 1.00 51.56 443 GLU A C 1
ATOM 3487 O O . GLU A 1 443 ? -0.481 -42.719 6.167 1.00 51.56 443 GLU A O 1
ATOM 3492 N N . GLY A 1 444 ? -0.856 -43.938 8.000 1.00 66.88 444 GLY A N 1
ATOM 3493 C CA . GLY A 1 444 ? 0.513 -44.480 8.088 1.00 66.88 444 GLY A CA 1
ATOM 3494 C C . GLY A 1 444 ? 1.408 -43.890 9.191 1.00 66.88 444 GLY A C 1
ATOM 3495 O O . GLY A 1 444 ? 0.944 -43.547 10.281 1.00 66.88 444 GLY A O 1
ATOM 3496 N N . SER A 1 445 ? 2.728 -43.844 8.959 1.00 61.75 445 SER A N 1
ATOM 3497 C CA . SER A 1 445 ? 3.738 -43.437 9.962 1.00 61.75 445 SER A CA 1
ATOM 3498 C C . SER A 1 445 ? 3.535 -42.018 10.484 1.00 61.75 445 SER A C 1
ATOM 3500 O O . SER A 1 445 ? 3.794 -41.748 11.659 1.00 61.75 445 SER A O 1
ATOM 3502 N N . ASP A 1 446 ? 3.007 -41.140 9.638 1.00 58.12 446 ASP A N 1
ATOM 3503 C CA . ASP A 1 446 ? 2.757 -39.746 9.989 1.00 58.12 446 ASP A CA 1
ATOM 3504 C C . ASP A 1 446 ? 1.580 -39.612 10.955 1.00 58.12 446 ASP A C 1
ATOM 3506 O O . ASP A 1 446 ? 1.613 -38.759 11.843 1.00 58.12 446 ASP A O 1
ATOM 3510 N N . ARG A 1 447 ? 0.612 -40.542 10.917 1.00 73.75 447 ARG A N 1
ATOM 3511 C CA . ARG A 1 447 ? -0.452 -40.606 11.924 1.00 73.75 447 ARG A CA 1
ATOM 3512 C C . ARG A 1 447 ? 0.083 -40.969 13.301 1.00 73.75 447 ARG A C 1
ATOM 3514 O O . ARG A 1 447 ? -0.262 -40.309 14.274 1.00 73.75 447 ARG A O 1
ATOM 3521 N N . ARG A 1 448 ? 0.999 -41.944 13.383 1.00 72.75 448 ARG A N 1
ATOM 3522 C CA . ARG A 1 448 ? 1.658 -42.304 14.655 1.00 72.75 448 ARG A CA 1
ATOM 3523 C C . ARG A 1 448 ? 2.433 -41.132 15.239 1.00 72.75 448 ARG A C 1
ATOM 3525 O O . ARG A 1 448 ? 2.453 -40.958 16.454 1.00 72.75 448 ARG A O 1
ATOM 3532 N N . ARG A 1 449 ? 3.060 -40.326 14.377 1.00 68.81 449 ARG A N 1
ATOM 3533 C CA . ARG A 1 449 ? 3.738 -39.100 14.794 1.00 68.81 449 ARG A CA 1
ATOM 3534 C C . ARG A 1 449 ? 2.721 -38.090 15.323 1.00 68.81 449 ARG A C 1
ATOM 3536 O O . ARG A 1 449 ? 2.883 -37.628 16.440 1.00 68.81 449 ARG A O 1
ATOM 3543 N N . ILE A 1 450 ? 1.643 -37.801 14.602 1.00 71.62 450 ILE A N 1
ATOM 3544 C CA . ILE A 1 450 ? 0.599 -36.870 15.068 1.00 71.62 450 ILE A CA 1
ATOM 3545 C C . ILE A 1 450 ? -0.019 -37.332 16.398 1.00 71.62 450 ILE A C 1
ATOM 3547 O O . ILE A 1 450 ? -0.177 -36.522 17.311 1.00 71.62 450 ILE A O 1
ATOM 3551 N N . ASP A 1 451 ? -0.304 -38.625 16.545 1.00 77.31 451 ASP A N 1
ATOM 3552 C CA . ASP A 1 451 ? -0.879 -39.186 17.769 1.00 77.31 451 ASP A CA 1
ATOM 3553 C C . ASP A 1 451 ? 0.109 -39.108 18.951 1.00 77.31 451 ASP A C 1
ATOM 3555 O O . ASP A 1 451 ? -0.286 -38.698 20.042 1.00 77.31 451 ASP A O 1
ATOM 3559 N N . GLN A 1 452 ? 1.410 -39.357 18.736 1.00 72.94 452 GLN A N 1
ATOM 3560 C CA . GLN A 1 452 ? 2.445 -39.112 19.756 1.00 72.94 452 GLN A CA 1
ATOM 3561 C C . GLN A 1 452 ? 2.516 -37.641 20.176 1.00 72.94 452 GLN A C 1
ATOM 3563 O O . GLN A 1 452 ? 2.682 -37.330 21.355 1.00 72.94 452 GLN A O 1
ATOM 3568 N N . TRP A 1 453 ? 2.398 -36.713 19.225 1.00 69.12 453 TRP A N 1
ATOM 3569 C CA . TRP A 1 453 ? 2.416 -35.282 19.531 1.00 69.12 453 TRP A CA 1
ATOM 3570 C C . TRP A 1 453 ? 1.162 -34.855 20.305 1.00 69.12 453 TRP A C 1
ATOM 3572 O O . TRP A 1 453 ? 1.266 -34.027 21.212 1.00 69.12 453 TRP A O 1
ATOM 3582 N N . ARG A 1 454 ? 0.001 -35.463 20.023 1.00 76.75 454 ARG A N 1
ATOM 3583 C CA . ARG A 1 454 ? -1.230 -35.281 20.809 1.00 76.75 454 ARG A CA 1
ATOM 3584 C C . ARG A 1 454 ? -1.082 -35.831 22.229 1.00 76.75 454 ARG A C 1
ATOM 3586 O O . ARG A 1 454 ? -1.390 -35.111 23.172 1.00 76.75 454 ARG A O 1
ATOM 3593 N N . GLU A 1 455 ? -0.531 -37.032 22.409 1.00 75.69 455 GLU A N 1
ATOM 3594 C CA . GLU A 1 455 ? -0.237 -37.588 23.742 1.00 75.69 455 GLU A CA 1
ATOM 3595 C C . GLU A 1 455 ? 0.728 -36.706 24.545 1.00 75.69 455 GLU A C 1
ATOM 3597 O O . GLU A 1 455 ? 0.518 -36.461 25.738 1.00 75.69 455 GLU A O 1
ATOM 3602 N N . LEU A 1 456 ? 1.770 -36.173 23.903 1.00 72.81 456 LEU A N 1
ATOM 3603 C CA . LEU A 1 456 ? 2.707 -35.248 24.542 1.00 72.81 456 LEU A CA 1
ATOM 3604 C C . LEU A 1 456 ? 2.032 -33.928 24.936 1.00 72.81 456 LEU A C 1
ATOM 3606 O O . LEU A 1 456 ? 2.299 -33.404 26.015 1.00 72.81 456 LEU A O 1
ATOM 3610 N N . ALA A 1 457 ? 1.136 -33.395 24.107 1.00 68.75 457 ALA A N 1
ATOM 3611 C CA . ALA A 1 457 ? 0.388 -32.183 24.432 1.00 68.75 457 ALA A CA 1
ATOM 3612 C C . ALA A 1 457 ? -0.606 -32.411 25.588 1.00 68.75 457 ALA A C 1
ATOM 3614 O O . ALA A 1 457 ? -0.656 -31.618 26.532 1.00 68.75 457 ALA A O 1
ATOM 3615 N N . SER A 1 458 ? -1.343 -33.524 25.566 1.00 72.69 458 SER A N 1
ATOM 3616 C CA . SER A 1 458 ? -2.303 -33.886 26.614 1.00 72.69 458 SER A CA 1
ATOM 3617 C C . SER A 1 458 ? -1.620 -34.198 27.948 1.00 72.69 458 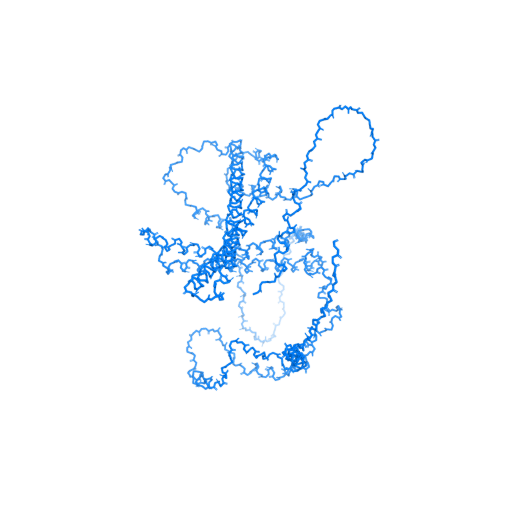SER A C 1
ATOM 3619 O O . SER A 1 458 ? -2.084 -33.748 28.995 1.00 72.69 458 SER A O 1
ATOM 3621 N N . SER A 1 459 ? -0.479 -34.894 27.932 1.00 72.06 459 SER A N 1
ATOM 3622 C CA . SER A 1 459 ? 0.305 -35.163 29.148 1.00 72.06 459 SER A CA 1
ATOM 3623 C C . SER A 1 459 ? 0.933 -33.895 29.730 1.00 72.06 459 SER A C 1
ATOM 3625 O O . SER A 1 459 ? 0.985 -33.736 30.949 1.00 72.06 459 SER A O 1
ATOM 3627 N N . ARG A 1 460 ? 1.338 -32.937 28.889 1.00 59.69 460 ARG A N 1
ATOM 3628 C CA . ARG A 1 460 ? 1.900 -31.656 29.340 1.00 59.69 460 ARG A CA 1
ATOM 3629 C C . ARG A 1 460 ? 0.847 -30.732 29.962 1.00 59.69 460 ARG A C 1
ATOM 3631 O O . ARG A 1 460 ? 1.165 -30.033 30.921 1.00 59.69 460 ARG A O 1
ATOM 3638 N N . ASN A 1 461 ? -0.401 -30.791 29.493 1.00 54.22 461 ASN A N 1
ATOM 3639 C CA . ASN A 1 461 ? -1.529 -30.082 30.111 1.00 54.22 461 ASN A CA 1
ATOM 3640 C C . ASN A 1 461 ? -2.025 -30.750 31.408 1.00 54.22 461 ASN A C 1
ATOM 3642 O O . ASN A 1 461 ? -2.492 -30.057 32.308 1.00 54.22 461 ASN A O 1
ATOM 3646 N N . ALA A 1 462 ? -1.871 -32.070 31.560 1.00 53.62 462 ALA A N 1
ATOM 3647 C CA . ALA A 1 462 ? -2.240 -32.774 32.793 1.00 53.62 462 ALA A CA 1
ATOM 3648 C C . ALA A 1 462 ? -1.296 -32.472 33.978 1.00 53.62 462 ALA A C 1
ATOM 3650 O O . ALA A 1 462 ? -1.707 -32.544 35.135 1.00 53.62 462 ALA A O 1
ATOM 3651 N N . VAL A 1 463 ? -0.042 -32.086 33.713 1.00 50.81 463 VAL A N 1
ATOM 3652 C CA . VAL A 1 463 ? 0.949 -31.782 34.763 1.00 50.81 463 VAL A CA 1
ATOM 3653 C C . VAL A 1 463 ? 0.808 -30.352 35.318 1.00 50.81 463 VAL A C 1
ATOM 3655 O O . VAL A 1 463 ? 1.283 -30.080 36.419 1.00 50.81 463 VAL A O 1
ATOM 3658 N N . SER A 1 464 ? 0.100 -29.436 34.642 1.00 44.84 464 SER A N 1
ATOM 3659 C CA . SER A 1 464 ? -0.013 -28.036 35.094 1.00 44.84 464 SER A CA 1
ATOM 3660 C C . SER A 1 464 ? -1.201 -27.732 36.025 1.00 44.84 464 SER A C 1
ATOM 3662 O O . SER A 1 464 ? -1.433 -26.562 36.324 1.00 44.84 464 SER A O 1
ATOM 3664 N N . VAL A 1 465 ? -1.951 -28.743 36.493 1.00 47.31 465 VAL A N 1
ATOM 3665 C CA . VAL A 1 465 ? -3.106 -28.570 37.412 1.00 47.31 465 VAL A CA 1
ATOM 3666 C C . VAL A 1 465 ? -2.876 -29.211 38.797 1.00 47.31 465 VAL A C 1
ATOM 3668 O O . VAL A 1 465 ? -3.761 -29.217 39.647 1.00 47.31 465 VAL A O 1
ATOM 3671 N N . SER A 1 466 ? -1.662 -29.682 39.105 1.00 40.19 466 SER A N 1
ATOM 3672 C CA . SER A 1 466 ? -1.306 -30.027 40.490 1.00 40.19 466 SER A CA 1
ATOM 3673 C C . SER A 1 466 ? -0.900 -28.764 41.253 1.00 40.19 466 SER A C 1
ATOM 3675 O O . SER A 1 466 ? 0.193 -28.234 41.061 1.00 40.19 466 SER A O 1
ATOM 3677 N N . ALA A 1 467 ? -1.799 -28.290 42.115 1.00 47.00 467 ALA A N 1
ATOM 3678 C CA . ALA A 1 467 ? -1.611 -27.153 43.011 1.00 47.00 467 ALA A CA 1
ATOM 3679 C C . ALA A 1 467 ? -0.259 -27.191 43.765 1.00 47.00 467 ALA A C 1
ATOM 3681 O O . ALA A 1 467 ? 0.177 -28.265 44.191 1.00 47.00 467 ALA A O 1
ATOM 3682 N N . PRO A 1 468 ? 0.406 -26.038 43.976 1.00 42.25 468 PRO A N 1
ATOM 3683 C CA . PRO A 1 468 ? 1.625 -25.988 44.772 1.00 42.25 468 PRO A CA 1
ATOM 3684 C C . PRO A 1 468 ? 1.319 -26.264 46.259 1.00 42.25 468 PRO A C 1
ATOM 3686 O O . PRO A 1 468 ? 0.297 -25.798 46.771 1.00 42.25 468 PRO A O 1
ATOM 3689 N N . PRO A 1 469 ? 2.194 -26.989 46.981 1.00 40.94 469 PRO A N 1
ATOM 3690 C CA . PRO A 1 469 ? 2.027 -27.230 48.407 1.00 40.94 469 PRO A CA 1
ATOM 3691 C C . PRO A 1 469 ? 2.211 -25.926 49.192 1.00 40.94 469 PRO A C 1
ATOM 3693 O O . PRO A 1 469 ? 3.138 -25.152 48.947 1.00 40.94 469 PRO A O 1
ATOM 3696 N N . ALA A 1 470 ? 1.315 -25.694 50.151 1.00 44.69 470 ALA A N 1
ATOM 3697 C CA . ALA A 1 470 ? 1.355 -24.562 51.063 1.00 44.69 470 ALA A CA 1
ATOM 3698 C C . ALA A 1 470 ? 2.662 -24.563 51.877 1.00 44.69 470 ALA A C 1
ATOM 3700 O O . ALA A 1 470 ? 2.858 -25.391 52.767 1.00 44.69 470 ALA A O 1
ATOM 3701 N N . LEU A 1 471 ? 3.554 -23.617 51.579 1.00 38.31 471 LEU A N 1
ATOM 3702 C CA . LEU A 1 471 ? 4.711 -23.318 52.415 1.00 38.31 471 LEU A CA 1
ATOM 3703 C C . LEU A 1 471 ? 4.251 -22.521 53.641 1.00 38.31 471 LEU A C 1
ATOM 3705 O O . LEU A 1 471 ? 3.956 -21.330 53.567 1.00 38.31 471 LEU A O 1
ATOM 3709 N N . TYR A 1 472 ? 4.197 -23.224 54.769 1.00 41.69 472 TYR A N 1
ATOM 3710 C CA . TYR A 1 472 ? 4.136 -22.679 56.121 1.00 41.69 472 TYR A CA 1
ATOM 3711 C C . TYR A 1 472 ? 5.341 -21.748 56.349 1.00 41.69 472 TYR A C 1
ATOM 3713 O O . TYR A 1 472 ? 6.477 -22.212 56.435 1.00 41.69 472 TYR A O 1
ATOM 3721 N N . ILE A 1 473 ? 5.106 -20.439 56.464 1.00 38.47 473 ILE A N 1
ATOM 3722 C CA . ILE A 1 473 ? 6.095 -19.494 56.997 1.00 38.47 473 ILE A CA 1
ATOM 3723 C C . ILE A 1 473 ? 5.782 -19.325 58.483 1.00 38.47 473 ILE A C 1
ATOM 3725 O O . ILE A 1 473 ? 4.802 -18.684 58.859 1.00 38.47 473 ILE A O 1
ATOM 3729 N N . ALA A 1 474 ? 6.605 -19.949 59.325 1.00 39.41 474 ALA A N 1
ATOM 3730 C CA . ALA A 1 474 ? 6.606 -19.719 60.760 1.00 39.41 474 ALA A CA 1
ATOM 3731 C C . ALA A 1 474 ? 7.169 -18.319 61.044 1.00 39.41 474 ALA A C 1
ATOM 3733 O O . ALA A 1 474 ? 8.294 -17.999 60.662 1.00 39.41 474 ALA A O 1
ATOM 3734 N N . ALA A 1 475 ? 6.371 -17.490 61.713 1.00 38.47 475 ALA A N 1
ATOM 3735 C CA . ALA A 1 475 ? 6.807 -16.223 62.271 1.00 38.47 475 ALA A CA 1
ATOM 3736 C C . ALA A 1 475 ? 7.777 -16.490 63.434 1.00 38.47 475 ALA A C 1
ATOM 3738 O O . ALA A 1 475 ? 7.381 -17.008 64.476 1.00 38.47 475 ALA A O 1
ATOM 3739 N N . SER A 1 476 ? 9.048 -16.144 63.237 1.00 41.09 476 SER A N 1
ATOM 3740 C CA . SER A 1 476 ? 10.020 -15.957 64.311 1.00 41.09 476 SER A CA 1
ATOM 3741 C C . SER A 1 476 ? 9.948 -14.491 64.728 1.00 41.09 476 SER A C 1
ATOM 3743 O O . SER A 1 476 ? 10.336 -13.589 63.990 1.00 41.09 476 SER A O 1
ATOM 3745 N N . THR A 1 477 ? 9.355 -14.269 65.895 1.00 50.88 477 THR A N 1
ATOM 3746 C CA . THR A 1 477 ? 9.521 -13.057 66.690 1.00 50.88 477 THR A CA 1
ATOM 3747 C C . THR A 1 477 ? 10.921 -13.081 67.282 1.00 50.88 477 THR A C 1
ATOM 3749 O O . THR A 1 477 ? 11.215 -13.984 68.063 1.00 50.88 477 THR A O 1
ATOM 3752 N N . ASP A 1 478 ? 11.751 -12.101 66.941 1.00 42.34 478 ASP A N 1
ATOM 3753 C CA . ASP A 1 478 ? 12.911 -11.756 67.757 1.00 42.34 478 ASP A CA 1
ATOM 3754 C C . ASP A 1 478 ? 12.807 -10.273 68.117 1.00 42.34 478 ASP A C 1
ATOM 3756 O O . ASP A 1 478 ? 12.957 -9.369 67.291 1.00 42.34 478 ASP A O 1
ATOM 3760 N N . GLU A 1 479 ? 12.440 -10.060 69.376 1.00 54.06 479 GLU A N 1
ATOM 3761 C CA . GLU A 1 479 ? 12.655 -8.829 70.117 1.00 54.06 479 GLU A CA 1
ATOM 3762 C C . GLU A 1 479 ? 14.165 -8.585 70.209 1.00 54.06 479 GLU A C 1
ATOM 3764 O O . GLU A 1 479 ? 14.896 -9.513 70.531 1.00 54.06 479 GLU A O 1
ATOM 3769 N N . ASN A 1 480 ? 14.640 -7.351 70.003 1.00 52.09 480 ASN A N 1
ATOM 3770 C CA . ASN A 1 480 ? 15.700 -6.784 70.847 1.00 52.09 480 ASN A CA 1
ATOM 3771 C C . ASN A 1 480 ? 15.916 -5.279 70.610 1.00 52.09 480 ASN A C 1
ATOM 3773 O O . ASN A 1 480 ? 16.439 -4.843 69.592 1.00 52.09 480 ASN A O 1
ATOM 3777 N N . HIS A 1 481 ? 15.460 -4.529 71.615 1.00 55.16 481 HIS A N 1
ATOM 3778 C CA . HIS A 1 481 ? 16.156 -3.486 72.377 1.00 55.16 481 HIS A CA 1
ATOM 3779 C C . HIS A 1 481 ? 16.988 -2.381 71.681 1.00 55.16 481 HIS A C 1
ATOM 3781 O O . HIS A 1 481 ? 18.004 -2.611 71.035 1.00 55.16 481 HIS A O 1
ATOM 3787 N N . ALA A 1 482 ? 16.532 -1.165 72.005 1.00 48.03 482 ALA A N 1
ATOM 3788 C CA . ALA A 1 482 ? 17.075 0.201 71.933 1.00 48.03 482 ALA A CA 1
ATOM 3789 C C . ALA A 1 482 ? 18.482 0.391 72.590 1.00 48.03 482 ALA A C 1
ATOM 3791 O O . ALA A 1 482 ? 19.012 -0.594 73.112 1.00 48.03 482 ALA A O 1
ATOM 3792 N N . PRO A 1 483 ? 19.084 1.610 72.675 1.00 69.69 483 PRO A N 1
ATOM 3793 C CA . PRO A 1 483 ? 18.496 2.964 72.602 1.00 69.69 483 PRO A CA 1
ATOM 3794 C C . PRO A 1 483 ? 18.970 3.887 71.473 1.00 69.69 483 PRO A C 1
ATOM 3796 O O . PRO A 1 483 ? 20.131 3.767 71.021 1.00 69.69 483 PRO A O 1
#

Secondary structure (DSSP, 8-state):
---HHHHHHHHHHHGGG---------------------------THHHHHHHHHHHHHHHHHHSS-----SS-----HHHHHHHHHHHHHHHHHHHHHHHHHHHHHHHHHHHHHHHHHHHHHHHHHHHHHH---HHHHHHHHHHHHHHHHHHHHHHHHHHHHHHHHHHHHHHHHHHHHHHHHHHHHHHHHHHHTTTTTT-----TT----HHHHHHHHHHHH-------PPPPPPP---------------------------------PPPHHHHHHHHHHHHHHHHHHHHHHHHHHHHHHHHHHHHHHHHHHT-----HHHHHHHHHHHHHHHHHHHHHHHHHHHHHHHHHHHTTPPPTTSGGGGS----TTS---S-HHHHHHHHHS-HHHHHHHHTTS------S-----HHHHHHHTTTT--------TT----TT--SHHHHHHHHHHHHHHHHHHGGGSPPP--------------

Radius of gyration: 39.25 Å; chains: 1; bounding box: 82×81×146 Å

Sequence (483 aa):
MFSKSAVIAVMHSARKRHNKNTPGDQVDPGLTQSDRPDDGDTHTATGSTLQTRVRKIFKRLFRSRNVKSSSEGLLLEEDLVEALQNGFVLRRKAQDQNRQLEVNIKALDETIERTAESKLKSEQRLEALEANSSENAQQQLPTARQHLESVSTFARGLEVHKYKQERKLMRSKEREQGIKAKISAALEEAFEHGGALAQVDEVDPTVEFDLQEFLDSAATVLAIPELADEPAPANDPEFQPGPDAGPEPKPEREEEESSQDNDLESVRNDPTEEELLRTYATMKTYARLAEVEFDMRHDVFEEEREENDRAEECGEDFESALALDLRHLQVTQRLTRAVALAEEDLMRAKQAVLAADIAVPGSDLESGFKDDVNDGYRVSLEQEMMDKSVDKPRLRKWLAGIPDFQVGAGDSVPEKLLADEAAFQDWDAASVEIWESVSLVAEGSDRRRIDQWRELASSRNAVSVSAPPALYIAASTDENHAP

Organism: NCBI:txid111012

Foldseek 3Di:
DDDPVVVVVVVVVVVPPPDDDDDDDDDDDDDDDDDDDDDDDPPDPVVVVQLVVVVVVVVVVVVVPPDPDDPPDPPPPPVLSVLLVVLVVLLVVLVVLLVVLVVVLVVLVVVLVVLVVVLVVLVVVLVVLVVDPDPVSVVCNVVSVVVSVVSVVVSVVSVVVSVVSVVVSVVSVVVSVVSVVVNVVSVVVSCVVRCVPVDPDPDPPPPPPPPVVVVVVVVVVVPDPDPDDDDDDDDDDDDDDDDDDDDDDDDDDDPPPPPPPPPPPVVPPLQDLVRLLVQLVVLVVQLVVLVVVLVCLVVVLVVLVVVQVVCVVVVHDHDDPVVSVVVSVVVNVVSVVSNVVSVVSNVVSVVSSVVVVHDHPPDPCVVVPPVPVPPPCPCPVVNVCCVVPPPVVVVVVVVVVPPPPPPDDDDDDDVVVVVCVVVVVPPPPDPQDPPRPPPPPDDDPVVVVVVVVVVVVVVVVVVVPPDDDDDDDDDDDDDDDDD

pLDDT: mean 70.41, std 22.17, range [32.34, 98.19]